Protein AF-A0A8B8C079-F1 (afdb_monomer)

Mean predicted aligned error: 17.23 Å

Nearest PDB structures (foldseek):
  3bos-assembly1_B  TM=5.478E-01  e=2.032E-04  Shewanella amazonensis SB2B
  5x06-assembly1_E  TM=5.328E-01  e=2.169E-03  Escherichia coli O157:H7
  2fli-assembly1_D  TM=3.828E-01  e=2.110E+00  Streptococcus pyogenes
  8i9w-assembly1_CE  TM=3.141E-01  e=1.614E+00  Thermochaetoides thermophila DSM 1495
  1zzg-assembly1_B  TM=3.147E-01  e=2.412E+00  Thermus thermophilus HB8

Sequence (511 aa):
MAGFISQQFLDTIEKRNFWSIETLTKHVAPGPVRNCFDTLVPPNELASVLNSNIDIVRDLWKNKHILKKDQLNILFGVPGVKIPDWAPDLSKKPGSSSKDFDITLMVCILRNFKLVPAPTSGWDILPQSSENSIGANLARIKYYRNYVSHSSNSETDDKTFQDIWATLKKALSEISSGTTDTIVHDIESIDFDQTDIDIDELIKQIQKDIEIIQTELQFCRNLKENTSSVVEGWRENLKIFYKSKGTEKVVDEIKENQVVLIIGNSGTGKTTAMHHASLQLSEDGFEIIPVTSPTAIPSQRESLQKQLFVIDDVVGPYRVNKMETDLWDRLRDRILVAFKEKNAKLLMTSRRQVHEDITQILSTMFDLKIVDLDSNELALSKHERKGMLQAYLENVSMHIDAMQMTKMCSTKIAFPLLCRMFTANENFLREKANFFRSPSVLFQQELDSLQKYNERMYCVLVLLLFFDVKELQCIFDIQRKIERRDVYALVLSACDVPEGISRNSLKNIYY

Structure (mmCIF, N/CA/C/O backbone):
data_AF-A0A8B8C079-F1
#
_entry.id   AF-A0A8B8C079-F1
#
loop_
_atom_site.group_PDB
_atom_site.id
_atom_site.type_symbol
_atom_site.label_atom_id
_atom_site.label_alt_id
_atom_site.label_comp_id
_atom_site.label_asym_id
_atom_site.label_entity_id
_atom_site.label_seq_id
_atom_site.pdbx_PDB_ins_code
_atom_site.Cartn_x
_atom_site.Cartn_y
_atom_site.Cartn_z
_atom_site.occupancy
_atom_site.B_iso_or_equiv
_atom_site.auth_seq_id
_atom_site.auth_comp_id
_atom_site.auth_asym_id
_atom_site.auth_atom_id
_atom_site.pdbx_PDB_model_num
ATOM 1 N N . MET A 1 1 ? -2.593 9.569 37.950 1.00 25.73 1 MET A N 1
ATOM 2 C CA . MET A 1 1 ? -3.367 8.903 39.016 1.00 25.73 1 MET A CA 1
ATOM 3 C C . MET A 1 1 ? -4.208 7.813 38.373 1.00 25.73 1 MET A C 1
ATOM 5 O O . MET A 1 1 ? -5.359 8.053 38.041 1.00 25.73 1 MET A O 1
ATOM 9 N N . ALA A 1 2 ? -3.600 6.658 38.102 1.00 26.00 2 ALA A N 1
ATOM 10 C CA . ALA A 1 2 ? -4.350 5.438 37.828 1.00 26.00 2 ALA A CA 1
ATOM 11 C C . ALA A 1 2 ? -4.697 4.867 39.206 1.00 26.00 2 ALA A C 1
ATOM 13 O O . ALA A 1 2 ? -3.792 4.580 39.989 1.00 26.00 2 ALA A O 1
ATOM 14 N N . GLY A 1 3 ? -5.981 4.878 39.558 1.00 33.81 3 GLY A N 1
ATOM 15 C CA . GLY A 1 3 ? -6.454 4.348 40.829 1.00 33.81 3 GLY A CA 1
ATOM 16 C C . GLY A 1 3 ? -6.225 2.845 40.849 1.00 33.81 3 GLY A C 1
ATOM 17 O O . GLY A 1 3 ? -6.796 2.123 40.040 1.00 33.81 3 GLY A O 1
ATOM 18 N N . PHE A 1 4 ? -5.343 2.416 41.741 1.00 40.75 4 PHE A N 1
ATOM 19 C CA . PHE A 1 4 ? -5.148 1.032 42.135 1.00 40.75 4 PHE A CA 1
ATOM 20 C C . PHE A 1 4 ? -6.485 0.465 42.630 1.00 40.75 4 PHE A C 1
ATOM 22 O O . PHE A 1 4 ? -7.044 0.999 43.585 1.00 40.75 4 PHE A O 1
ATOM 29 N N . ILE A 1 5 ? -6.986 -0.607 42.017 1.00 42.06 5 ILE A N 1
ATOM 30 C CA . ILE A 1 5 ? -8.015 -1.446 42.640 1.00 42.06 5 ILE A CA 1
ATOM 31 C C . ILE A 1 5 ? -7.244 -2.550 43.360 1.00 42.06 5 ILE A C 1
ATOM 33 O O . ILE A 1 5 ? -6.798 -3.503 42.731 1.00 42.06 5 ILE A O 1
ATOM 37 N N . SER A 1 6 ? -6.991 -2.374 44.659 1.00 40.53 6 SER A N 1
ATOM 38 C CA . SER A 1 6 ? -6.499 -3.472 45.496 1.00 40.53 6 SER A CA 1
ATOM 39 C C . SER A 1 6 ? -7.669 -4.396 45.853 1.00 40.53 6 SER A C 1
ATOM 41 O O . SER A 1 6 ? -8.811 -3.942 45.935 1.00 40.53 6 SER A O 1
ATOM 43 N N . GLN A 1 7 ? -7.395 -5.674 46.129 1.00 45.19 7 GLN A N 1
ATOM 44 C CA . GLN A 1 7 ? -8.369 -6.676 46.605 1.00 45.19 7 GLN A CA 1
ATOM 45 C C . GLN A 1 7 ? -9.204 -6.245 47.838 1.00 45.19 7 GLN A C 1
ATOM 47 O O . GLN A 1 7 ? -10.171 -6.917 48.177 1.00 45.19 7 GLN A O 1
ATOM 52 N N . GLN A 1 8 ? -8.893 -5.118 48.494 1.00 47.59 8 GLN A N 1
ATOM 53 C CA . GLN A 1 8 ? -9.705 -4.536 49.573 1.00 47.59 8 GLN A CA 1
ATOM 54 C C . GLN A 1 8 ? -10.887 -3.662 49.093 1.00 47.59 8 GLN A C 1
ATOM 56 O O . GLN A 1 8 ? -11.674 -3.219 49.925 1.00 47.59 8 GLN A O 1
ATOM 61 N N . PHE A 1 9 ? -11.028 -3.373 47.791 1.00 53.59 9 PHE A N 1
ATOM 62 C CA . PHE A 1 9 ? -12.008 -2.387 47.294 1.00 53.59 9 PHE A CA 1
ATOM 63 C C . PHE A 1 9 ? -13.416 -2.927 46.970 1.00 53.59 9 PHE A C 1
ATOM 65 O O . PHE A 1 9 ? -14.305 -2.117 46.733 1.00 53.59 9 PHE A O 1
ATOM 72 N N . LEU A 1 10 ? -13.649 -4.246 46.967 1.00 64.94 10 LEU A N 1
ATOM 73 C CA . LEU A 1 10 ? -14.941 -4.874 46.601 1.00 64.94 10 LEU A CA 1
ATOM 74 C C . LEU A 1 10 ? -15.388 -5.946 47.615 1.00 64.94 10 LEU A C 1
ATOM 76 O O . LEU A 1 10 ? -16.005 -6.954 47.264 1.00 64.94 10 LEU A O 1
ATOM 80 N N . ASP A 1 11 ? -15.031 -5.732 48.878 1.00 68.31 11 ASP A N 1
ATOM 81 C CA . ASP A 1 11 ? -15.314 -6.606 50.020 1.00 68.31 11 ASP A CA 1
ATOM 82 C C . ASP A 1 11 ? -16.803 -6.664 50.400 1.00 68.31 11 ASP A C 1
ATOM 84 O O . ASP A 1 11 ? -17.238 -7.645 51.002 1.00 68.31 11 ASP A O 1
ATOM 88 N N . THR A 1 12 ? -17.590 -5.653 50.027 1.00 81.81 12 THR A N 1
ATOM 89 C CA . THR A 1 12 ? -19.036 -5.604 50.274 1.00 81.81 12 THR A CA 1
ATOM 90 C C . THR A 1 12 ? -19.845 -5.607 48.981 1.00 81.81 12 THR A C 1
ATOM 92 O O . THR A 1 12 ? -19.383 -5.162 47.924 1.00 81.81 12 THR A O 1
ATOM 95 N N . ILE A 1 13 ? -21.090 -6.083 49.071 1.00 84.50 13 ILE A N 1
ATOM 96 C CA . ILE A 1 13 ? -22.046 -6.064 47.958 1.00 84.50 13 ILE A CA 1
ATOM 97 C C . ILE A 1 13 ? -22.273 -4.617 47.494 1.00 84.50 13 ILE A C 1
ATOM 99 O O . ILE A 1 13 ? -22.293 -4.340 46.297 1.00 84.50 13 ILE A O 1
ATOM 103 N N . GLU A 1 14 ? -22.315 -3.662 48.421 1.00 88.38 14 GLU A N 1
ATOM 104 C CA . GLU A 1 14 ? -22.548 -2.253 48.122 1.00 88.38 14 GLU A CA 1
ATOM 105 C C . GLU A 1 14 ? -21.428 -1.620 47.286 1.00 88.38 14 GLU A C 1
ATOM 107 O O . GLU A 1 14 ? -21.701 -0.788 46.412 1.00 88.38 14 GLU A O 1
ATOM 112 N N . LYS A 1 15 ? -20.171 -2.021 47.506 1.00 86.88 15 LYS A N 1
ATOM 113 C CA . LYS A 1 15 ? -19.040 -1.576 46.677 1.00 86.88 15 LYS A CA 1
ATOM 114 C C . LYS A 1 15 ? -19.051 -2.240 45.302 1.00 86.88 15 LYS A C 1
ATOM 116 O O . LYS A 1 15 ? -18.782 -1.569 44.307 1.00 86.88 15 LYS A O 1
ATOM 121 N N . ARG A 1 16 ? -19.423 -3.525 45.219 1.00 86.62 16 ARG A N 1
ATOM 122 C CA . ARG A 1 16 ? -19.603 -4.255 43.943 1.00 86.62 16 ARG A CA 1
ATOM 123 C C . ARG A 1 16 ? -20.699 -3.622 43.079 1.00 86.62 16 ARG A C 1
ATOM 125 O O . ARG A 1 16 ? -20.500 -3.390 41.884 1.00 86.62 16 ARG A O 1
ATOM 132 N N . ASN A 1 17 ? -21.816 -3.250 43.695 1.00 90.19 17 ASN A N 1
ATOM 133 C CA . ASN A 1 17 ? -22.908 -2.528 43.050 1.00 90.19 17 ASN A CA 1
ATOM 134 C C . ASN A 1 17 ? -22.457 -1.168 42.512 1.00 90.19 17 ASN A C 1
ATOM 136 O O . ASN A 1 17 ? -22.702 -0.834 41.350 1.00 90.19 17 ASN A O 1
ATOM 140 N N . PHE A 1 18 ? -21.766 -0.384 43.344 1.00 89.69 18 PHE A N 1
ATOM 141 C CA . PHE A 1 18 ? -21.250 0.918 42.934 1.00 89.69 18 PHE A CA 1
ATOM 142 C C . PHE A 1 18 ? -20.261 0.792 41.771 1.00 89.69 18 PHE A C 1
ATOM 144 O O . PHE A 1 18 ? -20.394 1.503 40.773 1.00 89.69 18 PHE A O 1
ATOM 151 N N . TRP A 1 19 ? -19.322 -0.154 41.860 1.00 88.56 19 TRP A N 1
ATOM 152 C CA . TRP A 1 19 ? -18.361 -0.451 40.799 1.00 88.56 19 TRP A CA 1
ATOM 153 C C . TRP A 1 19 ? -19.046 -0.829 39.486 1.00 88.56 19 TRP A C 1
ATOM 155 O O . TRP A 1 19 ? -18.623 -0.384 38.419 1.00 88.56 19 TRP A O 1
ATOM 165 N N . SER A 1 20 ? -20.138 -1.590 39.546 1.00 89.38 20 SER A N 1
ATOM 166 C CA . SER A 1 20 ? -20.904 -1.971 38.358 1.00 89.38 20 SER A CA 1
ATOM 167 C C . SER A 1 20 ? -21.505 -0.738 37.671 1.00 89.38 20 SER A C 1
ATOM 169 O O . SER A 1 20 ? -21.312 -0.537 36.468 1.00 89.38 20 SER A O 1
ATOM 171 N N . ILE A 1 21 ? -22.163 0.151 38.428 1.00 91.75 21 ILE A N 1
ATOM 172 C CA . ILE A 1 21 ? -22.720 1.410 37.893 1.00 91.75 21 ILE A CA 1
ATOM 173 C C . ILE A 1 21 ? -21.602 2.311 37.347 1.00 91.75 21 ILE A C 1
ATOM 175 O O . ILE A 1 21 ? -21.731 2.910 36.273 1.00 91.75 21 ILE A O 1
ATOM 179 N N . GLU A 1 22 ? -20.493 2.423 38.074 1.00 90.56 22 GLU A N 1
ATOM 180 C CA . GLU A 1 22 ? -19.335 3.212 37.666 1.00 90.56 22 GLU A CA 1
ATOM 181 C C . GLU A 1 22 ? -18.742 2.688 36.355 1.00 90.56 22 GLU A C 1
ATOM 183 O O . GLU A 1 22 ? -18.524 3.466 35.424 1.00 90.56 22 GLU A O 1
ATOM 188 N N . THR A 1 23 ? -18.564 1.375 36.240 1.00 86.94 23 THR A N 1
ATOM 189 C CA . THR A 1 23 ? -18.048 0.716 35.038 1.00 86.94 23 THR A CA 1
ATOM 190 C C . THR A 1 23 ? -18.958 0.969 33.845 1.00 86.94 23 THR A C 1
ATOM 192 O O . THR A 1 23 ? -18.505 1.416 32.786 1.00 86.94 23 THR A O 1
ATOM 195 N N . LEU A 1 24 ? -20.266 0.780 34.030 1.00 90.88 24 LEU A N 1
ATOM 196 C CA . LEU A 1 24 ? -21.249 0.996 32.977 1.00 90.88 24 LEU A CA 1
ATOM 197 C C . LEU A 1 24 ? -21.262 2.460 32.501 1.00 90.88 24 LEU A C 1
ATOM 199 O O . LEU A 1 24 ? -21.279 2.736 31.300 1.00 90.88 24 LEU A O 1
ATOM 203 N N . THR A 1 25 ? -21.200 3.422 33.422 1.00 91.69 25 THR A N 1
ATOM 204 C CA . THR A 1 25 ? -21.264 4.854 33.085 1.00 91.69 25 THR A CA 1
ATOM 205 C C . THR A 1 25 ? -19.942 5.434 32.568 1.00 91.69 25 THR A C 1
ATOM 207 O O . THR A 1 25 ? -19.974 6.336 31.727 1.00 91.69 25 THR A O 1
ATOM 210 N N . LYS A 1 26 ? -18.783 4.946 33.032 1.00 87.81 26 LYS A N 1
ATOM 211 C CA . LYS A 1 26 ? -17.458 5.448 32.622 1.00 87.81 26 LYS A CA 1
ATOM 212 C C . LYS A 1 26 ? -16.886 4.744 31.398 1.00 87.81 26 LYS A C 1
ATOM 214 O O . LYS A 1 26 ? -16.200 5.402 30.618 1.00 87.81 26 LYS A O 1
ATOM 219 N N . HIS A 1 27 ? -17.152 3.451 31.222 1.00 85.75 27 HIS A N 1
ATOM 220 C CA . HIS A 1 27 ? -16.494 2.646 30.189 1.00 85.75 27 HIS A CA 1
ATOM 221 C C . HIS A 1 27 ? -17.436 2.229 29.058 1.00 85.75 27 HIS A C 1
ATOM 223 O O . HIS A 1 27 ? -17.017 2.239 27.903 1.00 85.75 27 HIS A O 1
ATOM 229 N N . VAL A 1 28 ? -18.712 1.954 29.350 1.00 88.31 28 VAL A N 1
ATOM 230 C CA . VAL A 1 28 ? -19.677 1.516 28.323 1.00 88.31 28 VAL A CA 1
ATOM 231 C C . VAL A 1 28 ? -20.421 2.704 27.712 1.00 88.31 28 VAL A C 1
ATOM 233 O O . VAL A 1 28 ? -20.369 2.913 26.503 1.00 88.31 28 VAL A O 1
ATOM 236 N N . ALA A 1 29 ? -21.059 3.539 28.536 1.00 92.81 29 ALA A N 1
ATOM 237 C CA . ALA A 1 29 ? -21.924 4.632 28.086 1.00 92.81 29 ALA A CA 1
ATOM 238 C C . ALA A 1 29 ? -21.292 5.667 27.122 1.00 92.81 29 ALA A C 1
ATOM 240 O O . ALA A 1 29 ? -22.019 6.159 26.252 1.00 92.81 29 ALA A O 1
ATOM 241 N N . PRO A 1 30 ? -19.987 6.021 27.191 1.00 93.88 30 PRO A N 1
ATOM 242 C CA . PRO A 1 30 ? -19.419 7.018 26.282 1.00 93.88 30 PRO A CA 1
ATOM 243 C C . PRO A 1 30 ? -19.501 6.639 24.801 1.00 93.88 30 PRO A C 1
ATOM 245 O O . PRO A 1 30 ? -19.655 7.526 23.965 1.00 93.88 30 PRO A O 1
ATOM 248 N N . GLY A 1 31 ? -19.404 5.348 24.465 1.00 92.38 31 GLY A N 1
ATOM 249 C CA . GLY A 1 31 ? -19.466 4.870 23.080 1.00 92.38 31 GLY A CA 1
ATOM 250 C C . GLY A 1 31 ? -20.831 5.124 22.428 1.00 92.38 31 GLY A C 1
ATOM 251 O O . GLY A 1 31 ? -20.902 5.896 21.472 1.00 92.38 31 GLY A O 1
ATOM 252 N N . PRO A 1 32 ? -21.925 4.553 22.959 1.00 93.06 32 PRO A N 1
ATOM 253 C CA . PRO A 1 32 ? -23.281 4.771 22.459 1.00 93.06 32 PRO A CA 1
ATOM 254 C C . PRO A 1 32 ? -23.708 6.239 22.441 1.00 93.06 32 PRO A C 1
ATOM 256 O O . PRO A 1 32 ? -24.293 6.696 21.462 1.00 93.06 32 PRO A O 1
ATOM 259 N N . VAL A 1 33 ? -23.379 7.003 23.491 1.00 96.31 33 VAL A N 1
ATOM 260 C CA . VAL A 1 33 ? -23.689 8.442 23.538 1.00 96.31 33 VAL A CA 1
ATOM 261 C C . VAL A 1 33 ? -22.961 9.187 22.420 1.00 96.31 33 VAL A C 1
ATOM 263 O O . VAL A 1 33 ? -23.561 10.050 21.781 1.00 96.31 33 VAL A O 1
ATOM 266 N N . ARG A 1 34 ? -21.701 8.832 22.138 1.00 96.88 34 ARG A N 1
ATOM 267 C CA . ARG A 1 34 ? -20.946 9.413 21.023 1.00 96.88 34 ARG A CA 1
ATOM 268 C C . ARG A 1 34 ? -21.529 9.029 19.673 1.00 96.88 34 ARG A C 1
ATOM 270 O O . ARG A 1 34 ? -21.686 9.903 18.838 1.00 96.88 34 ARG A O 1
ATOM 277 N N . ASN A 1 35 ? -21.914 7.774 19.467 1.00 92.94 35 ASN A N 1
ATOM 278 C CA . ASN A 1 35 ? -22.539 7.357 18.209 1.00 92.94 35 ASN A CA 1
ATOM 279 C C . ASN A 1 35 ? -23.861 8.108 17.966 1.00 92.94 35 ASN A C 1
ATOM 281 O O . ASN A 1 35 ? -24.118 8.578 16.857 1.00 92.94 35 ASN A O 1
ATOM 285 N N . CYS A 1 36 ? -24.673 8.288 19.014 1.00 94.62 36 CYS A N 1
ATOM 286 C CA . CYS A 1 36 ? -25.877 9.116 18.956 1.00 94.62 36 CYS A CA 1
ATOM 287 C C . CYS A 1 36 ? -25.545 10.585 18.639 1.00 94.62 36 CYS A C 1
ATOM 289 O O . CYS A 1 36 ? -26.240 11.213 17.842 1.00 94.62 36 CYS A O 1
ATOM 291 N N . PHE A 1 37 ? -24.488 11.135 19.245 1.00 96.75 37 PHE A N 1
ATOM 292 C CA . PHE A 1 37 ? -24.009 12.489 18.968 1.00 96.75 37 PHE A CA 1
ATOM 293 C C . PHE A 1 37 ? -23.554 12.641 17.512 1.00 96.75 37 PHE A C 1
ATOM 295 O O . PHE A 1 37 ? -24.040 13.532 16.825 1.00 96.75 37 PHE A O 1
ATOM 302 N N . ASP A 1 38 ? -22.688 11.750 17.028 1.00 96.31 38 ASP A N 1
ATOM 303 C CA . ASP A 1 38 ? -22.102 11.789 15.684 1.00 96.31 38 ASP A CA 1
ATOM 304 C C . ASP A 1 38 ? -23.158 11.559 14.585 1.00 96.31 38 ASP A C 1
ATOM 306 O O . ASP A 1 38 ? -22.991 12.015 13.459 1.00 96.31 38 ASP A O 1
ATOM 310 N N . THR A 1 39 ? -24.280 10.904 14.907 1.00 94.69 39 THR A N 1
ATOM 311 C CA . THR A 1 39 ? -25.432 10.784 13.992 1.00 94.69 39 THR A CA 1
ATOM 312 C C . THR A 1 39 ? -26.145 12.126 13.793 1.00 94.69 39 THR A C 1
ATOM 314 O O . THR A 1 39 ? -26.640 12.411 12.706 1.00 94.69 39 THR A O 1
ATOM 317 N N . LEU A 1 40 ? -26.209 12.957 14.839 1.00 94.31 40 LEU A N 1
ATOM 318 C CA . LEU A 1 40 ? -26.846 14.280 14.805 1.00 94.31 40 LEU A CA 1
ATOM 319 C C . LEU A 1 40 ? -25.874 15.390 14.385 1.00 94.31 40 LEU A C 1
ATOM 321 O O . LEU A 1 40 ? -26.295 16.418 13.861 1.00 94.31 40 LEU A O 1
ATOM 325 N N . VAL A 1 41 ? -24.584 15.192 14.646 1.00 95.19 41 VAL A N 1
ATOM 326 C CA . VAL A 1 41 ? -23.486 16.098 14.311 1.00 95.19 41 VAL A CA 1
ATOM 327 C C . VAL A 1 41 ? -22.376 15.272 13.662 1.00 95.19 41 VAL A C 1
ATOM 329 O O . VAL A 1 41 ? -21.445 14.853 14.354 1.00 95.19 41 VAL A O 1
ATOM 332 N N . PRO A 1 42 ? -22.450 15.026 12.343 1.00 94.62 42 PRO A N 1
ATOM 333 C CA . PRO A 1 42 ? -21.433 14.259 11.635 1.00 94.62 42 PRO A CA 1
ATOM 334 C C . PRO A 1 42 ? -20.015 14.801 11.896 1.00 94.62 42 PRO A C 1
ATOM 336 O O . PRO A 1 42 ? -19.824 16.023 11.910 1.00 94.62 42 PRO A O 1
ATOM 339 N N . PRO A 1 43 ? -18.985 13.945 12.076 1.00 92.19 43 PRO A N 1
ATOM 340 C CA . PRO A 1 43 ? -17.636 14.400 12.431 1.00 92.19 43 PRO A CA 1
ATOM 341 C C . PRO A 1 43 ? -17.022 15.423 11.461 1.00 92.19 43 PRO A C 1
ATOM 343 O O . PRO A 1 43 ? -16.271 16.302 11.882 1.00 92.19 43 PRO A O 1
ATOM 346 N N . ASN A 1 44 ? -17.358 15.340 10.172 1.00 92.38 44 ASN A N 1
ATOM 347 C CA . ASN A 1 44 ? -16.948 16.291 9.134 1.00 92.38 44 ASN A CA 1
ATOM 348 C C . ASN A 1 44 ? -17.686 17.644 9.211 1.00 92.38 44 ASN A C 1
ATOM 350 O O . ASN A 1 44 ? -17.176 18.644 8.712 1.00 92.38 44 ASN A O 1
ATOM 354 N N . GLU A 1 45 ? -18.857 17.695 9.845 1.00 93.69 45 GLU A N 1
ATOM 355 C CA . GLU A 1 45 ? -19.670 18.905 10.022 1.00 93.69 45 GLU A CA 1
ATOM 356 C C . GLU A 1 45 ? -19.498 19.549 11.403 1.00 93.69 45 GLU A C 1
ATOM 358 O O . GLU A 1 45 ? -19.865 20.711 11.591 1.00 93.69 45 GLU A O 1
ATOM 363 N N . LEU A 1 46 ? -18.891 18.838 12.359 1.00 95.00 46 LEU A N 1
ATOM 364 C CA . LEU A 1 46 ? -18.711 19.274 13.746 1.00 95.00 46 LEU A CA 1
ATOM 365 C C . LEU A 1 46 ? -18.149 20.697 13.861 1.00 95.00 46 LEU A C 1
ATOM 367 O O . LEU A 1 46 ? -18.668 21.515 14.621 1.00 95.00 46 LEU A O 1
ATOM 371 N N . ALA A 1 47 ? -17.121 21.022 13.077 1.00 94.25 47 ALA A N 1
ATOM 372 C CA . ALA A 1 47 ? -16.523 22.353 13.084 1.00 94.25 47 ALA A CA 1
ATOM 373 C C . ALA A 1 47 ? -17.499 23.440 12.609 1.00 94.25 47 ALA A C 1
ATOM 375 O O . ALA A 1 47 ? -17.556 24.525 13.189 1.00 94.25 47 ALA A O 1
ATOM 376 N N . SER A 1 48 ? -18.291 23.144 11.576 1.00 95.69 48 SER A N 1
ATOM 377 C CA . SER A 1 48 ? -19.320 24.048 11.057 1.00 95.69 48 SER A CA 1
ATOM 378 C C . SER A 1 48 ? -20.405 24.290 12.107 1.00 95.69 48 SER A C 1
ATOM 380 O O . SER A 1 48 ? -20.696 25.438 12.439 1.00 95.69 48 SER A O 1
ATOM 382 N N . VAL A 1 49 ? -20.916 23.220 12.725 1.00 96.25 49 VAL A N 1
ATOM 383 C CA . VAL A 1 49 ? -21.945 23.291 13.775 1.00 96.25 49 VAL A CA 1
ATOM 384 C C . VAL A 1 49 ? -21.463 24.096 14.985 1.00 96.25 49 VAL A C 1
ATOM 386 O O . VAL A 1 49 ? -22.207 24.938 15.493 1.00 96.25 49 VAL A O 1
ATOM 389 N N . LEU A 1 50 ? -20.218 23.895 15.430 1.00 95.00 50 LEU A N 1
ATOM 390 C CA . LEU A 1 50 ? -19.625 24.667 16.528 1.00 95.00 50 LEU A CA 1
ATOM 391 C C . LEU A 1 50 ? -19.477 26.152 16.174 1.00 95.00 50 LEU A C 1
ATOM 393 O O . LEU A 1 50 ? -19.845 27.009 16.977 1.00 95.00 50 LEU A O 1
ATOM 397 N N . ASN A 1 51 ? -18.992 26.463 14.969 1.00 94.31 51 ASN A N 1
ATOM 398 C CA . ASN A 1 51 ? -18.841 27.841 14.502 1.00 94.31 51 ASN A CA 1
ATOM 399 C C . ASN A 1 51 ? -20.193 28.565 14.395 1.00 94.31 51 ASN A C 1
ATOM 401 O O . ASN A 1 51 ? -20.310 29.706 14.838 1.00 94.31 51 ASN A O 1
ATOM 405 N N . SER A 1 52 ? -21.224 27.906 13.860 1.00 95.56 52 SER A N 1
ATOM 406 C CA . SER A 1 52 ? -22.570 28.480 13.723 1.00 95.56 52 SER A CA 1
ATOM 407 C C . SER A 1 52 ? -23.254 28.761 15.062 1.00 95.56 52 SER A C 1
ATOM 409 O O . SER A 1 52 ? -24.147 29.599 15.127 1.00 95.56 52 SER A O 1
ATOM 411 N N . ASN A 1 53 ? -22.827 28.093 16.136 1.00 96.00 53 ASN A N 1
ATOM 412 C CA . ASN A 1 53 ? -23.401 28.228 17.476 1.00 96.00 53 ASN A CA 1
ATOM 413 C C . ASN A 1 53 ? -22.433 28.888 18.476 1.00 96.00 53 ASN A C 1
ATOM 415 O O . ASN A 1 53 ? -22.594 28.753 19.692 1.00 96.00 53 ASN A O 1
ATOM 419 N N . ILE A 1 54 ? -21.431 29.628 17.990 1.00 93.31 54 ILE A N 1
ATOM 420 C CA . ILE A 1 54 ? -20.375 30.208 18.831 1.00 93.31 54 ILE A CA 1
ATOM 421 C C . ILE A 1 54 ? -20.907 31.181 19.895 1.00 93.31 54 ILE A C 1
ATOM 423 O O . ILE A 1 54 ? -20.363 31.250 20.998 1.00 93.31 54 ILE A O 1
ATOM 427 N N . ASP A 1 55 ? -22.001 31.896 19.614 1.00 93.75 55 ASP A N 1
ATOM 428 C CA . ASP A 1 55 ? -22.650 32.783 20.585 1.00 93.75 55 ASP A CA 1
ATOM 429 C C . ASP A 1 55 ? -23.300 32.007 21.739 1.00 93.75 55 ASP A C 1
ATOM 431 O O . ASP A 1 55 ? -23.267 32.466 22.882 1.00 93.75 55 ASP A O 1
ATOM 435 N N . ILE A 1 56 ? -23.832 30.808 21.467 1.00 95.31 56 ILE A N 1
ATOM 436 C CA . ILE A 1 56 ? -24.359 29.908 22.502 1.00 95.31 56 ILE A CA 1
ATOM 437 C C . ILE A 1 56 ? -23.201 29.391 23.356 1.00 95.31 56 ILE A C 1
ATOM 439 O O . ILE A 1 56 ? -23.287 29.410 24.580 1.00 95.31 56 ILE A O 1
ATOM 443 N N . VAL A 1 57 ? -22.086 28.993 22.734 1.00 94.25 57 VAL A N 1
ATOM 444 C CA . VAL A 1 57 ? -20.869 28.587 23.460 1.00 94.25 57 VAL A CA 1
ATOM 445 C C . VAL A 1 57 ? -20.357 29.726 24.352 1.00 94.25 57 VAL A C 1
ATOM 447 O O . VAL A 1 57 ? -20.026 29.492 25.516 1.00 94.25 57 VAL A O 1
ATOM 450 N N . ARG A 1 58 ? -20.359 30.970 23.851 1.00 93.38 58 ARG A N 1
ATOM 451 C CA . ARG A 1 58 ? -20.002 32.166 24.631 1.00 93.38 58 ARG A CA 1
ATOM 452 C C . ARG A 1 58 ? -20.912 32.340 25.843 1.00 93.38 58 ARG A C 1
ATOM 454 O O . ARG A 1 58 ? -20.405 32.587 26.933 1.00 93.38 58 ARG A O 1
ATOM 461 N N . ASP A 1 59 ? -22.227 32.223 25.666 1.00 94.31 59 ASP A N 1
ATOM 462 C CA . ASP A 1 59 ? -23.212 32.344 26.749 1.00 94.31 59 ASP A CA 1
ATOM 463 C C . ASP A 1 59 ? -23.027 31.250 27.815 1.00 94.31 59 ASP A C 1
ATOM 465 O O . ASP A 1 59 ? -22.988 31.538 29.013 1.00 94.31 59 ASP A O 1
ATOM 469 N N . LEU A 1 60 ? -22.812 30.002 27.380 1.00 94.38 60 LEU A N 1
ATOM 470 C CA . LEU A 1 60 ? -22.556 28.858 28.259 1.00 94.38 60 LEU A CA 1
ATOM 471 C C . LEU A 1 60 ? -21.281 29.009 29.093 1.00 94.38 60 LEU A C 1
ATOM 473 O O . LEU A 1 60 ? -21.232 28.514 30.219 1.00 94.38 60 LEU A O 1
ATOM 477 N N . TRP A 1 61 ? -20.265 29.681 28.552 1.00 91.88 61 TRP A N 1
ATOM 478 C CA . TRP A 1 61 ? -19.008 29.951 29.245 1.00 91.88 61 TRP A CA 1
ATOM 479 C C . TRP A 1 61 ? -19.079 31.192 30.144 1.00 91.88 61 TRP A C 1
ATOM 481 O O . TRP A 1 61 ? -18.833 31.102 31.347 1.00 91.88 61 TRP A O 1
ATOM 491 N N . LYS A 1 62 ? -19.414 32.353 29.565 1.00 89.44 62 LYS A N 1
ATOM 492 C CA . LYS A 1 62 ? -19.301 33.658 30.234 1.00 89.44 62 LYS A CA 1
ATOM 493 C C . LYS A 1 62 ? -20.454 33.969 31.178 1.00 89.44 62 LYS A C 1
ATOM 495 O O . LYS A 1 62 ? -20.206 34.567 32.215 1.00 89.44 62 LYS A O 1
ATOM 500 N N . ASN A 1 63 ? -21.680 33.599 30.809 1.00 90.69 63 ASN A N 1
ATOM 501 C CA . ASN A 1 63 ? -22.876 34.018 31.544 1.00 90.69 63 ASN A CA 1
ATOM 502 C C . ASN A 1 63 ? -23.415 32.898 32.437 1.00 90.69 63 ASN A C 1
ATOM 504 O O . ASN A 1 63 ? -23.818 33.147 33.567 1.00 90.69 63 ASN A O 1
ATOM 508 N N . LYS A 1 64 ? -23.439 31.659 31.928 1.00 89.12 64 LYS A N 1
ATOM 509 C CA . LYS A 1 64 ? -24.025 30.511 32.639 1.00 89.12 64 LYS A CA 1
ATOM 510 C C . LYS A 1 64 ? -23.015 29.670 33.413 1.00 89.12 64 LYS A C 1
ATOM 512 O O . LYS A 1 64 ? -23.432 28.866 34.238 1.00 89.12 64 LYS A O 1
ATOM 517 N N . HIS A 1 65 ? -21.719 29.813 33.127 1.00 88.69 65 HIS A N 1
ATOM 518 C CA . HIS A 1 65 ? -20.638 29.036 33.750 1.00 88.69 65 HIS A CA 1
ATOM 519 C C . HIS A 1 65 ? -20.860 27.507 33.720 1.00 88.69 65 HIS A C 1
ATOM 521 O O . HIS A 1 65 ? -20.465 26.790 34.637 1.00 88.69 65 HIS A O 1
ATOM 527 N N . ILE A 1 66 ? -21.506 27.002 32.662 1.00 89.81 66 ILE A N 1
ATOM 528 C CA . ILE A 1 66 ? -21.800 25.571 32.478 1.00 89.81 66 ILE A CA 1
ATOM 529 C C . ILE A 1 66 ? -20.591 24.844 31.885 1.00 89.81 66 ILE A C 1
ATOM 531 O O . ILE A 1 66 ? -20.263 23.736 32.308 1.00 89.81 66 ILE A O 1
ATOM 535 N N . LEU A 1 67 ? -19.943 25.451 30.888 1.00 92.25 67 LEU A N 1
ATOM 536 C CA . LEU A 1 67 ? -18.724 24.899 30.299 1.00 92.25 67 LEU A CA 1
ATOM 537 C C . LEU A 1 67 ? -17.529 25.202 31.202 1.00 92.25 67 LEU A C 1
ATOM 539 O O . LEU A 1 67 ? -17.457 26.266 31.808 1.00 92.25 67 LEU A O 1
ATOM 543 N N . LYS A 1 68 ? -16.576 24.273 31.275 1.00 90.50 68 LYS A N 1
ATOM 544 C CA . LYS A 1 68 ? -15.284 24.479 31.950 1.00 90.50 68 LYS A CA 1
ATOM 545 C C . LYS A 1 68 ? -14.203 24.875 30.943 1.00 90.50 68 LYS A C 1
ATOM 547 O O . LYS A 1 68 ? -14.317 24.556 29.760 1.00 90.50 68 LYS A O 1
ATOM 552 N N . LYS A 1 69 ? -13.116 25.496 31.419 1.00 87.62 69 LYS A N 1
ATOM 553 C CA . LYS A 1 69 ? -11.978 25.905 30.570 1.00 87.62 69 LYS A CA 1
ATOM 554 C C . LYS A 1 69 ? -11.435 24.741 29.730 1.00 87.62 69 LYS A C 1
ATOM 556 O O . LYS A 1 69 ? -11.219 24.909 28.536 1.00 87.62 69 LYS A O 1
ATOM 561 N N . ASP A 1 70 ? -11.296 23.555 30.321 1.00 88.31 70 ASP A N 1
ATOM 562 C CA . ASP A 1 70 ? -10.782 22.371 29.617 1.00 88.31 70 ASP A CA 1
ATOM 563 C C . ASP A 1 70 ? -11.725 21.882 28.513 1.00 88.31 70 ASP A C 1
ATOM 565 O O . ASP A 1 70 ? -11.277 21.548 27.420 1.00 88.31 70 ASP A O 1
ATOM 569 N N . GLN A 1 71 ? -13.038 21.908 28.760 1.00 91.56 71 GLN A N 1
ATOM 570 C CA . GLN A 1 71 ? -14.032 21.584 27.733 1.00 91.56 71 GLN A CA 1
ATOM 571 C C . GLN A 1 71 ? -13.968 22.596 26.586 1.00 91.56 71 GLN A C 1
ATOM 573 O O . GLN A 1 71 ? -14.045 22.216 25.424 1.00 91.56 71 GLN A O 1
ATOM 578 N N . LEU A 1 72 ? -13.761 23.876 26.900 1.00 90.38 72 LEU A N 1
ATOM 579 C CA . LEU A 1 72 ? -13.643 24.932 25.901 1.00 90.38 72 LEU A CA 1
ATOM 580 C C . LEU A 1 72 ? -12.367 24.792 25.049 1.00 90.38 72 LEU A C 1
ATOM 582 O O . LEU A 1 72 ? -12.428 24.950 23.831 1.00 90.38 72 LEU A O 1
ATOM 586 N N . ASN A 1 73 ? -11.241 24.408 25.663 1.00 88.81 73 ASN A N 1
ATOM 587 C CA . ASN A 1 73 ? -10.004 24.067 24.950 1.00 88.81 73 ASN A CA 1
ATOM 588 C C . ASN A 1 73 ? -10.205 22.895 23.976 1.00 88.81 73 ASN A C 1
ATOM 590 O O . ASN A 1 73 ? -9.670 22.917 22.870 1.00 88.81 73 ASN A O 1
ATOM 594 N N . ILE A 1 74 ? -10.987 21.884 24.369 1.00 90.94 74 ILE A N 1
ATOM 595 C CA . ILE A 1 74 ? -11.314 20.736 23.512 1.00 90.94 74 ILE A CA 1
ATOM 596 C C . ILE A 1 74 ? -12.187 21.175 22.327 1.00 90.94 74 ILE A C 1
ATOM 598 O O . ILE A 1 74 ? -11.876 20.835 21.187 1.00 90.94 74 ILE A O 1
ATOM 602 N N . LEU A 1 75 ? -13.232 21.981 22.563 1.00 92.19 75 LEU A N 1
ATOM 603 C CA . LEU A 1 75 ? -14.109 22.485 21.496 1.00 92.19 75 LEU A CA 1
ATOM 604 C C . LEU A 1 75 ? -13.344 23.311 20.455 1.00 92.19 75 LEU A C 1
ATOM 606 O O . LEU A 1 75 ? -13.531 23.121 19.256 1.00 92.19 75 LEU A O 1
ATOM 610 N N . PHE A 1 76 ? -12.455 24.203 20.896 1.00 90.00 76 PHE A N 1
ATOM 611 C CA . PHE A 1 76 ? -11.644 25.032 19.995 1.00 90.00 76 PHE A CA 1
ATOM 612 C C . PHE A 1 76 ? -10.401 24.321 19.445 1.00 90.00 76 PHE A C 1
ATOM 614 O O . PHE A 1 76 ? -9.735 24.843 18.551 1.00 90.00 76 PHE A O 1
ATOM 621 N N . GLY A 1 77 ? -10.100 23.122 19.946 1.00 88.69 77 GLY A N 1
ATOM 622 C CA . GLY A 1 77 ? -9.098 22.219 19.389 1.00 88.69 77 GLY A CA 1
ATOM 623 C C . GLY A 1 77 ? -9.583 21.438 18.163 1.00 88.69 77 GLY A C 1
ATOM 624 O O . GLY A 1 77 ? -8.761 20.807 17.491 1.00 88.69 77 GLY A O 1
ATOM 625 N N . VAL A 1 78 ? -10.889 21.467 17.862 1.00 90.81 78 VAL A N 1
ATOM 626 C CA . VAL A 1 78 ? -11.466 20.806 16.683 1.00 90.81 78 VAL A CA 1
ATOM 627 C C . VAL A 1 78 ? -10.993 21.512 15.402 1.00 90.81 78 VAL A C 1
ATOM 629 O O . VAL A 1 78 ? -11.178 22.729 15.269 1.00 90.81 78 VAL A O 1
ATOM 632 N N . PRO A 1 79 ? -10.392 20.788 14.435 1.00 89.75 79 PRO A N 1
ATOM 633 C CA . PRO A 1 79 ? -9.943 21.374 13.175 1.00 89.75 79 PRO A CA 1
ATOM 634 C C . PRO A 1 79 ? -11.068 22.119 12.447 1.00 89.75 79 PRO A C 1
ATOM 636 O O . PRO A 1 79 ? -12.141 21.573 12.224 1.00 89.75 79 PRO A O 1
ATOM 639 N N . GLY A 1 80 ? -10.819 23.374 12.068 1.00 87.75 80 GLY A N 1
ATOM 640 C CA . GLY A 1 80 ? -11.797 24.224 11.377 1.00 87.75 80 GLY A CA 1
ATOM 641 C C . GLY A 1 80 ? -12.658 25.106 12.289 1.00 87.75 80 GLY A C 1
ATOM 642 O O . GLY A 1 80 ? -13.367 25.979 11.784 1.00 87.75 80 GLY A O 1
ATOM 643 N N . VAL A 1 81 ? -12.582 24.955 13.616 1.00 89.75 81 VAL A N 1
ATOM 644 C CA . VAL A 1 81 ? -13.245 25.878 14.552 1.00 89.75 81 VAL A CA 1
ATOM 645 C C . VAL A 1 81 ? -12.448 27.180 14.673 1.00 89.75 81 VAL A C 1
ATOM 647 O O . VAL A 1 81 ? -11.228 27.178 14.856 1.00 89.75 81 VAL A O 1
ATOM 650 N N . LYS A 1 82 ? -13.137 28.316 14.537 1.00 87.81 82 LYS A N 1
ATOM 651 C CA . LYS A 1 82 ? -12.544 29.653 14.639 1.00 87.81 82 LYS A CA 1
ATOM 652 C C . LYS A 1 82 ? -12.412 30.034 16.110 1.00 87.81 82 LYS A C 1
ATOM 654 O O . LYS A 1 82 ? -13.387 29.952 16.852 1.00 87.81 82 LYS A O 1
ATOM 659 N N . ILE A 1 83 ? -11.225 30.484 16.520 1.00 82.31 83 ILE A N 1
ATOM 660 C CA . ILE A 1 83 ? -11.036 31.039 17.864 1.00 82.31 83 ILE A CA 1
ATOM 661 C C . ILE A 1 83 ? -11.659 32.434 17.890 1.00 82.31 83 ILE A C 1
ATOM 663 O O . ILE A 1 83 ? -11.262 33.274 17.082 1.00 82.31 83 ILE A O 1
ATOM 667 N N . PRO A 1 84 ? -12.618 32.693 18.786 1.00 82.50 84 PRO A N 1
ATOM 668 C CA . PRO A 1 84 ? -13.217 34.007 18.902 1.00 82.50 84 PRO A CA 1
ATOM 669 C C . PRO A 1 84 ? -12.372 34.948 19.773 1.00 82.50 84 PRO A C 1
ATOM 671 O O . PRO A 1 84 ? -11.769 34.527 20.761 1.00 82.50 84 PRO A O 1
ATOM 674 N N . ASP A 1 85 ? -12.432 36.249 19.478 1.00 84.12 85 ASP A N 1
ATOM 675 C CA . ASP A 1 85 ? -11.674 37.307 20.176 1.00 84.12 85 ASP A CA 1
ATOM 676 C C . ASP A 1 85 ? -11.922 37.355 21.689 1.00 84.12 85 ASP A C 1
ATOM 678 O O . ASP A 1 85 ? -11.112 37.866 22.457 1.00 84.12 85 ASP A O 1
ATOM 682 N N . TRP A 1 86 ? -13.058 36.820 22.144 1.00 84.75 86 TRP A N 1
ATOM 683 C CA . TRP A 1 86 ? -13.421 36.792 23.555 1.00 84.75 86 TRP A CA 1
ATOM 684 C C . TRP A 1 86 ? -12.718 35.695 24.368 1.00 84.75 86 TRP A C 1
ATOM 686 O O . TRP A 1 86 ? -12.918 35.659 25.587 1.00 84.75 86 TRP A O 1
ATOM 696 N N . ALA A 1 87 ? -11.936 34.824 23.721 1.00 78.00 87 ALA A N 1
ATOM 697 C CA . ALA A 1 87 ? -11.182 33.742 24.351 1.00 78.00 87 ALA A CA 1
ATOM 698 C C . ALA A 1 87 ? -9.748 33.576 23.790 1.00 78.00 87 ALA A C 1
ATOM 700 O O . ALA A 1 87 ? -9.402 32.497 23.302 1.00 78.00 87 ALA A O 1
ATOM 701 N N . PRO A 1 88 ? -8.898 34.616 23.871 1.00 67.62 88 PRO A N 1
ATOM 702 C CA . PRO A 1 88 ? -7.560 34.604 23.275 1.00 67.62 88 PRO A CA 1
ATOM 703 C C . PRO A 1 88 ? -6.568 33.682 24.011 1.00 67.62 88 PRO A C 1
ATOM 705 O O . PRO A 1 88 ? -5.643 33.167 23.392 1.00 67.62 88 PRO A O 1
ATOM 708 N N . ASP A 1 89 ? -6.785 33.426 25.307 1.00 68.56 89 ASP A N 1
ATOM 709 C CA . ASP A 1 89 ? -5.863 32.672 26.178 1.00 68.56 89 ASP A CA 1
ATOM 710 C C . ASP A 1 89 ? -6.087 31.147 26.164 1.00 68.56 89 ASP A C 1
ATOM 712 O O . ASP A 1 89 ? -5.571 30.420 27.022 1.00 68.56 89 ASP A O 1
ATOM 716 N N . LEU A 1 90 ? -6.917 30.641 25.249 1.00 67.00 90 LEU A N 1
ATOM 717 C CA . LEU A 1 90 ? -7.187 29.211 25.139 1.00 67.00 90 LEU A CA 1
ATOM 718 C C . LEU A 1 90 ? -6.148 28.554 24.236 1.00 67.00 90 LEU A C 1
ATOM 720 O O . LEU A 1 90 ? -6.003 28.891 23.060 1.00 67.00 90 LEU A O 1
ATOM 724 N N . SER A 1 91 ? -5.416 27.594 24.796 1.00 61.22 91 SER A N 1
ATOM 725 C CA . SER A 1 91 ? -4.465 26.799 24.037 1.00 61.22 91 SER A CA 1
ATOM 726 C C . SER A 1 91 ? -5.229 25.849 23.118 1.00 61.22 91 SER A C 1
ATOM 728 O O . SER A 1 91 ? -6.035 25.032 23.567 1.00 61.22 91 SER A O 1
ATOM 730 N N . LYS A 1 92 ? -4.956 25.918 21.809 1.00 60.84 92 LYS A N 1
ATOM 731 C CA . LYS A 1 92 ? -5.391 24.861 20.892 1.00 60.84 92 LYS A CA 1
ATOM 732 C C . LYS A 1 92 ? -4.760 23.557 21.368 1.00 60.84 92 LYS A C 1
ATOM 734 O O . LYS A 1 92 ? -3.538 23.441 21.352 1.00 60.84 92 LYS A O 1
ATOM 739 N N . LYS A 1 93 ? -5.573 22.570 21.743 1.00 62.38 93 LYS A N 1
ATOM 740 C CA . LYS A 1 93 ? -5.139 21.171 21.721 1.00 62.38 93 LYS A CA 1
ATOM 741 C C . LYS A 1 93 ? -5.286 20.705 20.266 1.00 62.38 93 LYS A C 1
ATOM 743 O O . LYS A 1 93 ? -6.422 20.493 19.836 1.00 62.38 93 LYS A O 1
ATOM 748 N N . PRO A 1 94 ? -4.206 20.655 19.464 1.00 63.69 94 PRO A N 1
ATOM 749 C CA . PRO A 1 94 ? -4.339 20.402 18.035 1.00 63.69 94 PRO A CA 1
ATOM 750 C C . PRO A 1 94 ? -4.923 19.005 17.794 1.00 63.69 94 PRO A C 1
ATOM 752 O O . PRO A 1 94 ? -4.458 18.032 18.382 1.00 63.69 94 PRO A O 1
ATOM 755 N N . GLY A 1 95 ? -5.938 18.923 16.928 1.00 74.94 95 GLY A N 1
ATOM 756 C CA . GLY A 1 95 ? -6.498 17.651 16.462 1.00 74.94 95 GLY A CA 1
ATOM 757 C C . GLY A 1 95 ? -7.575 17.034 17.357 1.00 74.94 95 GLY A C 1
ATOM 758 O O . GLY A 1 95 ? -7.708 15.815 17.367 1.00 74.94 95 GLY A O 1
ATOM 759 N N . SER A 1 96 ? -8.338 17.841 18.103 1.00 85.94 96 SER A N 1
ATOM 760 C CA . SER A 1 96 ? -9.454 17.315 18.908 1.00 85.94 96 SER A CA 1
ATOM 761 C C . SER A 1 96 ? -10.632 16.872 18.024 1.00 85.94 96 SER A C 1
ATOM 763 O O . SER A 1 96 ? -10.847 17.408 16.937 1.00 85.94 96 SER A O 1
ATOM 765 N N . SER A 1 97 ? -11.423 15.910 18.495 1.00 91.94 97 SER A N 1
ATOM 766 C CA . SER A 1 97 ? -12.625 15.397 17.814 1.00 91.94 97 SER A CA 1
ATOM 767 C C . SER A 1 97 ? -13.732 15.048 18.819 1.00 91.94 97 SER A C 1
ATOM 769 O O . SER A 1 97 ? -13.519 15.144 20.027 1.00 91.94 97 SER A O 1
ATOM 771 N N . SER A 1 98 ? -14.900 14.578 18.360 1.00 91.81 98 SER A N 1
ATOM 772 C CA . SER A 1 98 ? -15.962 14.073 19.256 1.00 91.81 98 SER A CA 1
ATOM 773 C C . SER A 1 98 ? -15.501 12.904 20.147 1.00 91.81 98 SER A C 1
ATOM 775 O O . SER A 1 98 ? -16.090 12.644 21.197 1.00 91.81 98 SER A O 1
ATOM 777 N N . LYS A 1 99 ? -14.394 12.226 19.802 1.00 91.75 99 LYS A N 1
ATOM 778 C CA . LYS A 1 99 ? -13.756 11.205 20.653 1.00 91.75 99 LYS A CA 1
ATOM 779 C C . LYS A 1 99 ? -13.196 11.769 21.956 1.00 91.75 99 LYS A C 1
ATOM 781 O O . LYS A 1 99 ? -13.186 11.051 22.953 1.00 91.75 99 LYS A O 1
ATOM 786 N N . ASP A 1 100 ? -12.792 13.036 21.955 1.00 92.25 100 ASP A N 1
ATOM 787 C CA . ASP A 1 100 ? -12.276 13.747 23.125 1.00 92.25 100 ASP A CA 1
ATOM 788 C C . ASP A 1 100 ? -13.394 14.310 24.021 1.00 92.25 100 ASP A C 1
ATOM 790 O O . ASP A 1 100 ? -13.109 14.857 25.088 1.00 92.25 100 ASP A O 1
ATOM 794 N N . PHE A 1 101 ? -14.663 14.221 23.604 1.00 93.81 101 PHE A N 1
ATOM 795 C CA . PHE A 1 101 ? -15.779 14.786 24.359 1.00 93.81 101 PHE A CA 1
ATOM 796 C C . PHE A 1 101 ? -16.253 13.796 25.425 1.00 93.81 101 PHE A C 1
ATOM 798 O O . PHE A 1 101 ? -16.492 12.619 25.149 1.00 93.81 101 PHE A O 1
ATOM 805 N N . ASP A 1 102 ? -16.437 14.284 26.653 1.00 92.19 102 ASP A N 1
ATOM 806 C CA . ASP A 1 102 ? -17.085 13.501 27.700 1.00 92.19 102 ASP A CA 1
ATOM 807 C C . ASP A 1 102 ? -18.619 13.513 27.544 1.00 92.19 102 ASP A C 1
ATOM 809 O O . ASP A 1 102 ? -19.191 14.352 26.844 1.00 92.19 102 ASP A O 1
ATOM 813 N N . ILE A 1 103 ? -19.307 12.572 28.207 1.00 94.06 103 ILE A N 1
ATOM 814 C CA . ILE A 1 103 ? -20.782 12.462 28.161 1.00 94.06 103 ILE A CA 1
ATOM 815 C C . ILE A 1 103 ? -21.452 13.802 28.491 1.00 94.06 103 ILE A C 1
ATOM 817 O O . ILE A 1 103 ? -22.411 14.207 27.837 1.00 94.06 103 ILE A O 1
ATOM 821 N N . THR A 1 104 ? -20.933 14.511 29.492 1.00 92.75 104 THR A N 1
ATOM 822 C CA . THR A 1 104 ? -21.499 15.779 29.952 1.00 92.75 104 THR A CA 1
ATOM 823 C C . THR A 1 104 ? -21.390 16.861 28.881 1.00 92.75 104 THR A C 1
ATOM 825 O O . THR A 1 104 ? -22.357 17.592 28.675 1.00 92.75 104 THR A O 1
ATOM 828 N N . LEU A 1 105 ? -20.262 16.946 28.172 1.00 95.12 105 LEU A N 1
ATOM 829 C CA . LEU A 1 105 ? -20.045 17.876 27.069 1.00 95.12 105 LEU A CA 1
ATOM 830 C C . LEU A 1 105 ? -20.923 17.531 25.864 1.00 95.12 105 LEU A C 1
ATOM 832 O O . LEU A 1 105 ? -21.594 18.421 25.346 1.00 95.12 105 LEU A O 1
ATOM 836 N N . MET A 1 106 ? -20.990 16.256 25.466 1.00 96.62 106 MET A N 1
ATOM 837 C CA . MET A 1 106 ? -21.851 15.818 24.358 1.00 96.62 106 MET A CA 1
ATOM 838 C C . MET A 1 106 ? -23.319 16.170 24.625 1.00 96.62 106 MET A C 1
ATOM 840 O O . MET A 1 106 ? -23.962 16.827 23.807 1.00 96.62 106 MET A O 1
ATOM 844 N N . VAL A 1 107 ? -23.838 15.833 25.811 1.00 95.25 107 VAL A N 1
ATOM 845 C CA . VAL A 1 107 ? -25.219 16.168 26.198 1.00 95.25 107 VAL A CA 1
ATOM 846 C C . VAL A 1 107 ? -25.420 17.683 26.326 1.00 95.25 107 VAL A C 1
ATOM 848 O O . VAL A 1 107 ? -26.477 18.191 25.957 1.00 95.25 107 VAL A O 1
ATOM 851 N N . CYS A 1 108 ? -24.415 18.429 26.800 1.00 95.00 108 CYS A N 1
ATOM 852 C CA . CYS A 1 108 ? -24.466 19.891 26.863 1.00 95.00 108 CYS A CA 1
ATOM 853 C C . CYS A 1 108 ? -24.652 20.513 25.471 1.00 95.00 108 CYS A C 1
ATOM 855 O O . CYS A 1 108 ? -25.507 21.386 25.309 1.00 95.00 108 CYS A O 1
ATOM 857 N N . ILE A 1 109 ? -23.909 20.042 24.467 1.00 96.38 109 ILE A N 1
ATOM 858 C CA . ILE A 1 109 ? -24.026 20.520 23.084 1.00 96.38 109 ILE A CA 1
ATOM 859 C C . ILE A 1 109 ? -25.404 20.167 22.517 1.00 96.38 109 ILE A C 1
ATOM 861 O O . ILE A 1 109 ? -26.127 21.066 22.092 1.00 96.38 109 ILE A O 1
ATOM 865 N N . LEU A 1 110 ? -25.805 18.890 22.579 1.00 96.38 110 LEU A N 1
ATOM 866 C CA . LEU A 1 110 ? -27.085 18.419 22.029 1.00 96.38 110 LEU A CA 1
ATOM 867 C C . LEU A 1 110 ? -28.280 19.201 22.588 1.00 96.38 110 LEU A C 1
ATOM 869 O O . LEU A 1 110 ? -29.159 19.627 21.836 1.00 96.38 110 LEU A O 1
ATOM 873 N N . ARG A 1 111 ? -28.276 19.446 23.904 1.00 94.62 111 ARG A N 1
ATOM 874 C CA . ARG A 1 111 ? -29.292 20.241 24.602 1.00 94.62 111 ARG A CA 1
ATOM 875 C C . ARG A 1 111 ? -29.303 21.696 24.143 1.00 94.62 111 ARG A C 1
ATOM 877 O O . ARG A 1 111 ? -30.360 22.234 23.827 1.00 94.62 111 ARG A O 1
ATOM 884 N N . ASN A 1 112 ? -28.155 22.371 24.193 1.00 94.81 112 ASN A N 1
ATOM 885 C CA . ASN A 1 112 ? -28.116 23.828 24.049 1.00 94.81 112 ASN A CA 1
ATOM 886 C C . ASN A 1 112 ? -28.176 24.280 22.591 1.00 94.81 112 ASN A C 1
ATOM 888 O O . ASN A 1 112 ? -28.683 25.365 22.319 1.00 94.81 112 ASN A O 1
ATOM 892 N N . PHE A 1 113 ? -27.727 23.438 21.659 1.00 95.12 113 PHE A N 1
ATOM 893 C CA . PHE A 1 113 ? -27.872 23.678 20.221 1.00 95.12 113 PHE A CA 1
ATOM 894 C C . PHE A 1 113 ? -29.240 23.200 19.706 1.00 95.12 113 PHE A C 1
ATOM 896 O O . PHE A 1 113 ? -29.526 23.320 18.520 1.00 95.12 113 PHE A O 1
ATOM 903 N N . LYS A 1 114 ? -30.104 22.692 20.603 1.00 93.50 114 LYS A N 1
ATOM 904 C CA . LYS A 1 114 ? -31.467 22.216 20.316 1.00 93.50 114 LYS A CA 1
ATOM 905 C C . LYS A 1 114 ? -31.512 21.101 19.265 1.00 93.50 114 LYS A C 1
ATOM 907 O O . LYS A 1 114 ? -32.450 21.025 18.479 1.00 93.50 114 LYS A O 1
ATOM 912 N N . LEU A 1 115 ? -30.505 20.230 19.278 1.00 94.38 115 LEU A N 1
ATOM 913 C CA . LEU A 1 115 ? -30.389 19.091 18.362 1.00 94.38 115 LEU A CA 1
ATOM 914 C C . LEU A 1 115 ? -31.210 17.884 18.831 1.00 94.38 115 LEU A C 1
ATOM 916 O O . LEU A 1 115 ? -31.524 17.001 18.042 1.00 94.38 115 LEU A O 1
ATOM 920 N N . VAL A 1 116 ? -31.570 17.853 20.117 1.00 94.88 116 VAL A N 1
ATOM 921 C CA . VAL A 1 116 ? -32.430 16.828 20.715 1.00 94.88 116 VAL A CA 1
ATOM 922 C C . VAL A 1 116 ? -33.570 17.513 21.476 1.00 94.88 116 VAL A C 1
ATOM 924 O O . VAL A 1 116 ? -33.300 18.443 22.247 1.00 94.88 116 VAL A O 1
ATOM 927 N N . PRO A 1 117 ? -34.834 17.075 21.304 1.00 92.56 117 PRO A N 1
ATOM 928 C CA . PRO A 1 117 ? -35.956 17.570 22.096 1.00 92.56 117 PRO A CA 1
ATOM 929 C C . PRO A 1 117 ? -35.709 17.396 23.597 1.00 92.56 117 PRO A C 1
ATOM 931 O O . PRO A 1 117 ? -35.156 16.388 24.038 1.00 92.56 117 PRO A O 1
ATOM 934 N N . ALA A 1 118 ? -36.114 18.389 24.389 1.00 91.56 118 ALA A N 1
ATOM 935 C CA . ALA A 1 118 ? -35.984 18.301 25.836 1.00 91.56 118 ALA A CA 1
ATOM 936 C C . ALA A 1 118 ? -36.915 17.218 26.411 1.00 91.56 118 ALA A C 1
ATOM 938 O O . ALA A 1 118 ? -38.029 17.069 25.904 1.00 91.56 118 ALA A O 1
ATOM 939 N N . PRO A 1 119 ? -36.500 16.521 27.485 1.00 93.19 119 PRO A N 1
ATOM 940 C CA . PRO A 1 119 ? -37.412 15.686 28.258 1.00 93.19 119 PRO A CA 1
ATOM 941 C C . PRO A 1 119 ? -38.588 16.503 28.796 1.00 93.19 119 PRO A C 1
ATOM 943 O O . PRO A 1 119 ? -38.451 17.713 29.006 1.00 93.19 119 PRO A O 1
ATOM 946 N N . THR A 1 120 ? -39.706 15.851 29.114 1.00 89.50 120 THR A N 1
ATOM 947 C CA . THR A 1 120 ? -40.922 16.532 29.607 1.00 89.50 120 THR A CA 1
ATOM 948 C C . THR A 1 120 ? -40.662 17.359 30.873 1.00 89.50 120 THR A C 1
ATOM 950 O O . THR A 1 120 ? -41.172 18.466 31.023 1.00 89.50 120 THR A O 1
ATOM 953 N N . SER A 1 121 ? -39.815 16.850 31.772 1.00 86.00 121 SER A N 1
ATOM 954 C CA . SER A 1 121 ? -39.392 17.521 33.010 1.00 86.00 121 SER A CA 1
ATOM 955 C C . SER A 1 121 ? -38.209 18.483 32.829 1.00 86.00 121 SER A C 1
ATOM 957 O O . SER A 1 121 ? -37.715 19.051 33.801 1.00 86.00 121 SER A O 1
ATOM 959 N N . GLY A 1 122 ? -37.711 18.652 31.605 1.00 89.44 122 GLY A N 1
ATOM 960 C CA . GLY A 1 122 ? -36.446 19.323 31.329 1.00 89.44 122 GLY A CA 1
ATOM 961 C C . GLY A 1 122 ? -35.218 18.451 31.623 1.00 89.44 122 GLY A C 1
ATOM 962 O O . GLY A 1 122 ? -35.309 17.320 32.089 1.00 89.44 122 GLY A O 1
ATOM 963 N N . TRP A 1 123 ? -34.035 18.988 31.317 1.00 89.75 123 TRP A N 1
ATOM 964 C CA . TRP A 1 123 ? -32.754 18.260 31.333 1.00 89.75 123 TRP A CA 1
ATOM 965 C C . TRP A 1 123 ? -32.074 18.156 32.706 1.00 89.75 123 TRP A C 1
ATOM 967 O O . TRP A 1 123 ? -31.101 17.414 32.851 1.00 89.75 123 TRP A O 1
ATOM 977 N N . ASP A 1 124 ? -32.528 18.952 33.674 1.00 85.88 124 ASP A N 1
ATOM 978 C CA . ASP A 1 124 ? -31.918 19.059 35.007 1.00 85.88 124 ASP A CA 1
ATOM 979 C C . ASP A 1 124 ? -32.721 18.308 36.082 1.00 85.88 124 ASP A C 1
ATOM 981 O O . ASP A 1 124 ? -32.320 18.270 37.241 1.00 85.88 124 ASP A O 1
ATOM 985 N N . ILE A 1 125 ? -33.829 17.674 35.686 1.00 87.12 125 ILE A N 1
ATOM 986 C CA . ILE A 1 125 ? -34.653 16.802 36.524 1.00 87.12 125 ILE A CA 1
ATOM 987 C C . ILE A 1 125 ? -34.592 15.398 35.926 1.00 87.12 125 ILE A C 1
ATOM 989 O O . ILE A 1 125 ? -34.706 15.246 34.709 1.00 87.12 125 ILE A O 1
ATOM 993 N N . LEU A 1 126 ? -34.408 14.380 36.772 1.00 89.38 126 LEU A N 1
ATOM 994 C CA . LEU A 1 126 ? -34.360 12.983 36.339 1.00 89.38 126 LEU A CA 1
ATOM 995 C C . LEU A 1 126 ? -35.677 12.603 35.622 1.00 89.38 126 LEU A C 1
ATOM 997 O O . LEU A 1 126 ? -36.736 12.663 36.252 1.00 89.38 126 LEU A O 1
ATOM 1001 N N . PRO A 1 127 ? -35.642 12.212 34.333 1.00 91.56 127 PRO A N 1
ATOM 1002 C CA . PRO A 1 127 ? -36.860 11.902 33.582 1.00 91.56 127 PRO A CA 1
ATOM 1003 C C . PRO A 1 127 ? -37.572 10.631 34.068 1.00 91.56 127 PRO A C 1
ATOM 1005 O O . PRO A 1 127 ? -36.922 9.627 34.373 1.00 91.56 127 PRO A O 1
ATOM 1008 N N . GLN A 1 128 ? -38.911 10.635 34.040 1.00 86.00 128 GLN A N 1
ATOM 1009 C CA . GLN A 1 128 ? -39.757 9.499 34.446 1.00 86.00 128 GLN A CA 1
ATOM 1010 C C . GLN A 1 128 ? -39.486 8.245 33.615 1.00 86.00 128 GLN A C 1
ATOM 1012 O O . GLN A 1 128 ? -39.367 8.350 32.404 1.00 86.00 128 GLN A O 1
ATOM 1017 N N . SER A 1 129 ? -39.455 7.055 34.218 1.00 82.25 129 SER A N 1
ATOM 1018 C CA . SER A 1 129 ? -39.055 5.789 33.568 1.00 82.25 129 SER A CA 1
ATOM 1019 C C . SER A 1 129 ? -39.883 5.358 32.342 1.00 82.25 129 SER A C 1
ATOM 1021 O O . SER A 1 129 ? -39.415 4.530 31.555 1.00 82.25 129 SER A O 1
ATOM 1023 N N . SER A 1 130 ? -41.089 5.907 32.164 1.00 83.88 130 SER A N 1
ATOM 1024 C CA . SER A 1 130 ? -41.968 5.680 31.008 1.00 83.88 130 SER A CA 1
ATOM 1025 C C . SER A 1 130 ? -41.600 6.512 29.771 1.00 83.88 130 SER A C 1
ATOM 1027 O O . SER A 1 130 ? -42.024 6.171 28.669 1.00 83.88 130 SER A O 1
ATOM 1029 N N . GLU A 1 131 ? -40.822 7.590 29.923 1.00 87.38 131 GLU A N 1
ATOM 1030 C CA . GLU A 1 131 ? -40.424 8.459 28.812 1.00 87.38 131 GLU A CA 1
ATOM 1031 C C . GLU A 1 131 ? -39.177 7.911 28.097 1.00 87.38 131 GLU A C 1
ATOM 1033 O O . GLU A 1 131 ? -38.053 8.063 28.572 1.00 87.38 131 GLU A O 1
ATOM 1038 N N . ASN A 1 132 ? -39.349 7.313 26.923 1.00 86.56 132 ASN A N 1
ATOM 1039 C CA . ASN A 1 132 ? -38.261 6.663 26.175 1.00 86.56 132 ASN A CA 1
ATOM 1040 C C . ASN A 1 132 ? -37.676 7.557 25.063 1.00 86.56 132 ASN A C 1
ATOM 1042 O O . ASN A 1 132 ? -37.163 7.078 24.053 1.00 86.56 132 ASN A O 1
ATOM 1046 N N . SER A 1 133 ? -37.814 8.880 25.192 1.00 92.75 133 SER A N 1
ATOM 1047 C CA . SER A 1 133 ? -37.259 9.815 24.212 1.00 92.75 133 SER A CA 1
ATOM 1048 C C . SER A 1 133 ? -35.723 9.795 24.260 1.00 92.75 133 SER A C 1
ATOM 1050 O O . SER A 1 133 ? -35.125 9.587 25.318 1.00 92.75 133 SER A O 1
ATOM 1052 N N . ILE A 1 134 ? -35.062 10.069 23.126 1.00 92.94 134 ILE A N 1
ATOM 1053 C CA . ILE A 1 134 ? -33.590 10.182 23.064 1.00 92.94 134 ILE A CA 1
ATOM 1054 C C . ILE A 1 134 ? -33.090 11.185 24.116 1.00 92.94 134 ILE A C 1
ATOM 1056 O O . ILE A 1 134 ? -32.134 10.908 24.840 1.00 92.94 134 ILE A O 1
ATOM 1060 N N . GLY A 1 135 ? -33.778 12.324 24.256 1.00 93.94 135 GLY A N 1
ATOM 1061 C CA . GLY A 1 135 ? -33.466 13.334 25.267 1.00 93.94 135 GLY A CA 1
ATOM 1062 C C . GLY A 1 135 ? -33.574 12.799 26.694 1.00 93.94 135 GLY A C 1
ATOM 1063 O O . GLY A 1 135 ? -32.669 13.027 27.498 1.00 93.94 135 GLY A O 1
ATOM 1064 N N . ALA A 1 136 ? -34.633 12.044 27.006 1.00 94.25 136 ALA A N 1
ATOM 1065 C CA . ALA A 1 136 ? -34.814 11.444 28.324 1.00 94.25 136 ALA A CA 1
ATOM 1066 C C . ALA A 1 136 ? -33.714 10.421 28.644 1.00 94.25 136 ALA A C 1
ATOM 1068 O O . ALA A 1 136 ? -33.129 10.470 29.727 1.00 94.25 136 ALA A O 1
ATOM 1069 N N . ASN A 1 137 ? -33.359 9.551 27.697 1.00 95.81 137 ASN A N 1
ATOM 1070 C CA . ASN A 1 137 ? -32.301 8.556 27.892 1.00 95.81 137 ASN A CA 1
ATOM 1071 C C . ASN A 1 137 ? -30.921 9.190 28.089 1.00 95.81 137 ASN A C 1
ATOM 1073 O O . ASN A 1 137 ? -30.205 8.834 29.029 1.00 95.81 137 ASN A O 1
ATOM 1077 N N . LEU A 1 138 ? -30.571 10.190 27.276 1.00 95.94 138 LEU A N 1
ATOM 1078 C CA . LEU A 1 138 ? -29.330 10.951 27.437 1.00 95.94 138 LEU A CA 1
ATOM 1079 C C . LEU A 1 138 ? -29.269 11.676 28.789 1.00 95.94 138 LEU A C 1
ATOM 1081 O O . LEU A 1 138 ? -28.219 11.695 29.438 1.00 95.94 138 LEU A O 1
ATOM 1085 N N . ALA A 1 139 ? -30.389 12.246 29.241 1.00 94.62 139 ALA A N 1
ATOM 1086 C CA . ALA A 1 139 ? -30.472 12.906 30.539 1.00 94.62 139 ALA A CA 1
ATOM 1087 C C . ALA A 1 139 ? -30.267 11.922 31.705 1.00 94.62 139 ALA A C 1
ATOM 1089 O O . ALA A 1 139 ? -29.515 12.247 32.625 1.00 94.62 139 ALA A O 1
ATOM 1090 N N . ARG A 1 140 ? -30.843 10.710 31.651 1.00 95.19 140 ARG A N 1
ATOM 1091 C CA . ARG A 1 140 ? -30.624 9.661 32.670 1.00 95.19 140 ARG A CA 1
ATOM 1092 C C . ARG A 1 140 ? -29.170 9.203 32.727 1.00 95.19 140 ARG A C 1
ATOM 1094 O O . ARG A 1 140 ? -28.590 9.163 33.808 1.00 95.19 140 ARG A O 1
ATOM 1101 N N . ILE A 1 141 ? -28.556 8.929 31.574 1.00 95.00 141 ILE A N 1
ATOM 1102 C CA . ILE A 1 141 ? -27.147 8.510 31.499 1.00 95.00 141 ILE A CA 1
ATOM 1103 C C . ILE A 1 141 ? -26.234 9.594 32.086 1.00 95.00 141 ILE A C 1
ATOM 1105 O O . ILE A 1 141 ? -25.387 9.303 32.932 1.00 95.00 141 ILE A O 1
ATOM 1109 N N . LYS A 1 142 ? -26.437 10.863 31.701 1.00 94.25 142 LYS A N 1
ATOM 1110 C CA . LYS A 1 142 ? -25.705 12.000 32.283 1.00 94.25 142 LYS A CA 1
ATOM 1111 C C . LYS A 1 142 ? -25.929 12.105 33.794 1.00 94.25 142 LYS A C 1
ATOM 1113 O O . LYS A 1 142 ? -24.972 12.355 34.525 1.00 94.25 142 LYS A O 1
ATOM 1118 N N . TYR A 1 143 ? -27.171 11.957 34.255 1.00 92.94 143 TYR A N 1
ATOM 1119 C CA . TYR A 1 143 ? -27.519 12.053 35.671 1.00 92.94 143 TYR A CA 1
ATOM 1120 C C . TYR A 1 143 ? -26.761 11.011 36.495 1.00 92.94 143 TYR A C 1
ATOM 1122 O O . TYR A 1 143 ? -26.042 11.385 37.419 1.00 92.94 143 TYR A O 1
ATOM 1130 N N . TYR A 1 144 ? -26.831 9.731 36.119 1.00 93.44 144 TYR A N 1
ATOM 1131 C CA . TYR A 1 144 ? -26.177 8.667 36.883 1.00 93.44 144 TYR A CA 1
ATOM 1132 C C . TYR A 1 144 ? -24.655 8.679 36.763 1.00 93.44 144 TYR A C 1
ATOM 1134 O O . TYR A 1 144 ? -23.970 8.429 37.750 1.00 93.44 144 TYR A O 1
ATOM 1142 N N . ARG A 1 145 ? -24.100 9.078 35.611 1.00 92.12 145 ARG A N 1
ATOM 1143 C CA . ARG A 1 145 ? -22.657 9.333 35.481 1.00 92.12 145 ARG A CA 1
ATOM 1144 C C . ARG A 1 145 ? -22.192 10.408 36.467 1.00 92.12 145 ARG A C 1
ATOM 1146 O O . ARG A 1 145 ? -21.127 10.276 37.071 1.00 92.12 145 ARG A O 1
ATOM 1153 N N . ASN A 1 146 ? -22.967 11.480 36.631 1.00 89.31 146 ASN A N 1
ATOM 1154 C CA . ASN A 1 146 ? -22.658 12.532 37.599 1.00 89.31 146 ASN A CA 1
ATOM 1155 C C . ASN A 1 146 ? -22.860 12.055 39.042 1.00 89.31 146 ASN A C 1
ATOM 1157 O O . ASN A 1 146 ? -22.029 12.375 39.884 1.00 89.31 146 ASN A O 1
ATOM 1161 N N . TYR A 1 147 ? -23.906 11.271 39.310 1.00 87.88 147 TYR A N 1
ATOM 1162 C CA . TYR A 1 147 ? -24.156 10.652 40.614 1.00 87.88 147 TYR A CA 1
ATOM 1163 C C . TYR A 1 147 ? -22.943 9.843 41.093 1.00 87.88 147 TYR A C 1
ATOM 1165 O O . TYR A 1 147 ? -22.414 10.134 42.164 1.00 87.88 147 TYR A O 1
ATOM 1173 N N . VAL A 1 148 ? -22.416 8.924 40.272 1.00 87.12 148 VAL A N 1
ATOM 1174 C CA . VAL A 1 148 ? -21.223 8.145 40.657 1.00 87.12 148 VAL A CA 1
ATOM 1175 C C . VAL A 1 148 ? -19.959 9.001 40.732 1.00 87.12 148 VAL A C 1
ATOM 1177 O O . VAL A 1 148 ? -19.135 8.799 41.612 1.00 87.12 148 VAL A O 1
ATOM 1180 N N . SER A 1 149 ? -19.817 10.016 39.869 1.00 83.88 149 SER A N 1
ATOM 1181 C CA . SER A 1 149 ? -18.646 10.913 39.890 1.00 83.88 149 SER A CA 1
ATOM 1182 C C . SER A 1 149 ? -18.578 11.803 41.139 1.00 83.88 149 SER A C 1
ATOM 1184 O O . SER A 1 149 ? -17.523 12.369 41.419 1.00 83.88 149 SER A O 1
ATOM 1186 N N . HIS A 1 150 ? -19.695 11.977 41.848 1.00 82.12 150 HIS A N 1
ATOM 1187 C CA . HIS A 1 150 ? -19.809 12.834 43.028 1.00 82.12 150 HIS A CA 1
ATOM 1188 C C . HIS A 1 150 ? -20.106 12.061 44.320 1.00 82.12 150 HIS A C 1
ATOM 1190 O O . HIS A 1 150 ? -20.248 12.685 45.370 1.00 82.12 150 HIS A O 1
ATOM 1196 N N . SER A 1 151 ? -20.187 10.729 44.265 1.00 82.31 151 SER A N 1
ATOM 1197 C CA . SER A 1 151 ? -20.358 9.898 45.457 1.00 82.31 151 SER A CA 1
ATOM 1198 C C . SER A 1 151 ? -19.089 9.924 46.309 1.00 82.31 151 SER A C 1
ATOM 1200 O O . SER A 1 151 ? -17.993 9.688 45.804 1.00 82.31 151 SER A O 1
ATOM 1202 N N . SER A 1 152 ? -19.225 10.214 47.605 1.00 71.50 152 SER A N 1
ATOM 1203 C CA . SER A 1 152 ? -18.093 10.266 48.540 1.00 71.50 152 SER A CA 1
ATOM 1204 C C . SER A 1 152 ? -17.670 8.891 49.049 1.00 71.50 152 SER A C 1
ATOM 1206 O O . SER A 1 152 ? -16.499 8.693 49.356 1.00 71.50 152 SER A O 1
ATOM 1208 N N . ASN A 1 153 ? -18.613 7.950 49.144 1.00 75.50 153 ASN A N 1
ATOM 1209 C CA . ASN A 1 153 ? -18.404 6.680 49.844 1.00 75.50 153 ASN A CA 1
ATOM 1210 C C . ASN A 1 153 ? -18.208 5.499 48.886 1.00 75.50 153 ASN A C 1
ATOM 1212 O O . ASN A 1 153 ? -17.853 4.423 49.339 1.00 75.50 153 ASN A O 1
ATOM 1216 N N . SER A 1 154 ? -18.394 5.704 47.573 1.00 85.06 154 SER A N 1
ATOM 1217 C CA . SER A 1 154 ? -18.244 4.665 46.536 1.00 85.06 154 SER A CA 1
ATOM 1218 C C . SER A 1 154 ? -19.012 3.366 46.838 1.00 85.06 154 SER A C 1
ATOM 1220 O O . SER A 1 154 ? -18.545 2.273 46.537 1.00 85.06 154 SER A O 1
ATOM 1222 N N . GLU A 1 155 ? -20.196 3.497 47.440 1.00 88.06 155 GLU A N 1
ATOM 1223 C CA . GLU A 1 155 ? -21.070 2.399 47.865 1.00 88.06 155 GLU A CA 1
ATOM 1224 C C . GLU A 1 155 ? -22.506 2.668 47.395 1.00 88.06 155 GLU A C 1
ATOM 1226 O O . GLU A 1 155 ? -22.938 3.822 47.291 1.00 88.06 155 GLU A O 1
ATOM 1231 N N . THR A 1 156 ? -23.256 1.615 47.066 1.00 90.25 156 THR A N 1
ATOM 1232 C CA . THR A 1 156 ? -24.672 1.695 46.672 1.00 90.25 156 THR A CA 1
ATOM 1233 C C . THR A 1 156 ? -25.429 0.460 47.147 1.00 90.25 156 THR A C 1
ATOM 1235 O O . THR A 1 156 ? -25.069 -0.659 46.791 1.00 90.25 156 THR A O 1
ATOM 1238 N N . ASP A 1 157 ? -26.492 0.662 47.926 1.00 91.81 157 ASP A N 1
ATOM 1239 C CA . ASP A 1 157 ? -27.336 -0.431 48.412 1.00 91.81 157 ASP A CA 1
ATOM 1240 C C . ASP A 1 157 ? -28.046 -1.164 47.265 1.00 91.81 157 ASP A C 1
ATOM 1242 O O . ASP A 1 157 ? -28.319 -0.582 46.214 1.00 91.81 157 ASP A O 1
ATOM 1246 N N . ASP A 1 158 ? -28.381 -2.436 47.483 1.00 90.31 158 ASP A N 1
ATOM 1247 C CA . ASP A 1 158 ? -28.969 -3.308 46.458 1.00 90.31 158 ASP A CA 1
ATOM 1248 C C . ASP A 1 158 ? -30.231 -2.733 45.821 1.00 90.31 158 ASP A C 1
ATOM 1250 O O . ASP A 1 158 ? -30.416 -2.824 44.609 1.00 90.31 158 ASP A O 1
ATOM 1254 N N . LYS A 1 159 ? -31.114 -2.122 46.616 1.00 92.69 159 LYS A N 1
ATOM 1255 C CA . LYS A 1 159 ? -32.378 -1.599 46.098 1.00 92.69 159 LYS A CA 1
ATOM 1256 C C . LYS A 1 159 ? -32.117 -0.434 45.149 1.00 92.69 159 LYS A C 1
ATOM 1258 O O . LYS A 1 159 ? -32.621 -0.429 44.027 1.00 92.69 159 LYS A O 1
ATOM 1263 N N . THR A 1 160 ? -31.300 0.520 45.585 1.00 92.19 160 THR A N 1
ATOM 1264 C CA . THR A 1 160 ? -30.887 1.653 44.754 1.00 92.19 160 THR A CA 1
ATOM 1265 C C . THR A 1 160 ? -30.130 1.176 43.516 1.00 92.19 160 THR A C 1
ATOM 1267 O O . THR A 1 160 ? -30.375 1.677 42.420 1.00 92.19 160 THR A O 1
ATOM 1270 N N . PHE A 1 161 ? -29.251 0.181 43.657 1.00 92.94 161 PHE A N 1
ATOM 1271 C CA . PHE A 1 161 ? -28.524 -0.410 42.538 1.00 92.94 161 PHE A CA 1
ATOM 1272 C C . PHE A 1 161 ? -29.472 -0.965 41.480 1.00 92.94 161 PHE A C 1
ATOM 1274 O O . PHE A 1 161 ? -29.356 -0.575 40.323 1.00 92.94 161 PHE A O 1
ATOM 1281 N N . GLN A 1 162 ? -30.436 -1.804 41.863 1.00 93.56 162 GLN A N 1
ATOM 1282 C CA . GLN A 1 162 ? -31.380 -2.409 40.921 1.00 93.56 162 GLN A CA 1
ATOM 1283 C C . GLN A 1 162 ? -32.186 -1.348 40.155 1.00 93.56 162 GLN A C 1
ATOM 1285 O O . GLN A 1 162 ? -32.334 -1.446 38.934 1.00 93.56 162 GLN A O 1
ATOM 1290 N N . ASP A 1 163 ? -32.633 -0.289 40.839 1.00 92.75 163 ASP A N 1
ATOM 1291 C CA . ASP A 1 163 ? -33.367 0.818 40.214 1.00 92.75 163 ASP A CA 1
ATOM 1292 C C . ASP A 1 163 ? -32.495 1.591 39.202 1.00 92.75 163 ASP A C 1
ATOM 1294 O O . ASP A 1 163 ? -32.922 1.869 38.071 1.00 92.75 163 ASP A O 1
ATOM 1298 N N . ILE A 1 164 ? -31.252 1.923 39.578 1.00 93.62 164 ILE A N 1
ATOM 1299 C CA . ILE A 1 164 ? -30.291 2.615 38.703 1.00 93.62 164 ILE A CA 1
ATOM 1300 C C . ILE A 1 164 ? -29.916 1.731 37.514 1.00 93.62 164 ILE A C 1
ATOM 1302 O O . ILE A 1 164 ? -29.902 2.193 36.370 1.00 93.62 164 ILE A O 1
ATOM 1306 N N . TRP A 1 165 ? -29.624 0.463 37.779 1.00 95.00 165 TRP A N 1
ATOM 1307 C CA . TRP A 1 165 ? -29.154 -0.504 36.803 1.00 95.00 165 TRP A CA 1
ATOM 1308 C C . TRP A 1 165 ? -30.206 -0.770 35.731 1.00 95.00 165 TRP A C 1
ATOM 1310 O O . TRP A 1 165 ? -29.921 -0.608 34.544 1.00 95.00 165 TRP A O 1
ATOM 1320 N N . ALA A 1 166 ? -31.450 -1.057 36.129 1.00 93.88 166 ALA A N 1
ATOM 1321 C CA . ALA A 1 166 ? -32.562 -1.238 35.198 1.00 93.88 166 ALA A CA 1
ATOM 1322 C C . ALA A 1 166 ? -32.773 0.004 34.318 1.00 93.88 166 ALA A C 1
ATOM 1324 O O . ALA A 1 166 ? -32.998 -0.097 33.107 1.00 93.88 166 ALA A O 1
ATOM 1325 N N . THR A 1 167 ? -32.644 1.188 34.918 1.00 94.38 167 THR A N 1
ATOM 1326 C CA . THR A 1 167 ? -32.791 2.461 34.215 1.00 94.38 167 THR A CA 1
ATOM 1327 C C . THR A 1 167 ? -31.675 2.691 33.192 1.00 94.38 167 THR A C 1
ATOM 1329 O O . THR A 1 167 ? -31.954 3.084 32.056 1.00 94.38 167 THR A O 1
ATOM 1332 N N . LEU A 1 168 ? -30.418 2.438 33.565 1.00 94.69 168 LEU A N 1
ATOM 1333 C CA . LEU A 1 168 ? -29.265 2.581 32.676 1.00 94.69 168 LEU A CA 1
ATOM 1334 C C . LEU A 1 168 ? -29.268 1.540 31.559 1.00 94.69 168 LEU A C 1
ATOM 1336 O O . LEU A 1 168 ? -29.051 1.911 30.407 1.00 94.69 168 LEU A O 1
ATOM 1340 N N . LYS A 1 169 ? -29.563 0.275 31.874 1.00 94.44 169 LYS A N 1
ATOM 1341 C CA . LYS A 1 169 ? -29.681 -0.821 30.902 1.00 94.44 169 LYS A CA 1
ATOM 1342 C C . LYS A 1 169 ? -30.682 -0.471 29.809 1.00 94.44 169 LYS A C 1
ATOM 1344 O O . LYS A 1 169 ? -30.343 -0.502 28.629 1.00 94.44 169 LYS A O 1
ATOM 1349 N N . LYS A 1 170 ? -31.885 -0.045 30.203 1.00 94.12 170 LYS A N 1
ATOM 1350 C CA . LYS A 1 170 ? -32.928 0.377 29.262 1.00 94.12 170 LYS A CA 1
ATOM 1351 C C . LYS A 1 170 ? -32.491 1.585 28.432 1.00 94.12 170 LYS A C 1
ATOM 1353 O O . LYS A 1 170 ? -32.586 1.546 27.211 1.00 94.12 170 LYS A O 1
ATOM 1358 N N . ALA A 1 171 ? -31.973 2.635 29.073 1.00 94.69 171 ALA A N 1
ATOM 1359 C CA . ALA A 1 171 ? -31.555 3.845 28.369 1.00 94.69 171 ALA A CA 1
ATOM 1360 C C . ALA A 1 171 ? -30.436 3.571 27.349 1.00 94.69 171 ALA A C 1
ATOM 1362 O O . ALA A 1 171 ? -30.497 4.088 26.237 1.00 94.69 171 ALA A O 1
ATOM 1363 N N . LEU A 1 172 ? -29.437 2.755 27.710 1.00 93.94 172 LEU A N 1
ATOM 1364 C CA . LEU A 1 172 ? -28.325 2.368 26.835 1.00 93.94 172 LEU A CA 1
ATOM 1365 C C . LEU A 1 172 ? -28.778 1.479 25.678 1.00 93.94 172 LEU A C 1
ATOM 1367 O O . LEU A 1 172 ? -28.369 1.719 24.541 1.00 93.94 172 LEU A O 1
ATOM 1371 N N . SER A 1 173 ? -29.654 0.510 25.947 1.00 92.69 173 SER A N 1
ATOM 1372 C CA . SER A 1 173 ? -30.249 -0.332 24.908 1.00 92.69 173 SER A CA 1
ATOM 1373 C C . SER A 1 173 ? -31.027 0.519 23.898 1.00 92.69 173 SER A C 1
ATOM 1375 O O . SER A 1 173 ? -30.798 0.411 22.694 1.00 92.69 173 SER A O 1
ATOM 1377 N N . GLU A 1 174 ? -31.850 1.466 24.366 1.00 93.56 174 GLU A N 1
ATOM 1378 C CA . GLU A 1 174 ? -32.648 2.344 23.501 1.00 93.56 174 GLU A CA 1
ATOM 1379 C C . GLU A 1 174 ? -31.787 3.290 22.646 1.00 93.56 174 GLU A C 1
ATOM 1381 O O . GLU A 1 174 ? -32.028 3.404 21.444 1.00 93.56 174 GLU A O 1
ATOM 1386 N N . ILE A 1 175 ? -30.757 3.942 23.208 1.00 93.25 175 ILE A N 1
ATOM 1387 C CA . ILE A 1 175 ? -29.899 4.844 22.408 1.00 93.25 175 ILE A CA 1
ATOM 1388 C C . ILE A 1 175 ? -28.950 4.098 21.469 1.00 93.25 175 ILE A C 1
ATOM 1390 O O . ILE A 1 175 ? -28.474 4.679 20.496 1.00 93.25 175 ILE A O 1
ATOM 1394 N N . SER A 1 176 ? -28.645 2.834 21.767 1.00 89.75 176 SER A N 1
ATOM 1395 C CA . SER A 1 176 ? -27.704 2.021 20.997 1.00 89.75 176 SER A CA 1
ATOM 1396 C C . SER A 1 176 ? -28.387 1.002 20.086 1.00 89.75 176 SER A C 1
ATOM 1398 O O . SER A 1 176 ? -27.697 0.240 19.414 1.00 89.75 176 SER A O 1
ATOM 1400 N N . SER A 1 177 ? -29.725 0.969 20.060 1.00 89.12 177 SER A N 1
ATOM 1401 C CA . SER A 1 177 ? -30.512 -0.053 19.356 1.00 89.12 177 SER A CA 1
ATOM 1402 C C . SER A 1 177 ? -30.093 -1.490 19.721 1.00 89.12 177 SER A C 1
ATOM 1404 O O . SER A 1 177 ? -29.965 -2.347 18.851 1.00 89.12 177 SER A O 1
ATOM 1406 N N . GLY A 1 178 ? -29.839 -1.739 21.011 1.00 85.88 178 GLY A N 1
ATOM 1407 C CA . GLY A 1 178 ? -29.525 -3.059 21.576 1.00 85.88 178 GLY A CA 1
ATOM 1408 C C . GLY A 1 178 ? -28.057 -3.495 21.511 1.00 85.88 178 GLY A C 1
ATOM 1409 O O . GLY A 1 178 ? -27.697 -4.523 22.077 1.00 85.88 178 GLY A O 1
ATOM 1410 N N . THR A 1 179 ? -27.164 -2.728 20.878 1.00 85.62 179 THR A N 1
ATOM 1411 C CA . THR A 1 179 ? -25.740 -3.121 20.756 1.00 85.62 179 THR A CA 1
ATOM 1412 C C . THR A 1 179 ? -24.999 -3.235 22.093 1.00 85.62 179 THR A C 1
ATOM 1414 O O . THR A 1 179 ? -23.977 -3.911 22.174 1.00 85.62 179 THR A O 1
ATOM 1417 N N . THR A 1 180 ? -25.495 -2.589 23.151 1.00 86.75 180 THR A N 1
ATOM 1418 C CA . THR A 1 180 ? -24.906 -2.653 24.496 1.00 86.75 180 THR A CA 1
ATOM 1419 C C . THR A 1 180 ? -25.347 -3.862 25.311 1.00 86.75 180 THR A C 1
ATOM 1421 O O . THR A 1 180 ? -24.749 -4.120 26.352 1.00 86.75 180 THR A O 1
ATOM 1424 N N . ASP A 1 181 ? -26.381 -4.587 24.884 1.00 87.62 181 ASP A N 1
ATOM 1425 C CA . ASP A 1 181 ? -27.080 -5.551 25.740 1.00 87.62 181 ASP A CA 1
ATOM 1426 C C . ASP A 1 181 ? -26.185 -6.731 26.137 1.00 87.62 181 ASP A C 1
ATOM 1428 O O . ASP A 1 181 ? -26.224 -7.160 27.288 1.00 87.62 181 ASP A O 1
ATOM 1432 N N . THR A 1 182 ? -25.319 -7.194 25.229 1.00 80.31 182 THR A N 1
ATOM 1433 C CA . THR A 1 182 ? -24.326 -8.241 25.518 1.00 80.31 182 THR A CA 1
ATOM 1434 C C . THR A 1 182 ? -23.323 -7.786 26.574 1.00 80.31 182 THR A C 1
ATOM 1436 O O . THR A 1 182 ? -23.126 -8.481 27.558 1.00 80.31 182 THR A O 1
ATOM 1439 N N . ILE A 1 183 ? -22.758 -6.582 26.434 1.00 79.81 183 ILE A N 1
ATOM 1440 C CA . ILE A 1 183 ? -21.779 -6.047 27.395 1.00 79.81 183 ILE A CA 1
ATOM 1441 C C . ILE A 1 183 ? -22.426 -5.861 28.774 1.00 79.81 183 ILE A C 1
ATOM 1443 O O . ILE A 1 183 ? -21.804 -6.137 29.795 1.00 79.81 183 ILE A O 1
ATOM 1447 N N . VAL A 1 184 ? -23.680 -5.398 28.819 1.00 86.06 184 VAL A N 1
ATOM 1448 C CA . VAL A 1 184 ? -24.427 -5.264 30.078 1.00 86.06 184 VAL A CA 1
ATOM 1449 C C . VAL A 1 184 ? -24.658 -6.630 30.723 1.00 86.06 184 VAL A C 1
ATOM 1451 O O . VAL A 1 184 ? -24.447 -6.762 31.924 1.00 86.06 184 VAL A O 1
ATOM 1454 N N . HIS A 1 185 ? -25.052 -7.635 29.939 1.00 86.06 185 HIS A N 1
ATOM 1455 C CA . HIS A 1 185 ? -25.226 -9.004 30.421 1.00 86.06 185 HIS A CA 1
ATOM 1456 C C . HIS A 1 185 ? -23.912 -9.596 30.950 1.00 86.06 185 HIS A C 1
ATOM 1458 O O . HIS A 1 185 ? -23.903 -10.232 32.000 1.00 86.06 185 HIS A O 1
ATOM 1464 N N . ASP A 1 186 ? -22.793 -9.351 30.269 1.00 81.94 186 ASP A N 1
ATOM 1465 C CA . ASP A 1 186 ? -21.483 -9.832 30.708 1.00 81.94 186 ASP A CA 1
ATOM 1466 C C . ASP A 1 186 ? -21.106 -9.231 32.069 1.00 81.94 186 ASP A C 1
ATOM 1468 O O . ASP A 1 186 ? -20.672 -9.965 32.954 1.00 81.94 186 ASP A O 1
ATOM 1472 N N . ILE A 1 187 ? -21.359 -7.931 32.282 1.00 81.31 187 ILE A N 1
ATOM 1473 C CA . ILE A 1 187 ? -21.149 -7.278 33.586 1.00 81.31 187 ILE A CA 1
ATOM 1474 C C . ILE A 1 187 ? -22.073 -7.870 34.664 1.00 81.31 187 ILE A C 1
ATOM 1476 O O . ILE A 1 187 ? -21.624 -8.092 35.785 1.00 81.31 187 ILE A O 1
ATOM 1480 N N . GLU A 1 188 ? -23.340 -8.158 34.338 1.00 85.06 188 GLU A N 1
ATOM 1481 C CA . GLU A 1 188 ? -24.289 -8.821 35.255 1.00 85.06 188 GLU A CA 1
ATOM 1482 C C . GLU A 1 188 ? -23.838 -10.237 35.643 1.00 85.06 188 GLU A C 1
ATOM 1484 O O . GLU A 1 188 ? -24.151 -10.702 36.736 1.00 85.06 188 GLU A O 1
ATOM 1489 N N . SER A 1 189 ? -23.117 -10.924 34.755 1.00 80.19 189 SER A N 1
ATOM 1490 C CA . SER A 1 189 ? -22.671 -12.307 34.949 1.00 80.19 189 SER A CA 1
ATOM 1491 C C . SER A 1 189 ? -21.372 -12.453 35.750 1.00 80.19 189 SER A C 1
ATOM 1493 O O . SER A 1 189 ? -20.931 -13.580 35.981 1.00 80.19 189 SER A O 1
ATOM 1495 N N . ILE A 1 190 ? -20.751 -11.342 36.168 1.00 75.81 190 ILE A N 1
ATOM 1496 C CA . ILE A 1 190 ? -19.509 -11.370 36.947 1.00 75.81 1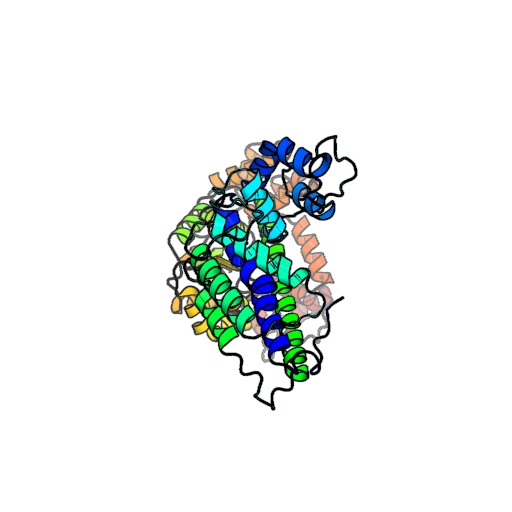90 ILE A CA 1
ATOM 1497 C C . ILE A 1 190 ? -19.782 -11.998 38.317 1.00 75.81 190 ILE A C 1
ATOM 1499 O O . ILE A 1 190 ? -20.473 -11.429 39.162 1.00 75.81 190 ILE A O 1
ATOM 1503 N N . ASP A 1 191 ? -19.192 -13.170 38.541 1.00 72.44 191 ASP A N 1
ATOM 1504 C CA . ASP A 1 191 ? -19.197 -13.857 39.828 1.00 72.44 191 ASP A CA 1
ATOM 1505 C C . ASP A 1 191 ? -18.033 -13.351 40.691 1.00 72.44 191 ASP A C 1
ATOM 1507 O O . ASP A 1 191 ? -16.876 -13.732 40.506 1.00 72.44 191 ASP A O 1
ATOM 1511 N N . PHE A 1 192 ? -18.345 -12.458 41.630 1.00 65.19 192 PHE A N 1
ATOM 1512 C CA . PHE A 1 192 ? -17.363 -11.873 42.547 1.00 65.19 192 PHE A CA 1
ATOM 1513 C C . PHE A 1 192 ? -16.927 -12.827 43.672 1.00 65.19 192 PHE A C 1
ATOM 1515 O O . PHE A 1 192 ? -16.028 -12.474 44.437 1.00 65.19 192 PHE A O 1
ATOM 1522 N N . ASP A 1 193 ? -17.549 -14.005 43.793 1.00 65.19 193 ASP A N 1
ATOM 1523 C CA . ASP A 1 193 ? -17.280 -14.972 44.860 1.00 65.19 193 ASP A CA 1
ATOM 1524 C C . ASP A 1 193 ? -16.390 -16.145 44.393 1.00 65.19 193 ASP A C 1
ATOM 1526 O O . ASP A 1 193 ? -16.051 -17.024 45.190 1.00 65.19 193 ASP A O 1
ATOM 1530 N N . GLN A 1 194 ? -15.929 -16.145 43.133 1.00 59.56 194 GLN A N 1
ATOM 1531 C CA . GLN A 1 194 ? -14.900 -17.078 42.655 1.00 59.56 194 GLN A CA 1
ATOM 1532 C C . GLN A 1 194 ? -13.516 -16.718 43.219 1.00 59.56 194 GLN A C 1
ATOM 1534 O O . GLN A 1 194 ? -12.811 -15.840 42.727 1.00 59.56 194 GLN A O 1
ATOM 1539 N N . THR A 1 195 ? -13.115 -17.442 44.263 1.00 54.69 195 THR A N 1
ATOM 1540 C CA . THR A 1 195 ? -11.921 -17.204 45.091 1.00 54.69 195 THR A CA 1
ATOM 1541 C C . THR A 1 195 ? -10.551 -17.536 44.479 1.00 54.69 195 THR A C 1
ATOM 1543 O O . THR A 1 195 ? -9.569 -17.436 45.203 1.00 54.69 195 THR A O 1
ATOM 1546 N N . ASP A 1 196 ? -10.423 -17.872 43.191 1.00 56.03 196 ASP A N 1
ATOM 1547 C CA . ASP A 1 196 ? -9.137 -18.334 42.616 1.00 56.03 196 ASP A CA 1
ATOM 1548 C C . ASP A 1 196 ? -8.632 -17.540 41.394 1.00 56.03 196 ASP A C 1
ATOM 1550 O O . ASP A 1 196 ? -7.754 -18.009 40.668 1.00 56.03 196 ASP A O 1
ATOM 1554 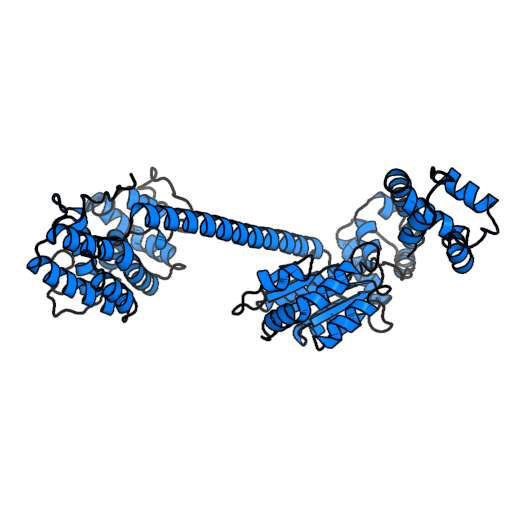N N . ILE A 1 197 ? -9.132 -16.326 41.139 1.00 56.75 197 ILE A N 1
ATOM 1555 C CA . ILE A 1 197 ? -8.517 -15.452 40.127 1.00 56.75 197 ILE A CA 1
ATOM 1556 C C . ILE A 1 197 ? -7.490 -14.563 40.828 1.00 56.75 197 ILE A C 1
ATOM 1558 O O . ILE A 1 197 ? -7.853 -13.627 41.542 1.00 56.75 197 ILE A O 1
ATOM 1562 N N . ASP A 1 198 ? -6.201 -14.840 40.617 1.00 67.62 198 ASP A N 1
ATOM 1563 C CA . ASP A 1 198 ? -5.139 -13.889 40.946 1.00 67.62 198 ASP A CA 1
ATOM 1564 C C . ASP A 1 198 ? -5.289 -12.668 40.022 1.00 67.62 198 ASP A C 1
ATOM 1566 O O . ASP A 1 198 ? -4.828 -12.632 38.878 1.00 67.62 198 ASP A O 1
ATOM 1570 N N . ILE A 1 199 ? -6.018 -11.667 40.519 1.00 62.88 199 ILE A N 1
ATOM 1571 C CA . ILE A 1 199 ? -6.285 -10.405 39.827 1.00 62.88 199 ILE A CA 1
ATOM 1572 C C . ILE A 1 199 ? -4.966 -9.711 39.453 1.00 62.88 199 ILE A C 1
ATOM 1574 O O . ILE A 1 199 ? -4.899 -9.078 38.399 1.00 62.88 199 ILE A O 1
ATOM 1578 N N . ASP A 1 200 ? -3.903 -9.859 40.253 1.00 64.88 200 ASP A N 1
ATOM 1579 C CA . ASP A 1 200 ? -2.598 -9.266 39.954 1.00 64.88 200 ASP A CA 1
ATOM 1580 C C . ASP A 1 200 ? -1.921 -9.975 38.773 1.00 64.88 200 ASP A C 1
ATOM 1582 O O . ASP A 1 200 ? -1.280 -9.322 37.942 1.00 64.88 200 ASP A O 1
ATOM 1586 N N . GLU A 1 201 ? -2.071 -11.296 38.658 1.00 71.50 201 GLU A N 1
ATOM 1587 C CA . GLU A 1 201 ? -1.604 -12.061 37.496 1.00 71.50 201 GLU A CA 1
ATOM 1588 C C . GLU A 1 201 ? -2.397 -11.706 36.229 1.00 71.50 201 GLU A C 1
ATOM 1590 O O . GLU A 1 201 ? -1.801 -11.453 35.177 1.00 71.50 201 GLU A O 1
ATOM 1595 N N . LEU A 1 202 ? -3.722 -11.560 36.339 1.00 71.69 202 LEU A N 1
ATOM 1596 C CA . LEU A 1 202 ? -4.576 -11.133 35.229 1.00 71.69 202 LEU A CA 1
ATOM 1597 C C . LEU A 1 202 ? -4.240 -9.707 34.759 1.00 71.69 202 LEU A C 1
ATOM 1599 O O . LEU A 1 202 ? -4.127 -9.463 33.557 1.00 71.69 202 LEU A O 1
ATOM 1603 N N . ILE A 1 203 ? -4.023 -8.765 35.684 1.00 72.94 203 ILE A N 1
ATOM 1604 C CA . ILE A 1 203 ? -3.618 -7.390 35.355 1.00 72.94 203 ILE A CA 1
ATOM 1605 C C . ILE A 1 203 ? -2.262 -7.382 34.650 1.00 72.94 203 ILE A C 1
ATOM 1607 O O . ILE A 1 203 ? -2.111 -6.687 33.643 1.00 72.94 203 ILE A O 1
ATOM 1611 N N . LYS A 1 204 ? -1.282 -8.158 35.134 1.00 75.75 204 LYS A N 1
ATOM 1612 C CA . LYS A 1 204 ? 0.028 -8.279 34.473 1.00 75.75 204 LYS A CA 1
ATOM 1613 C C . LYS A 1 204 ? -0.111 -8.821 33.052 1.00 75.75 204 LYS A C 1
ATOM 1615 O O . LYS A 1 204 ? 0.542 -8.303 32.146 1.00 75.75 204 LYS A O 1
ATOM 1620 N N . GLN A 1 205 ? -0.969 -9.820 32.843 1.00 76.56 205 GLN A N 1
ATOM 1621 C CA . GLN A 1 205 ? -1.213 -10.384 31.518 1.00 76.56 205 GLN A CA 1
ATOM 1622 C C . GLN A 1 205 ? -1.877 -9.362 30.584 1.00 76.56 205 GLN A C 1
ATOM 1624 O O . GLN A 1 205 ? -1.383 -9.138 29.483 1.00 76.56 205 GLN A O 1
ATOM 1629 N N . ILE A 1 206 ? -2.911 -8.654 31.050 1.00 79.88 206 ILE A N 1
ATOM 1630 C CA . ILE A 1 206 ? -3.583 -7.600 30.273 1.00 79.88 206 ILE A CA 1
ATOM 1631 C C . ILE A 1 206 ? -2.610 -6.468 29.921 1.00 79.88 206 ILE A C 1
ATOM 1633 O O . ILE A 1 206 ? -2.612 -5.980 28.793 1.00 79.88 206 ILE A O 1
ATOM 1637 N N . GLN A 1 207 ? -1.760 -6.043 30.858 1.00 82.75 207 GLN A N 1
ATOM 1638 C CA . GLN A 1 207 ? -0.750 -5.012 30.599 1.00 82.75 207 GLN A CA 1
ATOM 1639 C C . GLN A 1 207 ? 0.242 -5.450 29.518 1.0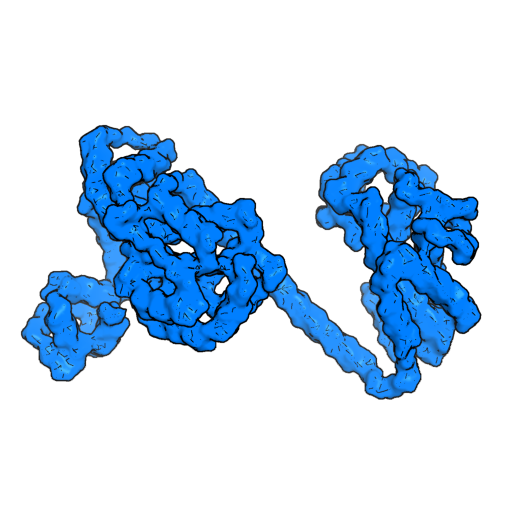0 82.75 207 GLN A C 1
ATOM 1641 O O . GLN A 1 207 ? 0.555 -4.662 28.625 1.00 82.75 207 GLN A O 1
ATOM 1646 N N . LYS A 1 208 ? 0.685 -6.710 29.563 1.00 87.12 208 LYS A N 1
ATOM 1647 C CA . LYS A 1 208 ? 1.565 -7.297 28.551 1.00 87.12 208 LYS A CA 1
ATOM 1648 C C . LYS A 1 208 ? 0.888 -7.369 27.181 1.00 87.12 208 LYS A C 1
ATOM 1650 O O . LYS A 1 208 ? 1.501 -7.003 26.181 1.00 87.12 208 LYS A O 1
ATOM 1655 N N . ASP A 1 209 ? -0.375 -7.780 27.129 1.00 84.88 209 ASP A N 1
ATOM 1656 C CA . ASP A 1 209 ? -1.136 -7.848 25.880 1.00 84.88 209 ASP A CA 1
ATOM 1657 C C . ASP A 1 209 ? -1.366 -6.446 25.291 1.00 84.88 209 ASP A C 1
ATOM 1659 O O . ASP A 1 209 ? -1.220 -6.248 24.086 1.00 84.88 209 ASP A O 1
ATOM 1663 N N . ILE A 1 210 ? -1.629 -5.436 26.133 1.00 84.25 210 ILE A N 1
ATOM 1664 C CA . ILE A 1 210 ? -1.720 -4.030 25.708 1.00 84.25 210 ILE A CA 1
ATOM 1665 C C . ILE A 1 210 ? -0.392 -3.549 25.109 1.00 84.25 210 ILE A C 1
ATOM 1667 O O . ILE A 1 210 ? -0.410 -2.880 24.077 1.00 84.25 210 ILE A O 1
ATOM 1671 N N . GLU A 1 211 ? 0.748 -3.875 25.721 1.00 88.06 211 GLU A N 1
ATOM 1672 C CA . GLU A 1 211 ? 2.073 -3.496 25.211 1.00 88.06 211 GLU A CA 1
ATOM 1673 C C . GLU A 1 211 ? 2.365 -4.140 23.843 1.00 88.06 211 GLU A C 1
ATOM 1675 O O . GLU A 1 211 ? 2.853 -3.472 22.924 1.00 88.06 211 GLU A O 1
ATOM 1680 N N . ILE A 1 212 ? 1.987 -5.412 23.667 1.00 90.19 212 ILE A N 1
ATOM 1681 C CA . ILE A 1 212 ? 2.082 -6.119 22.383 1.00 90.19 212 ILE A CA 1
ATOM 1682 C C . ILE A 1 212 ? 1.200 -5.434 21.332 1.00 90.19 212 ILE A C 1
ATOM 1684 O O . ILE A 1 212 ? 1.697 -5.059 20.269 1.00 90.19 212 ILE A O 1
ATOM 1688 N N . ILE A 1 213 ? -0.077 -5.183 21.643 1.00 87.06 213 ILE A N 1
ATOM 1689 C CA . ILE A 1 213 ? -1.022 -4.525 20.727 1.00 87.06 213 ILE A CA 1
ATOM 1690 C C . ILE A 1 213 ? -0.534 -3.122 20.346 1.00 87.06 213 ILE A C 1
ATOM 1692 O O . ILE A 1 213 ? -0.619 -2.726 19.185 1.00 87.06 213 ILE A O 1
ATOM 1696 N N . GLN A 1 214 ? -0.000 -2.351 21.297 1.00 86.69 214 GLN A N 1
ATOM 1697 C CA . GLN A 1 214 ? 0.567 -1.030 21.019 1.00 86.69 214 GLN A CA 1
ATOM 1698 C C . GLN A 1 214 ? 1.755 -1.115 20.057 1.00 86.69 214 GLN A C 1
ATOM 1700 O O . GLN A 1 214 ? 1.858 -0.299 19.137 1.00 86.69 214 GLN A O 1
ATOM 1705 N N . THR A 1 215 ? 2.617 -2.116 20.236 1.00 88.00 215 THR A N 1
ATOM 1706 C CA . THR A 1 215 ? 3.768 -2.364 19.362 1.00 88.00 215 THR A CA 1
ATOM 1707 C C . THR A 1 215 ? 3.322 -2.740 17.947 1.00 88.00 215 THR A C 1
ATOM 1709 O O . THR A 1 215 ? 3.816 -2.166 16.974 1.00 88.00 215 THR A O 1
ATOM 1712 N N . GLU A 1 216 ? 2.341 -3.636 17.810 1.00 87.88 216 GLU A N 1
ATOM 1713 C CA . GLU A 1 216 ? 1.770 -4.025 16.514 1.00 87.88 216 GLU A CA 1
ATOM 1714 C C . GLU A 1 216 ? 1.067 -2.853 15.816 1.00 87.88 216 GLU A C 1
ATOM 1716 O O . GLU A 1 216 ? 1.270 -2.624 14.623 1.00 87.88 216 GLU A O 1
ATOM 1721 N N . LEU A 1 217 ? 0.301 -2.041 16.552 1.00 84.50 217 LEU A N 1
ATOM 1722 C CA . LEU A 1 217 ? -0.336 -0.839 16.006 1.00 84.50 217 LEU A CA 1
ATOM 1723 C C . LEU A 1 217 ? 0.692 0.180 15.510 1.00 84.50 217 LEU A C 1
ATOM 1725 O O . LEU A 1 217 ? 0.489 0.791 14.457 1.00 84.50 217 LEU A O 1
ATOM 1729 N N . GLN A 1 218 ? 1.792 0.368 16.243 1.00 87.00 218 GLN A N 1
ATOM 1730 C CA . GLN A 1 218 ? 2.873 1.248 15.809 1.00 87.00 218 GLN A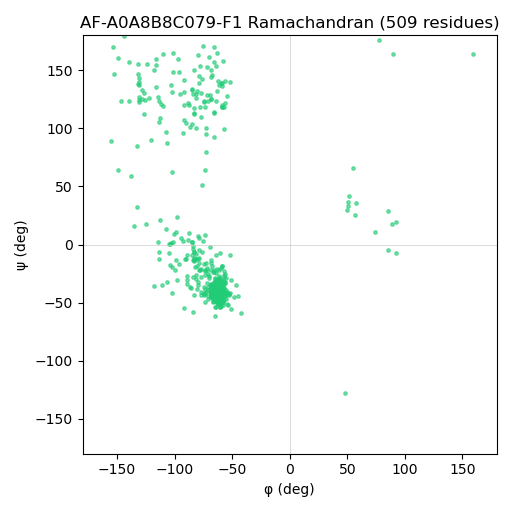 CA 1
ATOM 1731 C C . GLN A 1 218 ? 3.553 0.710 14.545 1.00 87.00 218 GLN A C 1
ATOM 1733 O O . GLN A 1 218 ? 3.813 1.477 13.619 1.00 87.00 218 GLN A O 1
ATOM 1738 N N . PHE A 1 219 ? 3.786 -0.602 14.469 1.00 85.69 219 PHE A N 1
ATOM 1739 C CA . PHE A 1 219 ? 4.311 -1.249 13.269 1.00 85.69 219 PHE A CA 1
ATOM 1740 C C . PHE A 1 219 ? 3.390 -1.036 12.055 1.00 85.69 219 PHE A C 1
ATOM 1742 O O . PHE A 1 219 ? 3.857 -0.590 11.006 1.00 85.69 219 PHE A O 1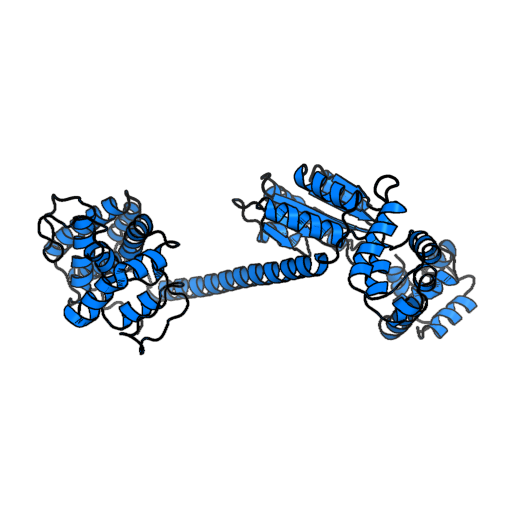
ATOM 1749 N N . CYS A 1 220 ? 2.079 -1.246 12.206 1.00 82.38 220 CYS A N 1
ATOM 1750 C CA . CYS A 1 220 ? 1.092 -1.009 11.149 1.00 82.38 220 CYS A CA 1
ATOM 1751 C C . CYS A 1 220 ? 1.044 0.460 10.696 1.00 82.38 220 CYS A C 1
ATOM 1753 O O . CYS A 1 220 ? 0.956 0.731 9.498 1.00 82.38 220 CYS A O 1
ATOM 1755 N N . ARG A 1 221 ? 1.134 1.422 11.627 1.00 82.88 221 ARG A N 1
ATOM 1756 C CA . ARG A 1 221 ? 1.223 2.854 11.281 1.00 82.88 221 ARG A CA 1
ATOM 1757 C C . ARG A 1 221 ? 2.473 3.159 10.469 1.00 82.88 221 ARG A C 1
ATOM 1759 O O . ARG A 1 221 ? 2.360 3.752 9.401 1.00 82.88 221 ARG A O 1
ATOM 1766 N N . ASN A 1 222 ? 3.632 2.692 10.932 1.00 85.50 222 ASN A N 1
ATOM 1767 C CA . ASN A 1 222 ? 4.898 2.890 10.233 1.00 85.50 222 ASN A CA 1
ATOM 1768 C C . ASN A 1 222 ? 4.848 2.291 8.816 1.00 85.50 222 ASN A C 1
ATOM 1770 O O . ASN A 1 222 ? 5.314 2.918 7.870 1.00 85.50 222 ASN A O 1
ATOM 1774 N N . LEU A 1 223 ? 4.249 1.105 8.640 1.00 84.88 223 LEU A N 1
ATOM 1775 C CA . LEU A 1 223 ? 4.051 0.499 7.318 1.00 84.88 223 LEU A CA 1
ATOM 1776 C C . LEU A 1 223 ? 3.206 1.383 6.389 1.00 84.88 223 LEU A C 1
ATOM 1778 O O . LEU A 1 223 ? 3.585 1.579 5.231 1.00 84.88 223 LEU A O 1
ATOM 1782 N N . LYS A 1 224 ? 2.096 1.949 6.882 1.00 86.81 224 LYS A N 1
ATOM 1783 C CA . LYS A 1 224 ? 1.225 2.837 6.089 1.00 86.81 224 LYS A CA 1
ATOM 1784 C C . LYS A 1 224 ? 1.900 4.167 5.747 1.00 86.81 224 LYS A C 1
ATOM 1786 O O . LYS A 1 224 ? 1.790 4.631 4.610 1.00 86.81 224 LYS A O 1
ATOM 1791 N N . GLU A 1 225 ? 2.637 4.757 6.684 1.00 86.62 225 GLU A N 1
ATOM 1792 C CA . GLU A 1 225 ? 3.407 5.988 6.452 1.00 86.62 225 GLU A CA 1
ATOM 1793 C C . GLU A 1 225 ? 4.540 5.770 5.440 1.00 86.62 225 GLU A C 1
ATOM 1795 O O . GLU A 1 225 ? 4.660 6.530 4.477 1.00 86.62 225 GLU A O 1
ATOM 1800 N N . ASN A 1 226 ? 5.311 4.688 5.590 1.00 86.44 226 ASN A N 1
ATOM 1801 C CA . ASN A 1 226 ? 6.365 4.314 4.645 1.00 86.44 226 ASN A CA 1
ATOM 1802 C C . ASN A 1 226 ? 5.796 4.081 3.243 1.00 86.44 226 ASN A C 1
ATOM 1804 O O . ASN A 1 226 ? 6.334 4.594 2.264 1.00 86.44 226 ASN A O 1
ATOM 1808 N N . THR A 1 227 ? 4.678 3.356 3.146 1.00 89.69 227 THR A N 1
ATOM 1809 C CA . THR A 1 227 ? 3.992 3.108 1.871 1.00 89.69 227 THR A CA 1
ATOM 1810 C C . THR A 1 227 ? 3.553 4.415 1.217 1.00 89.69 227 THR A C 1
ATOM 1812 O O . THR A 1 227 ? 3.833 4.639 0.041 1.00 89.69 227 THR A O 1
ATOM 1815 N N . SER A 1 228 ? 2.948 5.320 1.990 1.00 91.00 228 SER A N 1
ATOM 1816 C CA . SER A 1 228 ? 2.528 6.638 1.501 1.00 91.00 228 SER A CA 1
ATOM 1817 C C . SER A 1 228 ? 3.714 7.458 0.989 1.00 91.00 228 SER A C 1
ATOM 1819 O O . SER A 1 228 ? 3.634 8.052 -0.083 1.00 91.00 228 SER A O 1
ATOM 1821 N N . SER A 1 229 ? 4.843 7.443 1.705 1.00 91.12 229 SER A N 1
ATOM 1822 C CA . SER A 1 229 ? 6.069 8.133 1.290 1.00 91.12 229 SER A CA 1
ATOM 1823 C C . SER A 1 229 ? 6.656 7.562 -0.007 1.00 91.12 229 SER A C 1
ATOM 1825 O O . SER A 1 229 ? 7.029 8.323 -0.902 1.00 91.12 229 SER A O 1
ATOM 1827 N N . VAL A 1 230 ? 6.688 6.232 -0.150 1.00 92.19 230 VAL A N 1
ATOM 1828 C CA . VAL A 1 230 ? 7.155 5.559 -1.374 1.00 92.19 230 VAL A CA 1
ATOM 1829 C C . VAL A 1 230 ? 6.263 5.913 -2.565 1.00 92.19 230 VAL A C 1
ATOM 1831 O O . VAL A 1 230 ? 6.775 6.296 -3.618 1.00 92.19 230 VAL A O 1
ATOM 1834 N N . VAL A 1 231 ? 4.940 5.841 -2.395 1.00 94.06 231 VAL A N 1
ATOM 1835 C CA . VAL A 1 231 ? 3.964 6.163 -3.447 1.00 94.06 231 VAL A CA 1
ATOM 1836 C C . VAL A 1 231 ? 4.030 7.641 -3.838 1.00 94.06 231 VAL A C 1
ATOM 1838 O O . VAL A 1 231 ? 3.946 7.959 -5.025 1.00 94.06 231 VAL A O 1
ATOM 1841 N N . GLU A 1 232 ? 4.251 8.551 -2.889 1.00 93.44 232 GLU A N 1
ATOM 1842 C CA . GLU A 1 232 ? 4.463 9.968 -3.201 1.00 93.44 232 GLU A CA 1
ATOM 1843 C C . GLU A 1 232 ? 5.744 10.171 -4.021 1.00 93.44 232 GLU A C 1
ATOM 1845 O O . GLU A 1 232 ? 5.743 10.867 -5.036 1.00 93.44 232 GLU A O 1
ATOM 1850 N N . GLY A 1 233 ? 6.819 9.455 -3.676 1.00 92.31 233 GLY A N 1
ATOM 1851 C CA . GLY A 1 233 ? 8.027 9.401 -4.495 1.00 92.31 233 GLY A CA 1
ATOM 1852 C C . GLY A 1 233 ? 7.759 8.907 -5.923 1.00 92.31 233 GLY A C 1
ATOM 1853 O O . GLY A 1 233 ? 8.392 9.376 -6.873 1.00 92.31 233 GLY A O 1
ATOM 1854 N N . TRP A 1 234 ? 6.806 7.992 -6.122 1.00 94.50 234 TRP A N 1
ATOM 1855 C CA . TRP A 1 234 ? 6.393 7.566 -7.463 1.00 94.50 234 TRP A CA 1
ATOM 1856 C C . TRP A 1 234 ? 5.662 8.679 -8.218 1.00 94.50 234 TRP A C 1
ATOM 1858 O O . TRP A 1 234 ? 5.967 8.894 -9.392 1.00 94.50 234 TRP A O 1
ATOM 1868 N N . ARG A 1 235 ? 4.751 9.412 -7.559 1.00 93.75 235 ARG A N 1
ATOM 1869 C CA . ARG A 1 235 ? 4.038 10.561 -8.152 1.00 93.75 235 ARG A CA 1
ATOM 1870 C C . ARG A 1 235 ? 5.008 11.645 -8.606 1.00 93.75 235 ARG A C 1
ATOM 1872 O O . ARG A 1 235 ? 4.923 12.108 -9.740 1.00 93.75 235 ARG A O 1
ATOM 1879 N N . GLU A 1 236 ? 5.979 11.977 -7.763 1.00 91.62 236 GLU A N 1
ATOM 1880 C CA . GLU A 1 236 ? 7.029 12.947 -8.073 1.00 91.62 236 GLU A CA 1
ATOM 1881 C C . GLU A 1 236 ? 7.866 12.524 -9.288 1.00 91.62 236 GLU A C 1
ATOM 1883 O O . GLU A 1 236 ? 8.060 13.306 -10.220 1.00 91.62 236 GLU A O 1
ATOM 1888 N N . ASN A 1 237 ? 8.297 11.257 -9.340 1.00 88.19 237 ASN A N 1
ATOM 1889 C CA . ASN A 1 237 ? 9.047 10.720 -10.481 1.00 88.19 237 ASN A CA 1
ATOM 1890 C C . ASN A 1 237 ? 8.234 10.693 -11.789 1.00 88.19 237 ASN A C 1
ATOM 1892 O O . ASN A 1 237 ? 8.826 10.692 -12.868 1.00 88.19 237 ASN A O 1
ATOM 1896 N N . LEU A 1 238 ? 6.902 10.655 -11.706 1.00 92.50 238 LEU A N 1
ATOM 1897 C CA . LEU A 1 238 ? 5.993 10.617 -12.853 1.00 92.50 238 LEU A CA 1
ATOM 1898 C C . LEU A 1 238 ? 5.508 12.004 -13.303 1.00 92.50 238 LEU A C 1
ATOM 1900 O O . LEU A 1 238 ? 4.749 12.083 -14.265 1.00 92.50 238 LEU A O 1
ATOM 1904 N N . LYS A 1 239 ? 5.984 13.101 -12.692 1.00 89.81 239 LYS A N 1
ATOM 1905 C CA . LYS A 1 239 ? 5.739 14.465 -13.202 1.00 89.81 239 LYS A CA 1
ATOM 1906 C C . LYS A 1 239 ? 6.222 14.638 -14.642 1.00 89.81 239 LYS A C 1
ATOM 1908 O O . LYS A 1 239 ? 5.574 15.311 -15.435 1.00 89.81 239 LYS A O 1
ATOM 1913 N N . ILE A 1 240 ? 7.352 14.009 -14.972 1.00 86.69 240 ILE A N 1
ATOM 1914 C CA . ILE A 1 240 ? 7.889 13.927 -16.331 1.00 86.69 240 ILE A CA 1
ATOM 1915 C C . ILE A 1 240 ? 7.667 12.497 -16.820 1.00 86.69 240 ILE A C 1
ATOM 1917 O O . ILE A 1 240 ? 8.512 11.618 -16.635 1.00 86.69 240 ILE A O 1
ATOM 1921 N N . PHE A 1 241 ? 6.497 12.257 -17.405 1.00 91.56 241 PHE A N 1
ATOM 1922 C CA . PHE A 1 241 ? 6.083 10.944 -17.887 1.00 91.56 241 PHE A CA 1
ATOM 1923 C C . PHE A 1 241 ? 5.523 11.034 -19.305 1.00 91.56 241 PHE A C 1
ATOM 1925 O O . PHE A 1 241 ? 4.743 11.926 -19.629 1.00 91.56 241 PHE A O 1
ATOM 1932 N N . TYR A 1 242 ? 5.902 10.070 -20.144 1.00 94.00 242 TYR A N 1
ATOM 1933 C CA . TYR A 1 242 ? 5.352 9.916 -21.483 1.00 94.00 242 TYR A CA 1
ATOM 1934 C C . TYR A 1 242 ? 4.523 8.639 -21.563 1.00 94.00 242 TYR A C 1
ATOM 1936 O O . TYR A 1 242 ? 5.043 7.538 -21.360 1.00 94.00 242 TYR A O 1
ATOM 1944 N N . LYS A 1 243 ? 3.246 8.799 -21.907 1.00 95.38 243 LYS A N 1
ATOM 1945 C CA . LYS A 1 243 ? 2.305 7.697 -22.082 1.00 95.38 243 LYS A CA 1
ATOM 1946 C C . LYS A 1 243 ? 2.561 7.005 -23.424 1.00 95.38 243 LYS A C 1
ATOM 1948 O O . LYS A 1 243 ? 2.313 7.580 -24.480 1.00 95.38 243 LYS A O 1
ATOM 1953 N N . SER A 1 244 ? 3.085 5.785 -23.376 1.00 95.50 244 SER A N 1
ATOM 1954 C CA . SER A 1 244 ? 3.299 4.924 -24.544 1.00 95.50 244 SER A CA 1
ATOM 1955 C C . SER A 1 244 ? 2.216 3.854 -24.656 1.00 95.50 244 SER A C 1
ATOM 1957 O O . SER A 1 244 ? 1.546 3.522 -23.671 1.00 95.50 244 SER A O 1
ATOM 1959 N N . LYS A 1 245 ? 2.121 3.222 -25.829 1.00 96.44 245 LYS A N 1
ATOM 1960 C CA . LYS A 1 245 ? 1.260 2.053 -26.045 1.00 96.44 245 LYS A CA 1
ATOM 1961 C C . LYS A 1 245 ? 1.568 0.931 -25.048 1.00 96.44 245 LYS A C 1
ATOM 1963 O O . LYS A 1 245 ? 0.661 0.276 -24.548 1.00 96.44 245 LYS A O 1
ATOM 1968 N N . GLY A 1 246 ? 2.849 0.722 -24.733 1.00 96.06 246 GLY A N 1
ATOM 1969 C CA . GLY A 1 246 ? 3.276 -0.261 -23.736 1.00 96.06 246 GLY A CA 1
ATOM 1970 C C . GLY A 1 246 ? 2.746 0.059 -22.337 1.00 96.06 246 GLY A C 1
ATOM 1971 O O . GLY A 1 246 ? 2.227 -0.827 -21.667 1.00 96.06 246 GLY A O 1
ATOM 1972 N N . THR A 1 247 ? 2.815 1.325 -21.909 1.00 96.38 247 THR A N 1
ATOM 1973 C CA . THR A 1 247 ? 2.286 1.733 -20.595 1.00 96.38 247 THR A CA 1
ATOM 1974 C C . THR A 1 247 ? 0.766 1.630 -20.518 1.00 96.38 247 THR A C 1
ATOM 1976 O O . THR A 1 247 ? 0.251 1.195 -19.495 1.00 96.38 247 THR A O 1
ATOM 1979 N N . GLU A 1 248 ? 0.054 1.959 -21.600 1.00 97.00 248 GLU A N 1
ATOM 1980 C CA . GLU A 1 248 ? -1.402 1.783 -21.688 1.00 97.00 248 GLU A CA 1
ATOM 1981 C C . GLU A 1 248 ? -1.786 0.312 -21.591 1.00 97.00 248 GLU A C 1
ATOM 1983 O O . GLU A 1 248 ? -2.620 -0.052 -20.769 1.00 97.00 248 GLU A O 1
ATOM 1988 N N . LYS A 1 249 ? -1.086 -0.551 -22.333 1.00 97.94 249 LYS A N 1
ATOM 1989 C CA . LYS A 1 249 ? -1.340 -1.989 -22.296 1.00 97.94 249 LYS A CA 1
ATOM 1990 C C . LYS A 1 249 ? -1.177 -2.569 -20.891 1.00 97.94 249 LYS A C 1
ATOM 1992 O O . LYS A 1 249 ? -1.975 -3.409 -20.497 1.00 97.94 249 LYS A O 1
ATOM 1997 N N . VAL A 1 250 ? -0.185 -2.118 -20.118 1.00 98.19 250 VAL A N 1
ATOM 1998 C CA . VAL A 1 250 ? -0.028 -2.545 -18.715 1.00 98.19 250 VAL A CA 1
ATOM 1999 C C . VAL A 1 250 ? -1.246 -2.154 -17.875 1.00 98.19 250 VAL A C 1
ATOM 2001 O O . VAL A 1 250 ? -1.718 -2.983 -17.101 1.00 98.19 250 VAL A O 1
ATOM 2004 N N . VAL A 1 251 ? -1.754 -0.923 -18.027 1.00 98.00 251 VAL A N 1
ATOM 2005 C CA . VAL A 1 251 ? -2.944 -0.434 -17.306 1.00 98.00 251 VAL A CA 1
ATOM 2006 C C . VAL A 1 251 ? -4.169 -1.276 -17.656 1.00 98.00 251 VAL A C 1
ATOM 2008 O O . VAL A 1 251 ? -4.862 -1.737 -16.751 1.00 98.00 251 VAL A O 1
ATOM 2011 N N . ASP A 1 252 ? -4.413 -1.508 -18.944 1.00 97.88 252 ASP A N 1
ATOM 2012 C CA . ASP A 1 252 ? -5.565 -2.281 -19.413 1.00 97.88 252 ASP A CA 1
ATOM 2013 C C . ASP A 1 252 ? -5.522 -3.715 -18.860 1.00 97.88 252 ASP A C 1
ATOM 2015 O O . ASP A 1 252 ? -6.481 -4.187 -18.245 1.00 97.88 252 ASP A O 1
ATOM 2019 N N . GLU A 1 253 ? -4.367 -4.379 -18.971 1.00 98.00 253 GLU A N 1
ATOM 2020 C CA . GLU A 1 253 ? -4.198 -5.756 -18.502 1.00 98.00 253 GLU A CA 1
ATOM 2021 C C . GLU A 1 253 ? -4.381 -5.882 -16.988 1.00 98.00 253 GLU A C 1
ATOM 2023 O O . GLU A 1 253 ? -5.032 -6.825 -16.538 1.00 98.00 253 GLU A O 1
ATOM 2028 N N . ILE A 1 254 ? -3.854 -4.956 -16.177 1.00 97.81 254 ILE A N 1
ATOM 2029 C CA . ILE A 1 254 ? -4.015 -5.046 -14.717 1.00 97.81 254 ILE A CA 1
ATOM 2030 C C . ILE A 1 254 ? -5.413 -4.618 -14.264 1.00 97.81 254 ILE A C 1
ATOM 2032 O O . ILE A 1 254 ? -5.846 -5.023 -13.186 1.00 97.81 254 ILE A O 1
ATOM 2036 N N . LYS A 1 255 ? -6.167 -3.849 -15.059 1.00 96.00 255 LYS A N 1
ATOM 2037 C CA . LYS A 1 255 ? -7.586 -3.581 -14.776 1.00 96.00 255 LYS A CA 1
ATOM 2038 C C . LYS A 1 255 ? -8.432 -4.833 -15.000 1.00 96.00 255 LYS A C 1
ATOM 2040 O O . LYS A 1 255 ? -9.219 -5.189 -14.118 1.00 96.00 255 LYS A O 1
ATOM 2045 N N . GLU A 1 256 ? -8.205 -5.551 -16.095 1.00 95.25 256 GLU A N 1
ATOM 2046 C CA . GLU A 1 256 ? -8.979 -6.744 -16.467 1.00 95.25 256 GLU A CA 1
ATOM 2047 C C . GLU A 1 256 ? -8.559 -8.015 -15.712 1.00 95.25 256 GLU A C 1
ATOM 2049 O O . GLU A 1 256 ? -9.407 -8.830 -15.345 1.00 95.25 256 GLU A O 1
ATOM 2054 N N . ASN A 1 257 ? -7.269 -8.169 -15.410 1.00 96.00 257 ASN A N 1
ATOM 2055 C CA . ASN A 1 257 ? -6.708 -9.395 -14.843 1.00 96.00 257 ASN A CA 1
ATOM 2056 C C . ASN A 1 257 ? -6.274 -9.217 -13.386 1.00 96.00 257 ASN A C 1
ATOM 2058 O O . ASN A 1 257 ? -6.154 -8.105 -12.866 1.00 96.00 257 ASN A O 1
ATOM 2062 N N . GLN A 1 258 ? -6.072 -10.333 -12.687 1.00 95.50 258 GLN A N 1
ATOM 2063 C CA . GLN A 1 258 ? -5.676 -10.314 -11.279 1.00 95.50 258 GLN A CA 1
ATOM 2064 C C . GLN A 1 258 ? -4.158 -10.208 -11.097 1.00 95.50 258 GLN A C 1
ATOM 2066 O O . GLN A 1 258 ? -3.705 -9.529 -10.179 1.00 95.50 258 GLN A O 1
ATOM 2071 N N . VAL A 1 259 ? -3.383 -10.862 -11.969 1.00 97.12 259 VAL A N 1
ATOM 2072 C CA . VAL A 1 259 ? -1.921 -10.925 -11.878 1.00 97.12 259 VAL A CA 1
ATOM 2073 C C . VAL A 1 259 ? -1.293 -10.577 -13.222 1.00 97.12 259 VAL A C 1
ATOM 2075 O O . VAL A 1 259 ? -1.565 -11.236 -14.227 1.00 97.12 259 VAL A O 1
ATOM 2078 N N . VAL A 1 260 ? -0.432 -9.559 -13.228 1.00 98.38 260 VAL A N 1
ATOM 2079 C CA . VAL A 1 260 ? 0.295 -9.110 -14.421 1.00 98.38 260 VAL A CA 1
ATOM 2080 C C . VAL A 1 260 ? 1.794 -9.051 -14.139 1.00 98.38 260 VAL A C 1
ATOM 2082 O O . VAL A 1 260 ? 2.235 -8.451 -13.158 1.00 98.38 260 VAL A O 1
ATOM 2085 N N . LEU A 1 261 ? 2.584 -9.647 -15.030 1.00 97.44 261 LEU A N 1
ATOM 2086 C CA . LEU A 1 261 ? 4.042 -9.578 -15.037 1.00 97.44 261 LEU A CA 1
ATOM 2087 C C . LEU A 1 261 ? 4.521 -8.736 -16.223 1.00 97.44 261 LEU A C 1
ATOM 2089 O O . LEU A 1 261 ? 4.303 -9.075 -17.385 1.00 97.44 261 LEU A O 1
ATOM 2093 N N . ILE A 1 262 ? 5.215 -7.642 -15.930 1.00 97.56 262 ILE A N 1
ATOM 2094 C CA . ILE A 1 262 ? 5.821 -6.761 -16.925 1.00 97.56 262 ILE A CA 1
ATOM 2095 C C . ILE A 1 262 ? 7.254 -7.230 -17.179 1.00 97.56 262 ILE A C 1
ATOM 2097 O O . ILE A 1 262 ? 8.093 -7.215 -16.274 1.00 97.56 262 ILE A O 1
ATOM 2101 N N . ILE A 1 263 ? 7.564 -7.594 -18.420 1.00 95.31 263 ILE A N 1
ATOM 2102 C CA . ILE A 1 263 ? 8.911 -8.005 -18.823 1.00 95.31 263 ILE A CA 1
ATOM 2103 C C . ILE A 1 263 ? 9.518 -7.046 -19.846 1.00 95.31 263 ILE A C 1
ATOM 2105 O O . ILE A 1 263 ? 8.839 -6.250 -20.492 1.00 95.31 263 ILE A O 1
ATOM 2109 N N . GLY A 1 264 ? 10.843 -7.091 -19.949 1.00 92.00 264 GLY A N 1
ATOM 2110 C CA . GLY A 1 264 ? 11.622 -6.226 -20.829 1.00 92.00 264 GLY A CA 1
ATOM 2111 C C . GLY A 1 264 ? 13.081 -6.128 -20.392 1.00 92.00 264 GLY A C 1
ATOM 2112 O O . GLY A 1 264 ? 13.446 -6.467 -19.260 1.00 92.00 264 GLY A O 1
ATOM 2113 N N . ASN A 1 265 ? 13.929 -5.645 -21.287 1.00 88.00 265 ASN A N 1
ATOM 2114 C CA . ASN A 1 265 ? 15.347 -5.408 -21.051 1.00 88.00 265 ASN A CA 1
ATOM 2115 C C . ASN A 1 265 ? 15.577 -4.303 -20.010 1.00 88.00 265 ASN A C 1
ATOM 2117 O O . ASN A 1 265 ? 14.659 -3.605 -19.567 1.00 88.00 265 ASN A O 1
ATOM 2121 N N . SER A 1 266 ? 16.822 -4.150 -19.565 1.00 85.56 266 SER A N 1
ATOM 2122 C CA . SER A 1 266 ? 17.176 -3.068 -18.645 1.00 85.56 266 SER A CA 1
ATOM 2123 C C . SER A 1 266 ? 16.932 -1.691 -19.281 1.00 85.56 266 SER A C 1
ATOM 2125 O O . SER A 1 266 ? 17.170 -1.492 -20.473 1.00 85.56 266 SER A O 1
ATOM 2127 N N . GLY A 1 267 ? 16.428 -0.743 -18.488 1.00 85.94 267 GLY A N 1
ATOM 2128 C CA . GLY A 1 267 ? 16.203 0.642 -18.918 1.00 85.94 267 GLY A CA 1
ATOM 2129 C C . GLY A 1 267 ? 15.014 0.879 -19.860 1.00 85.94 267 GLY A C 1
ATOM 2130 O O . GLY A 1 267 ? 14.883 1.976 -20.396 1.00 85.94 267 GLY A O 1
ATOM 2131 N N . THR A 1 268 ? 14.137 -0.107 -20.066 1.00 90.75 268 THR A N 1
ATOM 2132 C CA . THR A 1 268 ? 12.977 -0.003 -20.980 1.00 90.75 268 THR A CA 1
ATOM 2133 C C . THR A 1 268 ? 11.747 0.658 -20.361 1.00 90.75 268 THR A C 1
ATOM 2135 O O . THR A 1 268 ? 10.761 0.887 -21.053 1.00 90.75 268 THR A O 1
ATOM 2138 N N . GLY A 1 269 ? 11.801 0.992 -19.068 1.00 92.12 269 GLY A N 1
ATOM 2139 C CA . GLY A 1 269 ? 10.716 1.680 -18.364 1.00 92.12 269 GLY A CA 1
ATOM 2140 C C . GLY A 1 269 ? 9.710 0.766 -17.659 1.00 92.12 269 GLY A C 1
ATOM 2141 O O . GLY A 1 269 ? 8.628 1.235 -17.328 1.00 92.12 269 GLY A O 1
ATOM 2142 N N . LYS A 1 270 ? 10.049 -0.505 -17.385 1.00 94.31 270 LYS A N 1
ATOM 2143 C CA . LYS A 1 270 ? 9.183 -1.444 -16.635 1.00 94.31 270 LYS A CA 1
ATOM 2144 C C . LYS A 1 270 ? 8.675 -0.867 -15.309 1.00 94.31 270 LYS A C 1
ATOM 2146 O O . LYS A 1 270 ? 7.469 -0.774 -15.118 1.00 94.31 270 LYS A O 1
ATOM 2151 N N . THR A 1 271 ? 9.586 -0.420 -14.443 1.00 93.81 271 THR A N 1
ATOM 2152 C CA . THR A 1 271 ? 9.268 0.208 -13.150 1.00 93.81 271 THR A CA 1
ATOM 2153 C C . THR A 1 271 ? 8.367 1.432 -13.326 1.00 93.81 271 THR A C 1
ATOM 2155 O O . THR A 1 271 ? 7.394 1.613 -12.604 1.00 93.81 271 THR A O 1
ATOM 2158 N N . THR A 1 272 ? 8.632 2.258 -14.342 1.00 94.94 272 THR A N 1
ATOM 2159 C CA . THR A 1 272 ? 7.811 3.436 -14.652 1.00 94.94 272 THR A CA 1
ATOM 2160 C C . THR A 1 272 ? 6.395 3.046 -15.083 1.00 94.94 272 THR A C 1
ATOM 2162 O O . THR A 1 272 ? 5.433 3.644 -14.606 1.00 94.94 272 THR A O 1
ATOM 2165 N N . ALA A 1 273 ? 6.250 2.029 -15.938 1.00 96.94 273 ALA A N 1
ATOM 2166 C CA . ALA A 1 273 ? 4.950 1.499 -16.347 1.00 96.94 273 ALA A CA 1
ATOM 2167 C C . ALA A 1 273 ? 4.182 0.907 -15.155 1.00 96.94 273 ALA A C 1
ATOM 2169 O O . ALA A 1 273 ? 2.991 1.168 -15.000 1.00 96.94 273 ALA A O 1
ATOM 2170 N N . MET A 1 274 ? 4.882 0.175 -14.283 1.00 97.50 274 MET A N 1
ATOM 2171 C CA . MET A 1 274 ? 4.337 -0.384 -13.049 1.00 97.50 274 MET A CA 1
ATOM 2172 C C . MET A 1 274 ? 3.800 0.706 -12.117 1.00 97.50 274 MET A C 1
ATOM 2174 O O . MET A 1 274 ? 2.653 0.627 -11.679 1.00 97.50 274 MET A O 1
ATOM 2178 N N . HIS A 1 275 ? 4.593 1.747 -11.842 1.00 97.25 275 HIS A N 1
ATOM 2179 C CA . HIS A 1 275 ? 4.171 2.871 -11.003 1.00 97.25 275 HIS A CA 1
ATOM 2180 C C . HIS A 1 275 ? 2.971 3.603 -11.609 1.00 97.25 275 HIS A C 1
ATOM 2182 O O . HIS A 1 275 ? 2.010 3.883 -10.898 1.00 97.25 275 HIS A O 1
ATOM 2188 N N . HIS A 1 276 ? 2.990 3.869 -12.920 1.00 97.06 276 HIS A N 1
ATOM 2189 C CA . HIS A 1 276 ? 1.880 4.536 -13.599 1.00 97.06 276 HIS A CA 1
ATOM 2190 C C . HIS A 1 276 ? 0.578 3.736 -13.470 1.00 97.06 276 HIS A C 1
ATOM 2192 O O . HIS A 1 276 ? -0.440 4.282 -13.048 1.00 97.06 276 HIS A O 1
ATOM 2198 N N . ALA A 1 277 ? 0.623 2.431 -13.750 1.00 98.06 277 ALA A N 1
ATOM 2199 C CA . ALA A 1 277 ? -0.537 1.561 -13.600 1.00 98.06 277 ALA A CA 1
ATOM 2200 C C . ALA A 1 277 ? -1.007 1.446 -12.145 1.00 98.06 277 ALA A C 1
ATOM 2202 O O . ALA A 1 277 ? -2.208 1.463 -11.886 1.00 98.06 277 ALA A O 1
ATOM 2203 N N . SER A 1 278 ? -0.077 1.417 -11.188 1.00 97.94 278 SER A N 1
ATOM 2204 C CA . SER A 1 278 ? -0.412 1.382 -9.762 1.00 97.94 278 SER A CA 1
ATOM 2205 C C . SER A 1 278 ? -1.177 2.629 -9.323 1.00 97.94 278 SER A C 1
ATOM 2207 O O . SER A 1 278 ? -2.198 2.520 -8.649 1.00 97.94 278 SER A O 1
ATOM 2209 N N . LEU A 1 279 ? -0.731 3.815 -9.751 1.00 97.12 279 LEU A N 1
ATOM 2210 C CA . LEU A 1 279 ? -1.414 5.073 -9.443 1.00 97.12 279 LEU A CA 1
ATOM 2211 C C . LEU A 1 279 ? -2.808 5.154 -10.081 1.00 97.12 279 LEU A C 1
ATOM 2213 O O . LEU A 1 279 ? -3.732 5.639 -9.437 1.00 97.12 279 LEU A O 1
ATOM 2217 N N . GLN A 1 280 ? -2.980 4.636 -11.301 1.00 96.44 280 GLN A N 1
ATOM 2218 C CA . GLN A 1 280 ? -4.292 4.553 -11.953 1.00 96.44 280 GLN A CA 1
ATOM 2219 C C . GLN A 1 280 ? -5.256 3.623 -11.200 1.00 96.44 280 GLN A C 1
ATOM 2221 O O . GLN A 1 280 ? -6.429 3.942 -11.043 1.00 96.44 280 GLN A O 1
ATOM 2226 N N . LEU A 1 281 ? -4.770 2.494 -10.677 1.00 96.50 281 LEU A N 1
ATOM 2227 C CA . LEU A 1 281 ? -5.597 1.604 -9.855 1.00 96.50 281 LEU A CA 1
ATOM 2228 C C . LEU A 1 281 ? -5.933 2.215 -8.491 1.00 96.50 281 LEU A C 1
ATOM 2230 O O . LEU A 1 281 ? -6.991 1.926 -7.934 1.00 96.50 281 LEU A O 1
ATOM 2234 N N . SER A 1 282 ? -5.065 3.077 -7.961 1.00 95.44 282 SER A N 1
ATOM 2235 C CA . SER A 1 282 ? -5.359 3.826 -6.739 1.00 95.44 282 SER A CA 1
ATOM 2236 C C . SER A 1 282 ? -6.532 4.790 -6.915 1.00 95.44 282 SER A C 1
ATOM 2238 O O . SER A 1 282 ? -7.372 4.883 -6.021 1.00 95.44 282 SER A O 1
ATOM 2240 N N . GLU A 1 283 ? -6.657 5.425 -8.083 1.00 93.94 283 GLU A N 1
ATOM 2241 C CA . GLU A 1 283 ? -7.836 6.229 -8.446 1.00 93.94 283 GLU A CA 1
ATOM 2242 C C . GLU A 1 283 ? -9.112 5.368 -8.536 1.00 93.94 283 GLU A C 1
ATOM 2244 O O . GLU A 1 283 ? -10.188 5.821 -8.148 1.00 93.94 283 GLU A O 1
ATOM 2249 N N . ASP A 1 284 ? -8.984 4.094 -8.927 1.00 92.88 284 ASP A N 1
ATOM 2250 C CA . ASP A 1 284 ? -10.071 3.099 -8.937 1.00 92.88 284 ASP A CA 1
ATOM 2251 C C . ASP A 1 284 ? -10.366 2.487 -7.538 1.00 92.88 284 ASP A C 1
ATOM 2253 O O . ASP A 1 284 ? -11.168 1.548 -7.397 1.00 92.88 284 ASP A O 1
ATOM 2257 N N . GLY A 1 285 ? -9.731 3.016 -6.485 1.00 94.69 285 GLY A N 1
ATOM 2258 C CA . GLY A 1 285 ? -9.969 2.664 -5.084 1.00 94.69 285 GLY A CA 1
ATOM 2259 C C . GLY A 1 285 ? -9.140 1.496 -4.547 1.00 94.69 285 GLY A C 1
ATOM 2260 O O . GLY A 1 285 ? -9.523 0.916 -3.532 1.00 94.69 285 GLY A O 1
ATOM 2261 N N . PHE A 1 286 ? -8.045 1.116 -5.213 1.00 96.44 286 PHE A N 1
ATOM 2262 C CA . PHE A 1 286 ? -7.091 0.140 -4.675 1.00 96.44 286 PHE A CA 1
ATOM 2263 C C . PHE A 1 286 ? -6.059 0.808 -3.754 1.00 96.44 286 PHE A C 1
ATOM 2265 O O . PHE A 1 286 ? -5.434 1.807 -4.106 1.00 96.44 286 PHE A O 1
ATOM 2272 N N . GLU A 1 287 ? -5.817 0.216 -2.589 1.00 95.62 287 GLU A N 1
ATOM 2273 C CA . GLU A 1 287 ? -4.654 0.530 -1.760 1.00 95.62 287 GLU A CA 1
ATOM 2274 C C . GLU A 1 287 ? -3.404 -0.097 -2.399 1.00 95.62 287 GLU A C 1
ATOM 2276 O O . GLU A 1 287 ? -3.368 -1.299 -2.668 1.00 95.62 287 GLU A O 1
ATOM 2281 N N . ILE A 1 288 ? -2.383 0.711 -2.686 1.00 96.88 288 ILE A N 1
ATOM 2282 C CA . ILE A 1 288 ? -1.117 0.226 -3.248 1.00 96.88 288 ILE A CA 1
ATOM 2283 C C . ILE A 1 288 ? -0.257 -0.310 -2.104 1.00 96.88 288 ILE A C 1
ATOM 2285 O O . ILE A 1 288 ? 0.030 0.429 -1.168 1.00 96.88 288 ILE A O 1
ATOM 2289 N N . ILE A 1 289 ? 0.211 -1.551 -2.223 1.00 95.56 289 ILE A N 1
ATOM 2290 C CA . ILE A 1 289 ? 1.067 -2.232 -1.249 1.00 95.56 289 ILE A CA 1
ATOM 2291 C C . ILE A 1 289 ? 2.391 -2.632 -1.926 1.00 95.56 289 ILE A C 1
ATOM 2293 O O . ILE A 1 289 ? 2.493 -3.717 -2.512 1.00 95.56 289 ILE A O 1
ATOM 2297 N N . PRO A 1 290 ? 3.422 -1.767 -1.900 1.00 94.44 290 PRO A N 1
ATOM 2298 C CA . PRO A 1 290 ? 4.748 -2.107 -2.396 1.00 94.44 290 PRO A CA 1
ATOM 2299 C C . PRO A 1 290 ? 5.391 -3.154 -1.482 1.00 94.44 290 PRO A C 1
ATOM 2301 O O . PRO A 1 290 ? 5.531 -2.933 -0.279 1.00 94.44 290 PRO A O 1
ATOM 2304 N N . VAL A 1 291 ? 5.819 -4.282 -2.044 1.00 91.50 291 VAL A N 1
ATOM 2305 C CA . VAL A 1 291 ? 6.528 -5.326 -1.299 1.00 91.50 291 VAL A CA 1
ATOM 2306 C C . VAL A 1 291 ? 7.795 -5.738 -2.034 1.00 91.50 291 VAL A C 1
ATOM 2308 O O . VAL A 1 291 ? 7.844 -5.795 -3.257 1.00 91.50 291 VAL A O 1
ATOM 2311 N N . THR A 1 292 ? 8.845 -6.034 -1.276 1.00 85.00 292 THR A N 1
ATOM 2312 C CA . THR A 1 292 ? 10.134 -6.484 -1.823 1.00 85.00 292 THR A CA 1
ATOM 2313 C C . THR A 1 292 ? 10.218 -8.002 -1.960 1.00 85.00 292 THR A C 1
ATOM 2315 O O . THR A 1 292 ? 11.146 -8.513 -2.573 1.00 85.00 292 THR A O 1
ATOM 2318 N N . SER A 1 293 ? 9.274 -8.736 -1.363 1.00 86.00 293 SER A N 1
ATOM 2319 C CA . SER A 1 293 ? 9.271 -10.198 -1.322 1.00 86.00 293 SER A CA 1
ATOM 2320 C C . SER A 1 293 ? 7.843 -10.745 -1.211 1.00 86.00 293 SER A C 1
ATOM 2322 O O . SER A 1 293 ? 7.012 -10.137 -0.524 1.00 86.00 293 SER A O 1
ATOM 2324 N N . PRO A 1 294 ? 7.549 -11.921 -1.803 1.00 89.31 294 PRO A N 1
ATOM 2325 C CA . PRO A 1 294 ? 6.251 -12.587 -1.667 1.00 89.31 294 PRO A CA 1
ATOM 2326 C C . PRO A 1 294 ? 5.868 -12.931 -0.220 1.00 89.31 294 PRO A C 1
ATOM 2328 O O . PRO A 1 294 ? 4.686 -13.110 0.071 1.00 89.31 294 PRO A O 1
ATOM 2331 N N . THR A 1 295 ? 6.831 -12.999 0.708 1.00 90.06 295 THR A N 1
ATOM 2332 C CA . THR A 1 295 ? 6.569 -13.286 2.132 1.00 90.06 295 THR A CA 1
ATOM 2333 C C . THR A 1 295 ? 5.670 -12.247 2.795 1.00 90.06 295 THR A C 1
ATOM 2335 O O . THR A 1 295 ? 4.940 -12.585 3.724 1.00 90.06 295 THR A O 1
ATOM 2338 N N . ALA A 1 296 ? 5.708 -11.002 2.318 1.00 90.56 296 ALA A N 1
ATOM 2339 C CA . ALA A 1 296 ? 4.951 -9.896 2.889 1.00 90.56 296 ALA A CA 1
ATOM 2340 C C . ALA A 1 296 ? 3.467 -9.905 2.482 1.00 90.56 296 ALA A C 1
ATOM 2342 O O . ALA A 1 296 ? 2.641 -9.332 3.196 1.00 90.56 296 ALA A O 1
ATOM 2343 N N . ILE A 1 297 ? 3.115 -10.571 1.373 1.00 93.44 297 ILE A N 1
ATOM 2344 C CA . ILE A 1 297 ? 1.753 -10.541 0.823 1.00 93.44 297 ILE A CA 1
ATOM 2345 C C . ILE A 1 297 ? 0.735 -11.090 1.833 1.00 93.44 297 ILE A C 1
ATOM 2347 O O . ILE A 1 297 ? -0.202 -10.362 2.161 1.00 93.44 297 ILE A O 1
ATOM 2351 N N . PRO A 1 298 ? 0.891 -12.310 2.396 1.00 92.06 298 PRO A N 1
ATOM 2352 C CA . PRO A 1 298 ? -0.117 -12.841 3.311 1.00 92.06 298 PRO A CA 1
ATOM 2353 C C . PRO A 1 298 ? -0.236 -12.028 4.604 1.00 92.06 298 PRO A C 1
ATOM 2355 O O . PRO A 1 298 ? -1.328 -11.919 5.146 1.00 92.06 298 PRO A O 1
ATOM 2358 N N . SER A 1 299 ? 0.866 -11.442 5.090 1.00 87.88 299 SER A N 1
ATOM 2359 C CA . SER A 1 299 ? 0.870 -10.643 6.324 1.00 87.88 299 SER A CA 1
ATOM 2360 C C . SER A 1 299 ? 0.221 -9.267 6.181 1.00 87.88 299 SER A C 1
ATOM 2362 O O . SER A 1 299 ? -0.241 -8.721 7.173 1.00 87.88 299 SER A O 1
ATOM 2364 N N . GLN A 1 300 ? 0.207 -8.696 4.974 1.00 90.69 300 GLN A N 1
ATOM 2365 C CA . GLN A 1 300 ? -0.337 -7.355 4.717 1.00 90.69 300 GLN A CA 1
ATOM 2366 C C . GLN A 1 300 ? -1.707 -7.393 4.022 1.00 90.69 300 GLN A C 1
ATOM 2368 O O . GLN A 1 300 ? -2.289 -6.353 3.715 1.00 90.69 300 GLN A O 1
ATOM 2373 N N . ARG A 1 301 ? -2.232 -8.594 3.757 1.00 92.62 301 ARG A N 1
ATOM 2374 C CA . ARG A 1 301 ? -3.534 -8.787 3.126 1.00 92.62 301 ARG A CA 1
ATOM 2375 C C . ARG A 1 301 ? -4.665 -8.461 4.104 1.00 92.62 301 ARG A C 1
ATOM 2377 O O . ARG A 1 301 ? -4.863 -9.166 5.087 1.00 92.62 301 ARG A O 1
ATOM 2384 N N . GLU A 1 302 ? -5.475 -7.464 3.764 1.00 89.06 302 GLU A N 1
ATOM 2385 C CA . GLU A 1 302 ? -6.695 -7.091 4.487 1.00 89.06 302 GLU A CA 1
ATOM 2386 C C . GLU A 1 302 ? -7.941 -7.498 3.685 1.00 89.06 302 GLU A C 1
ATOM 2388 O O . GLU A 1 302 ? -8.355 -6.763 2.788 1.00 89.06 302 GLU A O 1
ATOM 2393 N N . SER A 1 303 ? -8.549 -8.657 3.983 1.00 81.25 303 SER A N 1
ATOM 2394 C CA . SER A 1 303 ? -9.578 -9.295 3.131 1.00 81.25 303 SER A CA 1
ATOM 2395 C C . SER A 1 303 ? -10.650 -8.336 2.603 1.00 81.25 303 SER A C 1
ATOM 2397 O O . SER A 1 303 ? -10.910 -8.320 1.411 1.00 81.25 303 SER A O 1
ATOM 2399 N N . LEU A 1 304 ? -11.190 -7.447 3.436 1.00 85.19 304 LEU A N 1
ATOM 2400 C CA . LEU A 1 304 ? -12.265 -6.522 3.057 1.00 85.19 304 LEU A CA 1
ATOM 2401 C C . LEU A 1 304 ? -11.835 -5.369 2.128 1.00 85.19 304 LEU A C 1
ATOM 2403 O O . LEU A 1 304 ? -12.695 -4.724 1.526 1.00 85.19 304 LEU A O 1
ATOM 2407 N N . GLN A 1 305 ? -10.537 -5.093 1.997 1.00 89.94 305 GLN A N 1
ATOM 2408 C CA . GLN A 1 305 ? -10.016 -3.973 1.215 1.00 89.94 305 GLN A CA 1
ATOM 2409 C C . GLN A 1 305 ? -9.610 -4.384 -0.204 1.00 89.94 305 GLN A C 1
ATOM 2411 O O . GLN A 1 305 ? -9.148 -5.503 -0.446 1.00 89.94 305 GLN A O 1
ATOM 2416 N N . LYS A 1 306 ? -9.747 -3.445 -1.149 1.00 95.88 306 LYS A N 1
ATOM 2417 C CA . LYS A 1 306 ? -9.145 -3.566 -2.480 1.00 95.88 306 LYS A CA 1
ATOM 2418 C C . LYS A 1 306 ? -7.662 -3.237 -2.380 1.00 95.88 306 LYS A C 1
ATOM 2420 O O . LYS A 1 306 ? -7.326 -2.112 -2.027 1.00 95.88 306 LYS A O 1
ATOM 2425 N N . GLN A 1 307 ? -6.792 -4.185 -2.707 1.00 96.75 307 GLN A N 1
ATOM 2426 C CA . GLN A 1 307 ? -5.345 -4.024 -2.558 1.00 96.75 307 GLN A CA 1
ATOM 2427 C C . GLN A 1 307 ? -4.605 -4.419 -3.836 1.00 96.75 307 GLN A C 1
ATOM 2429 O O . GLN A 1 307 ? -4.927 -5.423 -4.473 1.00 96.75 307 GLN A O 1
ATOM 2434 N N . LEU A 1 308 ? -3.612 -3.621 -4.218 1.00 97.75 308 LEU A N 1
ATOM 2435 C CA . LEU A 1 308 ? -2.691 -3.897 -5.312 1.00 97.75 308 LEU A CA 1
ATOM 2436 C C . LEU A 1 308 ? -1.296 -4.130 -4.734 1.00 97.75 308 LEU A C 1
ATOM 2438 O O . LEU A 1 308 ? -0.635 -3.185 -4.313 1.00 97.75 308 LEU A O 1
ATOM 2442 N N . PHE A 1 309 ? -0.832 -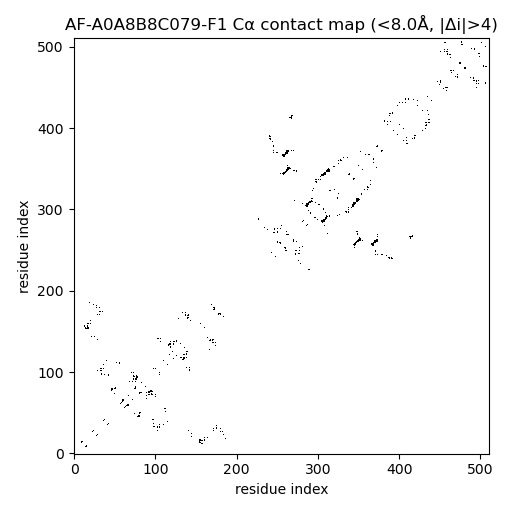5.373 -4.760 1.00 97.31 309 PHE A N 1
ATOM 2443 C CA . PHE A 1 309 ? 0.537 -5.717 -4.396 1.00 97.31 309 PHE A CA 1
ATOM 2444 C C . PHE A 1 309 ? 1.477 -5.433 -5.565 1.00 97.31 309 PHE A C 1
ATOM 2446 O O . PHE A 1 309 ? 1.200 -5.833 -6.697 1.00 97.31 309 PHE A O 1
ATOM 2453 N N . VAL A 1 310 ? 2.587 -4.752 -5.289 1.00 97.06 310 VAL A N 1
ATOM 2454 C CA . VAL A 1 310 ? 3.544 -4.312 -6.310 1.00 97.06 310 VAL A CA 1
ATOM 2455 C C . VAL A 1 310 ? 4.940 -4.813 -5.962 1.00 97.06 310 VAL A C 1
ATOM 2457 O O . VAL A 1 310 ? 5.425 -4.518 -4.872 1.00 97.06 310 VAL A O 1
ATOM 2460 N N . ILE A 1 311 ? 5.588 -5.544 -6.875 1.00 93.75 311 ILE A N 1
ATOM 2461 C CA . ILE A 1 311 ? 6.960 -6.056 -6.691 1.00 93.75 311 ILE A CA 1
ATOM 2462 C C . ILE A 1 311 ? 7.831 -5.643 -7.874 1.00 93.75 311 ILE A C 1
ATOM 2464 O O . ILE A 1 311 ? 7.644 -6.135 -8.990 1.00 93.75 311 ILE A O 1
ATOM 2468 N N . ASP A 1 312 ? 8.800 -4.761 -7.626 1.00 89.88 312 ASP A N 1
ATOM 2469 C CA . ASP A 1 312 ? 9.801 -4.409 -8.634 1.00 89.88 312 ASP A CA 1
ATOM 2470 C C . ASP A 1 312 ? 10.945 -5.425 -8.622 1.00 89.88 312 ASP A C 1
ATOM 2472 O O . ASP A 1 312 ? 11.515 -5.708 -7.572 1.00 89.88 312 ASP A O 1
ATOM 2476 N N . ASP A 1 313 ? 11.279 -5.943 -9.799 1.00 82.75 313 ASP A N 1
ATOM 2477 C CA . ASP A 1 313 ? 12.339 -6.915 -10.053 1.00 82.75 313 ASP A CA 1
ATOM 2478 C C . ASP A 1 313 ? 12.214 -8.185 -9.199 1.00 82.75 313 ASP A C 1
ATOM 2480 O O . ASP A 1 313 ? 13.067 -8.501 -8.375 1.00 82.75 313 ASP A O 1
ATOM 2484 N N . VAL A 1 314 ? 11.147 -8.955 -9.443 1.00 76.38 314 VAL A N 1
ATOM 2485 C CA . VAL A 1 314 ? 10.741 -10.144 -8.658 1.00 76.38 314 VAL A CA 1
ATOM 2486 C C . VAL A 1 314 ? 11.779 -11.283 -8.616 1.00 76.38 314 VAL A C 1
ATOM 2488 O O . VAL A 1 314 ? 11.570 -12.287 -7.942 1.00 76.38 314 VAL A O 1
ATOM 2491 N N . VAL A 1 315 ? 12.854 -11.160 -9.396 1.00 67.88 315 VAL A N 1
ATOM 2492 C CA . VAL A 1 315 ? 13.926 -12.153 -9.547 1.00 67.88 315 VAL A CA 1
ATOM 2493 C C . VAL A 1 315 ? 15.264 -11.634 -8.981 1.00 67.88 315 VAL A C 1
ATOM 2495 O O . VAL A 1 315 ? 16.235 -12.387 -8.916 1.00 67.88 315 VAL A O 1
ATOM 2498 N N . GLY A 1 316 ? 15.320 -10.364 -8.565 1.00 61.84 316 GLY A N 1
ATOM 2499 C CA . GLY A 1 316 ? 16.485 -9.715 -7.974 1.00 61.84 316 GLY A CA 1
ATOM 2500 C C . GLY A 1 316 ? 17.433 -9.042 -8.986 1.00 61.84 316 GLY A C 1
ATOM 2501 O O . GLY A 1 316 ? 17.416 -9.353 -10.181 1.00 61.84 316 GLY A O 1
ATOM 2502 N N . PRO A 1 317 ? 18.338 -8.157 -8.513 1.00 53.75 317 PRO A N 1
ATOM 2503 C CA . PRO A 1 317 ? 19.043 -7.164 -9.341 1.00 53.75 317 PRO A CA 1
ATOM 2504 C C . PRO A 1 317 ? 20.083 -7.729 -10.315 1.00 53.75 317 PRO A C 1
ATOM 2506 O O . PRO A 1 317 ? 20.353 -7.130 -11.357 1.00 53.75 317 PRO A O 1
ATOM 2509 N N . TYR A 1 318 ? 20.684 -8.884 -10.009 1.00 48.62 318 TYR A N 1
ATOM 2510 C CA . TYR A 1 318 ? 21.836 -9.386 -10.768 1.00 48.62 318 TYR A CA 1
ATOM 2511 C C . TYR A 1 318 ? 21.571 -10.724 -11.468 1.00 48.62 318 TYR A C 1
ATOM 2513 O O . TYR A 1 318 ? 21.989 -10.876 -12.614 1.00 48.62 318 TYR A O 1
ATOM 2521 N N . ARG A 1 319 ? 20.793 -11.649 -10.878 1.00 53.72 319 ARG A N 1
ATOM 2522 C CA . ARG A 1 319 ? 20.556 -13.020 -11.396 1.00 53.72 319 ARG A CA 1
ATOM 2523 C C . ARG A 1 319 ? 19.229 -13.607 -10.958 1.00 53.72 319 ARG A C 1
ATOM 2525 O O . ARG A 1 319 ? 18.663 -13.069 -10.025 1.00 53.72 319 ARG A O 1
ATOM 2532 N N . VAL A 1 320 ? 18.838 -14.754 -11.535 1.00 55.12 320 VAL A N 1
ATOM 2533 C CA . VAL A 1 320 ? 17.843 -15.648 -10.919 1.00 55.12 320 VAL A CA 1
ATOM 2534 C C . VAL A 1 320 ? 18.322 -16.048 -9.533 1.00 55.12 320 VAL A C 1
ATOM 2536 O O . VAL A 1 320 ? 19.155 -16.944 -9.373 1.00 55.12 320 VAL A O 1
ATOM 2539 N N . ASN A 1 321 ? 17.801 -15.375 -8.514 1.00 60.88 321 ASN A N 1
ATOM 2540 C CA . ASN A 1 321 ? 17.951 -15.839 -7.154 1.00 60.88 321 ASN A CA 1
ATOM 2541 C C . ASN A 1 321 ? 17.035 -17.056 -6.977 1.00 60.88 321 ASN A C 1
ATOM 2543 O O . ASN A 1 321 ? 15.849 -16.905 -6.697 1.00 60.88 321 ASN A O 1
ATOM 2547 N N . LYS A 1 322 ? 17.576 -18.273 -7.138 1.00 64.94 322 LYS A N 1
ATOM 2548 C CA . LYS A 1 322 ? 16.810 -19.517 -6.925 1.00 64.94 322 LYS A CA 1
ATOM 2549 C C . LYS A 1 322 ? 16.081 -19.535 -5.579 1.00 64.94 322 LYS A C 1
ATOM 2551 O O . LYS A 1 322 ? 15.006 -20.108 -5.474 1.00 64.94 322 LYS A O 1
ATOM 2556 N N . MET A 1 323 ? 16.630 -18.872 -4.557 1.00 64.69 323 MET A N 1
ATOM 2557 C CA . MET A 1 323 ? 15.956 -18.757 -3.266 1.00 64.69 323 MET A CA 1
ATOM 2558 C C . MET A 1 323 ? 14.675 -17.915 -3.349 1.00 64.69 323 MET A C 1
ATOM 2560 O O . MET A 1 323 ? 13.713 -18.240 -2.665 1.00 64.69 323 MET A O 1
ATOM 2564 N N . GLU A 1 324 ? 14.628 -16.869 -4.178 1.00 68.50 324 GLU A N 1
ATOM 2565 C CA . GLU A 1 324 ? 13.423 -16.050 -4.383 1.00 68.50 324 GLU A CA 1
ATOM 2566 C C . GLU A 1 324 ? 12.356 -16.788 -5.190 1.00 68.50 324 GLU A C 1
ATOM 2568 O O . GLU A 1 324 ? 11.185 -16.745 -4.819 1.00 68.50 324 GLU A O 1
ATOM 2573 N N . THR A 1 325 ? 12.737 -17.532 -6.233 1.00 75.31 325 THR A N 1
ATOM 2574 C CA . THR A 1 325 ? 11.787 -18.382 -6.970 1.00 75.31 325 THR A CA 1
ATOM 2575 C C . THR A 1 325 ? 11.239 -19.506 -6.088 1.00 75.31 325 THR A C 1
ATOM 2577 O O . THR A 1 325 ? 10.030 -19.728 -6.067 1.00 75.31 325 THR A O 1
ATOM 2580 N N . ASP A 1 326 ? 12.085 -20.145 -5.272 1.00 79.81 326 ASP A N 1
ATOM 2581 C CA . ASP A 1 326 ? 11.665 -21.192 -4.331 1.00 79.81 326 ASP A CA 1
ATOM 2582 C C . ASP A 1 326 ? 10.685 -20.668 -3.267 1.00 79.81 326 ASP A C 1
ATOM 2584 O O . ASP A 1 326 ? 9.853 -21.422 -2.758 1.00 79.81 326 ASP A O 1
ATOM 2588 N N . LEU A 1 327 ? 10.772 -19.385 -2.890 1.00 84.88 327 LEU A N 1
ATOM 2589 C CA . LEU A 1 327 ? 9.854 -18.786 -1.917 1.00 84.88 327 LEU A CA 1
ATOM 2590 C C . LEU A 1 327 ? 8.417 -18.734 -2.441 1.00 84.88 327 LEU A C 1
ATOM 2592 O O . LEU A 1 327 ? 7.495 -18.963 -1.657 1.00 84.88 327 LEU A O 1
ATOM 2596 N N . TRP A 1 328 ? 8.219 -18.481 -3.737 1.00 89.38 328 TRP A N 1
ATOM 2597 C CA . TRP A 1 328 ? 6.887 -18.508 -4.349 1.00 89.38 328 TRP A CA 1
ATOM 2598 C C . TRP A 1 328 ? 6.253 -19.895 -4.255 1.00 89.38 328 TRP A C 1
ATOM 2600 O O . TRP A 1 328 ? 5.094 -20.007 -3.855 1.00 89.38 328 TRP A O 1
ATOM 2610 N N . ASP A 1 329 ? 7.026 -20.951 -4.516 1.00 87.62 329 ASP A N 1
ATOM 2611 C CA . ASP A 1 329 ? 6.549 -22.328 -4.374 1.00 87.62 329 ASP A CA 1
ATOM 2612 C C . ASP A 1 329 ? 6.253 -22.698 -2.915 1.00 87.62 329 ASP A C 1
ATOM 2614 O O . ASP A 1 329 ? 5.217 -23.297 -2.626 1.00 87.62 329 ASP A O 1
ATOM 2618 N N . ARG A 1 330 ? 7.109 -22.296 -1.967 1.00 89.81 330 ARG A N 1
ATOM 2619 C CA . ARG A 1 330 ? 6.887 -22.560 -0.530 1.00 89.81 330 ARG A CA 1
ATOM 2620 C C . ARG A 1 330 ? 5.665 -21.837 0.029 1.00 89.81 330 ARG A C 1
ATOM 2622 O O . ARG A 1 330 ? 5.024 -22.338 0.949 1.00 89.81 330 ARG A O 1
ATOM 2629 N N . LEU A 1 331 ? 5.367 -20.644 -0.479 1.00 91.12 331 LEU A N 1
ATOM 2630 C CA . LEU A 1 331 ? 4.249 -19.816 -0.023 1.00 91.12 331 LEU A CA 1
ATOM 2631 C C . LEU A 1 331 ? 2.980 -20.007 -0.852 1.00 91.12 331 LEU A C 1
ATOM 2633 O O . LEU A 1 331 ? 1.995 -19.308 -0.602 1.00 91.12 331 LEU A O 1
ATOM 2637 N N . ARG A 1 332 ? 2.987 -20.958 -1.793 1.00 93.06 332 ARG A N 1
ATOM 2638 C CA . ARG A 1 332 ? 1.930 -21.195 -2.775 1.00 93.06 332 ARG A CA 1
ATOM 2639 C C . ARG A 1 332 ? 0.525 -21.105 -2.185 1.00 93.06 332 ARG A C 1
ATOM 2641 O O . ARG A 1 332 ? -0.257 -20.247 -2.588 1.00 93.06 332 ARG A O 1
ATOM 2648 N N . ASP A 1 333 ? 0.225 -21.932 -1.189 1.00 92.69 333 ASP A N 1
ATOM 2649 C CA . ASP A 1 333 ? -1.121 -22.014 -0.612 1.00 92.69 333 ASP A CA 1
ATOM 2650 C C . ASP A 1 333 ? -1.526 -20.723 0.108 1.00 92.69 333 ASP A C 1
ATOM 2652 O O . ASP A 1 333 ? -2.660 -20.263 -0.007 1.00 92.69 333 ASP A O 1
ATOM 2656 N N . ARG A 1 334 ? -0.586 -20.086 0.816 1.00 93.56 334 ARG A N 1
ATOM 2657 C CA . ARG A 1 334 ? -0.846 -18.832 1.542 1.00 93.56 334 ARG A CA 1
ATOM 2658 C C . ARG A 1 334 ? -1.147 -17.685 0.586 1.00 93.56 334 ARG A C 1
ATOM 2660 O O . ARG A 1 334 ? -2.030 -16.875 0.850 1.00 93.56 334 ARG A O 1
ATOM 2667 N N . ILE A 1 335 ? -0.424 -17.635 -0.527 1.00 94.19 335 ILE A N 1
ATOM 2668 C CA . ILE A 1 335 ? -0.623 -16.646 -1.582 1.00 94.19 335 ILE A CA 1
ATOM 2669 C C . ILE A 1 335 ? -1.968 -16.891 -2.280 1.00 94.19 335 ILE A C 1
ATOM 2671 O O . ILE A 1 335 ? -2.747 -15.955 -2.430 1.00 94.19 335 ILE A O 1
ATOM 2675 N N . LEU A 1 336 ? -2.303 -18.140 -2.620 1.00 93.94 336 LEU A N 1
ATOM 2676 C CA . LEU A 1 336 ? -3.612 -18.478 -3.195 1.00 93.94 336 LEU A CA 1
ATOM 2677 C C . LEU A 1 336 ? -4.773 -18.070 -2.279 1.00 93.94 336 LEU A C 1
ATOM 2679 O O . LEU A 1 336 ? -5.775 -17.545 -2.758 1.00 93.94 336 LEU A O 1
ATOM 2683 N N . VAL A 1 337 ? -4.632 -18.248 -0.962 1.00 92.69 337 VAL A N 1
ATOM 2684 C CA . VAL A 1 337 ? -5.624 -17.773 0.015 1.00 92.69 337 VAL A CA 1
ATOM 2685 C C . VAL A 1 337 ? -5.720 -16.245 0.013 1.00 92.69 337 VAL A C 1
ATOM 2687 O O . VAL A 1 337 ? -6.830 -15.716 -0.011 1.00 92.69 337 VAL A O 1
ATOM 2690 N N . ALA A 1 338 ? -4.590 -15.530 -0.020 1.00 92.50 338 ALA A N 1
ATOM 2691 C CA . ALA A 1 338 ? -4.574 -14.066 -0.051 1.00 92.50 338 ALA A CA 1
ATOM 2692 C C . ALA A 1 338 ? -5.270 -13.488 -1.300 1.00 92.50 338 ALA A C 1
ATOM 2694 O O . ALA A 1 338 ? -5.943 -12.459 -1.217 1.00 92.50 338 ALA A O 1
ATOM 2695 N N . PHE A 1 339 ? -5.157 -14.178 -2.436 1.00 94.44 339 PHE A N 1
ATOM 2696 C CA . PHE A 1 339 ? -5.756 -13.796 -3.719 1.00 94.44 339 PHE A CA 1
ATOM 2697 C C . PHE A 1 339 ? -7.071 -14.523 -4.037 1.00 94.44 339 PHE A C 1
ATOM 2699 O O . PHE A 1 339 ? -7.584 -14.409 -5.149 1.00 94.44 339 PHE A O 1
ATOM 2706 N N . LYS A 1 340 ? -7.656 -15.246 -3.074 1.00 89.75 340 LYS A N 1
ATOM 2707 C CA . LYS A 1 340 ? -8.928 -15.962 -3.265 1.00 89.75 340 LYS A CA 1
ATOM 2708 C C . LYS A 1 340 ? -10.067 -15.018 -3.662 1.00 89.75 340 LYS A C 1
ATOM 2710 O O . LYS A 1 340 ? -10.948 -15.385 -4.438 1.00 89.75 340 LYS A O 1
ATOM 2715 N N . GLU A 1 341 ? -10.055 -13.808 -3.115 1.00 86.25 341 GLU A N 1
ATOM 2716 C CA . GLU A 1 341 ? -11.000 -12.747 -3.442 1.00 86.25 341 GLU A CA 1
ATOM 2717 C C . GLU A 1 341 ? -10.462 -11.862 -4.579 1.00 86.25 341 GLU A C 1
ATOM 2719 O O . GLU A 1 341 ? -9.279 -11.525 -4.629 1.00 86.25 341 GLU A O 1
ATOM 2724 N N . LYS A 1 342 ? -11.347 -11.429 -5.489 1.00 85.50 342 LYS A N 1
ATOM 2725 C CA . LYS A 1 342 ? -10.981 -10.623 -6.675 1.00 85.50 342 LYS A CA 1
ATOM 2726 C C . LYS A 1 342 ? -10.658 -9.149 -6.376 1.00 85.50 342 LYS A C 1
ATOM 2728 O O . LYS A 1 342 ? -10.435 -8.365 -7.294 1.00 85.50 342 LYS A O 1
ATOM 2733 N N . ASN A 1 343 ? -10.673 -8.757 -5.107 1.00 92.69 343 ASN A N 1
ATOM 2734 C CA . ASN A 1 343 ? -10.288 -7.427 -4.631 1.00 92.69 343 ASN A CA 1
ATOM 2735 C C . ASN A 1 343 ? -8.770 -7.290 -4.409 1.00 92.69 343 ASN A C 1
ATOM 2737 O O . ASN A 1 343 ? -8.302 -6.172 -4.228 1.00 92.69 343 ASN A O 1
ATOM 2741 N N . ALA A 1 344 ? -7.997 -8.378 -4.473 1.00 96.12 344 ALA A N 1
ATOM 2742 C CA . ALA A 1 344 ? -6.539 -8.334 -4.453 1.00 96.12 344 ALA A CA 1
ATOM 2743 C C . ALA A 1 344 ? -5.962 -8.521 -5.862 1.00 96.12 344 ALA A C 1
ATOM 2745 O O . ALA A 1 344 ? -6.326 -9.472 -6.555 1.00 96.12 344 ALA A O 1
ATOM 2746 N N . LYS A 1 345 ? -5.038 -7.646 -6.265 1.00 97.69 345 LYS A N 1
ATOM 2747 C CA . LYS A 1 345 ? -4.302 -7.707 -7.538 1.00 97.69 345 LYS A CA 1
ATOM 2748 C C . LYS A 1 345 ? -2.793 -7.718 -7.296 1.00 97.69 345 LYS A C 1
ATOM 2750 O O . LYS A 1 345 ? -2.335 -7.238 -6.262 1.00 97.69 345 LYS A O 1
ATOM 2755 N N . LEU A 1 346 ? -2.031 -8.265 -8.238 1.00 97.56 346 LEU A N 1
ATOM 2756 C CA . LEU A 1 346 ? -0.574 -8.371 -8.167 1.00 97.56 346 LEU A CA 1
ATOM 2757 C C . LEU A 1 346 ? 0.054 -7.865 -9.465 1.00 97.56 346 LEU A C 1
ATOM 2759 O O . LEU A 1 346 ? -0.246 -8.367 -10.548 1.00 97.56 346 LEU A O 1
ATOM 2763 N N . LEU A 1 347 ? 0.949 -6.892 -9.344 1.00 98.06 347 LEU A N 1
ATOM 2764 C CA . LEU A 1 347 ? 1.701 -6.326 -10.453 1.00 98.06 347 LEU A CA 1
ATOM 2765 C C . LEU A 1 347 ? 3.196 -6.475 -10.182 1.00 98.06 347 LEU A C 1
ATOM 2767 O O . LEU A 1 347 ? 3.692 -6.071 -9.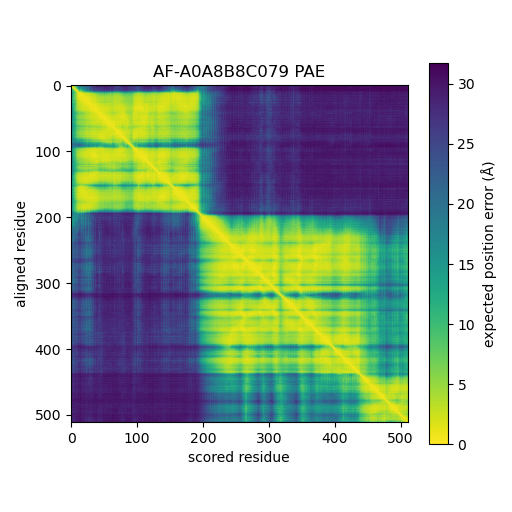133 1.00 98.06 347 LEU A O 1
ATOM 2771 N N . MET A 1 348 ? 3.914 -7.079 -11.121 1.00 96.12 348 MET A N 1
ATOM 2772 C CA . MET A 1 348 ? 5.326 -7.417 -10.946 1.00 96.12 348 MET A CA 1
ATOM 2773 C C . MET A 1 348 ? 6.148 -6.975 -12.146 1.00 96.12 348 MET A C 1
ATOM 2775 O O . MET A 1 348 ? 5.631 -6.919 -13.263 1.00 96.12 348 MET A O 1
ATOM 2779 N N . THR A 1 349 ? 7.444 -6.741 -11.950 1.00 94.38 349 THR A N 1
ATOM 2780 C CA . THR A 1 349 ? 8.398 -6.590 -13.056 1.00 94.38 349 THR A CA 1
ATOM 2781 C C . THR A 1 349 ? 9.472 -7.675 -13.013 1.00 94.38 349 THR A C 1
ATOM 2783 O O . THR A 1 349 ? 9.838 -8.185 -11.955 1.00 94.38 349 THR A O 1
ATOM 2786 N N . SER A 1 350 ? 9.987 -8.048 -14.185 1.00 90.88 350 SER A N 1
ATOM 2787 C CA . SER A 1 350 ? 11.169 -8.903 -14.307 1.00 90.88 350 SER A CA 1
ATOM 2788 C C . SER A 1 350 ? 11.957 -8.584 -15.576 1.00 90.88 350 SER A C 1
ATOM 2790 O O . SER A 1 350 ? 11.463 -7.963 -16.525 1.00 90.88 350 SER A O 1
ATOM 2792 N N . ARG A 1 351 ? 13.225 -8.987 -15.606 1.00 87.12 351 ARG A N 1
ATOM 2793 C CA . ARG A 1 351 ? 14.074 -8.890 -16.796 1.00 87.12 351 ARG A CA 1
ATOM 2794 C C . ARG A 1 351 ? 13.741 -10.021 -17.767 1.00 87.12 351 ARG A C 1
ATOM 2796 O O . ARG A 1 351 ? 13.588 -11.177 -17.380 1.00 87.12 351 ARG A O 1
ATOM 2803 N N . ARG A 1 352 ? 13.694 -9.697 -19.062 1.00 84.62 352 ARG A N 1
ATOM 2804 C CA . ARG A 1 352 ? 13.321 -10.647 -20.127 1.00 84.62 352 ARG A CA 1
ATOM 2805 C C . ARG A 1 352 ? 14.201 -11.906 -20.163 1.00 84.62 352 ARG A C 1
ATOM 2807 O O . ARG A 1 352 ? 13.729 -12.958 -20.557 1.00 84.62 352 ARG A O 1
ATOM 2814 N N . GLN A 1 353 ? 15.451 -11.828 -19.720 1.00 80.19 353 GLN A N 1
ATOM 2815 C CA . GLN A 1 353 ? 16.402 -12.944 -19.733 1.00 80.19 353 GLN A CA 1
ATOM 2816 C C . GLN A 1 353 ? 16.199 -13.964 -18.601 1.00 80.19 353 GLN A C 1
ATOM 2818 O O . GLN A 1 353 ? 16.778 -15.040 -18.666 1.00 80.19 353 GLN A O 1
ATOM 2823 N N . VAL A 1 354 ? 15.445 -13.623 -17.550 1.00 79.50 354 VAL A N 1
ATOM 2824 C CA . VAL A 1 354 ? 15.420 -14.386 -16.282 1.00 79.50 354 VAL A CA 1
ATOM 2825 C C . VAL A 1 354 ? 14.001 -14.607 -15.738 1.00 79.50 354 VAL A C 1
ATOM 2827 O O . VAL A 1 354 ? 13.819 -14.940 -14.573 1.00 79.50 354 VAL A O 1
ATOM 2830 N N . HIS A 1 355 ? 12.979 -14.406 -16.572 1.00 84.62 355 HIS A N 1
ATOM 2831 C CA . HIS A 1 355 ? 11.571 -14.471 -16.166 1.00 84.62 355 HIS A CA 1
ATOM 2832 C C . HIS A 1 355 ? 10.925 -15.860 -16.317 1.00 84.62 355 HIS A C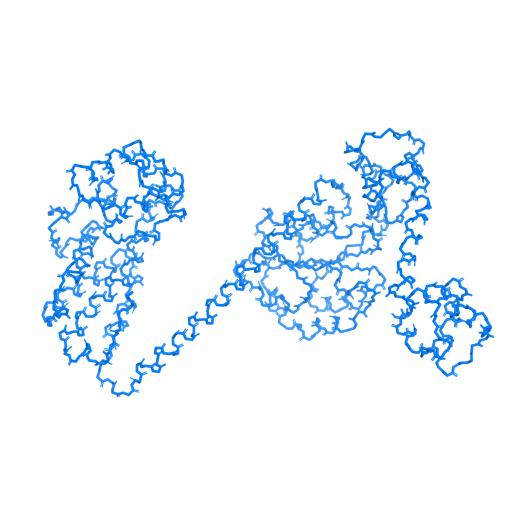 1
ATOM 2834 O O . HIS A 1 355 ? 9.817 -16.054 -15.821 1.00 84.62 355 HIS A O 1
ATOM 2840 N N . GLU A 1 356 ? 11.559 -16.806 -17.018 1.00 85.38 356 GLU A N 1
ATOM 2841 C CA . GLU A 1 356 ? 10.937 -18.087 -17.399 1.00 85.38 356 GLU A CA 1
ATOM 2842 C C . GLU A 1 356 ? 10.545 -18.929 -16.176 1.00 85.38 356 GLU A C 1
ATOM 2844 O O . GLU A 1 356 ? 9.383 -19.318 -16.054 1.00 85.38 356 GLU A O 1
ATOM 2849 N N . ASP A 1 357 ? 11.467 -19.111 -15.225 1.00 83.81 357 ASP A N 1
ATOM 2850 C CA . ASP A 1 357 ? 11.234 -19.899 -14.006 1.00 83.81 357 ASP A CA 1
ATOM 2851 C C . ASP A 1 357 ? 10.057 -19.343 -13.188 1.00 83.81 357 ASP A C 1
ATOM 2853 O O . ASP A 1 357 ? 9.124 -20.068 -12.832 1.00 83.81 357 ASP A O 1
ATOM 2857 N N . ILE A 1 358 ? 10.050 -18.028 -12.934 1.00 85.69 358 ILE A N 1
ATOM 2858 C CA . ILE A 1 358 ? 8.976 -17.392 -12.161 1.00 85.69 358 ILE A CA 1
ATOM 2859 C C . ILE A 1 358 ? 7.644 -17.409 -12.920 1.00 85.69 358 ILE A C 1
ATOM 2861 O O . ILE A 1 358 ? 6.589 -17.583 -12.315 1.00 85.69 358 ILE A O 1
ATOM 2865 N N . THR A 1 359 ? 7.682 -17.293 -14.249 1.00 90.62 359 THR A N 1
ATOM 2866 C CA . THR A 1 359 ? 6.492 -17.387 -15.102 1.00 90.62 359 THR A CA 1
ATOM 2867 C C . THR A 1 359 ? 5.856 -18.762 -14.993 1.00 90.62 359 THR A C 1
ATOM 2869 O O . THR A 1 359 ? 4.638 -18.857 -14.836 1.00 90.62 359 THR A O 1
ATOM 2872 N N . GLN A 1 360 ? 6.662 -19.826 -15.034 1.00 89.50 360 GLN A N 1
ATOM 2873 C CA . GLN A 1 360 ? 6.172 -21.191 -14.892 1.00 89.50 360 GLN A CA 1
ATOM 2874 C C . GLN A 1 360 ? 5.497 -21.389 -13.532 1.00 89.50 360 GLN A C 1
ATOM 2876 O O . GLN A 1 360 ? 4.372 -21.883 -13.483 1.00 89.50 360 GLN A O 1
ATOM 2881 N N . ILE A 1 361 ? 6.132 -20.944 -12.443 1.00 89.19 361 ILE A N 1
ATOM 2882 C CA . ILE A 1 361 ? 5.571 -21.045 -11.088 1.00 89.19 361 ILE A CA 1
ATOM 2883 C C . ILE A 1 361 ? 4.251 -20.272 -10.994 1.00 89.19 361 ILE A C 1
ATOM 2885 O O . ILE A 1 361 ? 3.218 -20.851 -10.655 1.00 89.19 361 ILE A O 1
ATOM 2889 N N . LEU A 1 362 ? 4.243 -18.990 -11.361 1.00 91.62 362 LEU A N 1
ATOM 2890 C CA . LEU A 1 362 ? 3.058 -18.136 -11.263 1.00 91.62 362 LEU A CA 1
ATOM 2891 C C . LEU A 1 362 ? 1.898 -18.623 -12.140 1.00 91.62 362 LEU A C 1
ATOM 2893 O O . LEU A 1 362 ? 0.750 -18.555 -11.709 1.00 91.62 362 LEU A O 1
ATOM 2897 N N . SER A 1 363 ? 2.179 -19.173 -13.324 1.00 93.00 363 SER A N 1
ATOM 2898 C CA . SER A 1 363 ? 1.148 -19.722 -14.222 1.00 93.00 363 SER A CA 1
ATOM 2899 C C . SER A 1 363 ? 0.445 -20.950 -13.638 1.00 93.00 363 SER A C 1
ATOM 2901 O O . SER A 1 363 ? -0.682 -21.254 -14.012 1.00 93.00 363 SER A O 1
ATOM 2903 N N . THR A 1 364 ? 1.081 -21.666 -12.703 1.00 92.38 364 THR A N 1
ATOM 2904 C CA . THR A 1 364 ? 0.413 -22.758 -11.969 1.00 92.38 364 THR A CA 1
ATOM 2905 C C . THR A 1 364 ? -0.488 -22.262 -10.837 1.00 92.38 364 THR A C 1
ATOM 2907 O O . THR A 1 364 ? -1.248 -23.049 -10.279 1.00 92.38 364 THR A O 1
ATOM 2910 N N . MET A 1 365 ? -0.384 -20.984 -10.465 1.00 90.81 365 MET A N 1
ATOM 2911 C CA . MET A 1 365 ? -1.130 -20.377 -9.359 1.00 90.81 365 MET A CA 1
ATOM 2912 C C . MET A 1 365 ? -2.239 -19.444 -9.855 1.00 90.81 365 MET A C 1
ATOM 2914 O O . MET A 1 365 ? -3.281 -19.332 -9.214 1.00 90.81 365 MET A O 1
ATOM 2918 N N . PHE A 1 366 ? -2.025 -18.782 -10.990 1.00 93.50 366 PHE A N 1
ATOM 2919 C CA . PHE A 1 366 ? -2.871 -17.705 -11.490 1.00 93.50 366 PHE A CA 1
ATOM 2920 C C . PHE A 1 366 ? -3.068 -17.796 -13.004 1.00 93.50 366 PHE A C 1
ATOM 2922 O O . PHE A 1 366 ? -2.204 -18.303 -13.717 1.00 93.50 366 PHE A O 1
ATOM 2929 N N . ASP A 1 367 ? -4.154 -17.197 -13.507 1.00 93.94 367 ASP A N 1
ATOM 2930 C CA . ASP A 1 367 ? -4.230 -16.792 -14.918 1.00 93.94 367 ASP A CA 1
ATOM 2931 C C . ASP A 1 367 ? -3.319 -15.571 -15.131 1.00 93.94 367 ASP A C 1
ATOM 2933 O O . ASP A 1 367 ? -3.748 -14.417 -15.078 1.00 93.94 367 ASP A O 1
ATOM 2937 N N . LEU A 1 368 ? -2.020 -15.846 -15.253 1.00 96.44 368 LEU A N 1
ATOM 2938 C CA . LEU A 1 368 ? -0.966 -14.850 -15.384 1.00 96.44 368 LEU A CA 1
ATOM 2939 C C . LEU A 1 368 ? -1.009 -14.191 -16.767 1.00 96.44 368 LEU A C 1
ATOM 2941 O O . LEU A 1 368 ? -0.925 -14.876 -17.788 1.00 96.44 368 LEU A O 1
ATOM 2945 N N . LYS A 1 369 ? -1.020 -12.854 -16.806 1.00 97.69 369 LYS A N 1
ATOM 2946 C CA . LYS A 1 369 ? -0.763 -12.098 -18.041 1.00 97.69 369 LYS A CA 1
ATOM 2947 C C . LYS A 1 369 ? 0.638 -11.516 -18.056 1.00 97.69 369 LYS A C 1
ATOM 2949 O O . LYS A 1 369 ? 1.113 -10.974 -17.061 1.00 97.69 369 LYS A O 1
ATOM 2954 N N . ILE A 1 370 ? 1.294 -11.618 -19.206 1.00 96.94 370 ILE A N 1
ATOM 2955 C CA . ILE A 1 370 ? 2.659 -11.136 -19.412 1.00 96.94 370 ILE A CA 1
ATOM 2956 C C . ILE A 1 370 ? 2.621 -10.001 -20.424 1.00 96.94 370 ILE A C 1
ATOM 2958 O O . ILE A 1 370 ? 2.113 -10.167 -21.532 1.00 96.94 370 ILE A O 1
ATOM 2962 N N . VAL A 1 371 ? 3.196 -8.860 -20.055 1.00 97.62 371 VAL A N 1
ATOM 2963 C CA . VAL A 1 371 ? 3.328 -7.697 -20.935 1.00 97.62 371 VAL A CA 1
ATOM 2964 C C . VAL A 1 371 ? 4.806 -7.472 -21.230 1.00 97.62 371 VAL A C 1
ATOM 2966 O O . VAL A 1 371 ? 5.551 -6.993 -20.376 1.00 97.62 371 VAL A O 1
ATOM 2969 N N . ASP A 1 372 ? 5.242 -7.825 -22.441 1.00 96.50 372 ASP A N 1
ATOM 2970 C CA . ASP A 1 372 ? 6.617 -7.602 -22.903 1.00 96.50 372 ASP A CA 1
ATOM 2971 C C . ASP A 1 372 ? 6.751 -6.236 -23.580 1.00 96.50 372 ASP A C 1
ATOM 2973 O O . ASP A 1 372 ? 6.348 -6.051 -24.734 1.00 96.50 372 ASP A O 1
ATOM 2977 N N . LEU A 1 373 ? 7.353 -5.284 -22.864 1.00 95.19 373 LEU A N 1
ATOM 2978 C CA . LEU A 1 373 ? 7.584 -3.922 -23.350 1.00 95.19 373 LEU A CA 1
ATOM 2979 C C . LEU A 1 373 ? 8.618 -3.846 -24.485 1.00 95.19 373 LEU A C 1
ATOM 2981 O O . LEU A 1 373 ? 8.703 -2.816 -25.144 1.00 95.19 373 LEU A O 1
ATOM 2985 N N . ASP A 1 374 ? 9.381 -4.914 -24.738 1.00 92.50 374 ASP A N 1
ATOM 2986 C CA . ASP A 1 374 ? 10.299 -5.031 -25.880 1.00 92.50 374 ASP A CA 1
ATOM 2987 C C . ASP A 1 374 ? 9.783 -5.994 -26.960 1.00 92.50 374 ASP A C 1
ATOM 2989 O O . ASP A 1 374 ? 10.537 -6.421 -27.845 1.00 92.50 374 ASP A O 1
ATOM 2993 N N . SER A 1 375 ? 8.509 -6.382 -26.902 1.00 93.25 375 SER A N 1
ATOM 2994 C CA . SER A 1 375 ? 7.878 -7.121 -27.994 1.00 93.25 375 SER A CA 1
ATOM 2995 C C . SER A 1 375 ? 7.784 -6.254 -29.250 1.00 93.25 375 SER A C 1
ATOM 2997 O O . SER A 1 375 ? 7.734 -5.028 -29.179 1.00 93.25 375 SER A O 1
ATOM 2999 N N . ASN A 1 376 ? 7.690 -6.880 -30.425 1.00 89.69 376 ASN A N 1
ATOM 3000 C CA . ASN A 1 376 ? 7.542 -6.147 -31.689 1.00 89.69 376 ASN A CA 1
ATOM 3001 C C . ASN A 1 376 ? 6.319 -5.210 -31.704 1.00 89.69 376 ASN A C 1
ATOM 3003 O O . ASN A 1 376 ? 6.309 -4.230 -32.444 1.00 89.69 376 ASN A O 1
ATOM 3007 N N . GLU A 1 377 ? 5.297 -5.516 -30.903 1.00 92.44 377 GLU A N 1
ATOM 3008 C CA . GLU A 1 377 ? 4.040 -4.772 -30.856 1.00 92.44 377 GLU A CA 1
ATOM 3009 C C . GLU A 1 377 ? 4.036 -3.611 -29.857 1.00 92.44 377 GLU A C 1
ATOM 3011 O O . GLU A 1 377 ? 3.299 -2.644 -30.080 1.00 92.44 377 GLU A O 1
ATOM 3016 N N . LEU A 1 378 ? 4.796 -3.722 -28.760 1.00 94.62 378 LEU A N 1
ATOM 3017 C CA . LEU A 1 378 ? 4.800 -2.761 -27.648 1.00 94.62 378 LEU A CA 1
ATOM 3018 C C . LEU A 1 378 ? 6.124 -2.000 -27.497 1.00 94.62 378 LEU A C 1
ATOM 3020 O O . LEU A 1 378 ? 6.158 -0.997 -26.783 1.00 94.62 378 LEU A O 1
ATOM 3024 N N . ALA A 1 379 ? 7.190 -2.434 -28.176 1.00 93.06 379 ALA A N 1
ATOM 3025 C CA . ALA A 1 379 ? 8.451 -1.707 -28.220 1.00 93.06 379 ALA A CA 1
ATOM 3026 C C . ALA A 1 379 ? 8.248 -0.299 -28.786 1.00 93.06 379 ALA A C 1
ATOM 3028 O O . ALA A 1 379 ? 7.549 -0.101 -29.783 1.00 93.06 379 ALA A O 1
ATOM 3029 N N . LEU A 1 380 ? 8.924 0.678 -28.177 1.00 94.44 380 LEU A N 1
ATOM 3030 C CA . LEU A 1 380 ? 8.744 2.087 -28.515 1.00 94.44 380 LEU A CA 1
ATOM 3031 C C . LEU A 1 380 ? 9.004 2.359 -30.001 1.00 94.44 380 LEU A C 1
ATOM 3033 O O . LEU A 1 380 ? 10.124 2.231 -30.524 1.00 94.44 380 LEU A O 1
ATOM 3037 N N . SER A 1 381 ? 7.963 2.836 -30.674 1.00 93.88 381 SER A N 1
ATOM 3038 C CA . SER A 1 381 ? 8.059 3.301 -32.049 1.00 93.88 381 SER A CA 1
ATOM 3039 C C . SER A 1 381 ? 8.992 4.516 -32.155 1.00 93.88 381 SER A C 1
ATOM 3041 O O . SER A 1 381 ? 9.352 5.172 -31.175 1.00 93.88 381 SER A O 1
ATOM 3043 N N . LYS A 1 382 ? 9.423 4.860 -33.376 1.00 92.81 382 LYS A N 1
ATOM 3044 C CA . LYS A 1 382 ? 10.183 6.110 -33.591 1.00 92.81 382 LYS A CA 1
ATOM 3045 C C . LYS A 1 382 ? 9.378 7.346 -33.168 1.00 92.81 382 LYS A C 1
ATOM 3047 O O . LYS A 1 382 ? 9.972 8.326 -32.727 1.00 92.81 382 LYS A O 1
ATOM 3052 N N . HIS A 1 383 ? 8.054 7.300 -33.321 1.00 93.00 383 HIS A N 1
ATOM 3053 C CA . HIS A 1 383 ? 7.174 8.404 -32.959 1.00 93.00 383 HIS A CA 1
ATOM 3054 C C . HIS A 1 383 ? 7.073 8.562 -31.439 1.00 93.00 383 HIS A C 1
ATOM 3056 O O . HIS A 1 383 ? 7.306 9.658 -30.937 1.00 93.00 383 HIS A O 1
ATOM 3062 N N . GLU A 1 384 ? 6.855 7.465 -30.710 1.00 95.50 384 GLU A N 1
ATOM 3063 C CA . GLU A 1 384 ? 6.822 7.481 -29.242 1.00 95.50 384 GLU A CA 1
ATOM 3064 C C . GLU A 1 384 ? 8.165 7.889 -28.643 1.00 95.50 384 GLU A C 1
ATOM 3066 O O . GLU A 1 384 ? 8.204 8.687 -27.716 1.00 95.50 384 GLU A O 1
ATOM 3071 N N . ARG A 1 385 ? 9.287 7.423 -29.210 1.00 95.19 385 ARG A N 1
ATOM 3072 C CA . ARG A 1 385 ? 10.623 7.878 -28.788 1.00 95.19 385 ARG A CA 1
ATOM 3073 C C . ARG A 1 385 ? 10.794 9.386 -28.944 1.00 95.19 385 ARG A C 1
ATOM 3075 O O . ARG A 1 385 ? 11.332 10.039 -28.055 1.00 95.19 385 ARG A O 1
ATOM 3082 N N . LYS A 1 386 ? 10.308 9.949 -30.053 1.00 93.75 386 LYS A N 1
ATOM 3083 C CA . LYS A 1 386 ? 10.340 11.397 -30.272 1.00 93.75 386 LYS A CA 1
ATOM 3084 C C . LYS A 1 386 ? 9.483 12.133 -29.243 1.00 93.75 386 LYS A C 1
ATOM 3086 O O . LYS A 1 386 ? 9.981 13.082 -28.648 1.00 93.75 386 LYS A O 1
ATOM 3091 N N . GLY A 1 387 ? 8.246 11.689 -29.025 1.00 93.88 387 GLY A N 1
ATOM 3092 C CA . GLY A 1 387 ? 7.346 12.296 -28.042 1.00 93.88 387 GLY A CA 1
ATOM 3093 C C . GLY A 1 387 ? 7.897 12.214 -26.618 1.00 93.88 387 GLY A C 1
ATOM 3094 O O . GLY A 1 387 ? 7.892 13.206 -25.897 1.00 93.88 387 GLY A O 1
ATOM 3095 N N . MET A 1 388 ? 8.468 11.068 -26.245 1.00 95.00 388 MET A N 1
ATOM 3096 C CA . MET A 1 388 ? 9.108 10.871 -24.948 1.00 95.00 388 MET A CA 1
ATOM 3097 C C . MET A 1 388 ? 10.279 11.828 -24.748 1.00 95.00 388 MET A C 1
ATOM 3099 O O . MET A 1 388 ? 10.325 12.536 -23.749 1.00 95.00 388 MET A O 1
ATOM 3103 N N . LEU A 1 389 ? 11.204 11.899 -25.709 1.00 92.81 389 LEU A N 1
ATOM 3104 C CA . LEU A 1 389 ? 12.339 12.814 -25.618 1.00 92.81 389 LEU A CA 1
ATOM 3105 C C . LEU A 1 389 ? 11.887 14.281 -25.549 1.00 92.81 389 LEU A C 1
ATOM 3107 O O . LEU A 1 389 ? 12.472 15.056 -24.802 1.00 92.81 389 LEU A O 1
ATOM 3111 N N . GLN A 1 390 ? 10.836 14.656 -26.285 1.00 91.69 390 GLN A N 1
ATOM 3112 C CA . GLN A 1 390 ? 10.252 15.998 -26.207 1.00 91.69 390 GLN A CA 1
ATOM 3113 C C . GLN A 1 390 ? 9.717 16.307 -24.805 1.00 91.69 390 GLN A C 1
ATOM 3115 O O . GLN A 1 390 ? 10.086 17.339 -24.258 1.00 91.69 390 GLN A O 1
ATOM 3120 N N . ALA A 1 391 ? 8.958 15.393 -24.194 1.00 91.31 391 ALA A N 1
ATOM 3121 C CA . ALA A 1 391 ? 8.439 15.571 -22.835 1.00 91.31 391 ALA A CA 1
ATOM 3122 C C . ALA A 1 391 ? 9.559 15.774 -21.795 1.00 91.31 391 ALA A C 1
ATOM 3124 O O . ALA A 1 391 ? 9.441 16.599 -20.894 1.00 91.31 391 ALA A O 1
ATOM 3125 N N . TYR A 1 392 ? 10.684 15.064 -21.937 1.00 90.31 392 TYR A N 1
ATOM 3126 C CA . TYR A 1 392 ? 11.851 15.278 -21.072 1.00 90.31 392 TYR A CA 1
ATOM 3127 C C . TYR A 1 392 ? 12.531 16.636 -21.317 1.00 90.31 392 TYR A C 1
ATOM 3129 O O . TYR A 1 392 ? 13.012 17.262 -20.373 1.00 90.31 392 TYR A O 1
ATOM 3137 N N . LEU A 1 393 ? 12.560 17.111 -22.564 1.00 90.00 393 LEU A N 1
ATOM 3138 C CA . LEU A 1 393 ? 13.202 18.372 -22.946 1.00 90.00 393 LEU A CA 1
ATOM 3139 C C . LEU A 1 393 ? 12.388 19.621 -22.624 1.00 90.00 393 LEU A C 1
ATOM 3141 O O . LEU A 1 393 ? 12.984 20.683 -22.509 1.00 90.00 393 LEU A O 1
ATOM 3145 N N . GLU A 1 394 ? 11.070 19.525 -22.458 1.00 86.50 394 GLU A N 1
ATOM 3146 C CA . GLU A 1 394 ? 10.221 20.676 -22.105 1.00 86.50 394 GLU A CA 1
ATOM 3147 C C . GLU A 1 394 ? 10.687 21.389 -20.827 1.00 86.50 394 GLU A C 1
ATOM 3149 O O . GLU A 1 394 ? 10.545 22.604 -20.705 1.00 86.50 394 GLU A O 1
ATOM 3154 N N . ASN A 1 395 ? 11.320 20.654 -19.910 1.00 77.56 395 ASN A N 1
ATOM 3155 C CA . ASN A 1 395 ? 11.848 21.190 -18.655 1.00 77.56 395 ASN A CA 1
ATOM 3156 C C . ASN A 1 395 ? 13.289 21.717 -18.760 1.00 77.56 395 ASN A C 1
ATOM 3158 O O . ASN A 1 395 ? 13.874 22.118 -17.755 1.00 77.56 395 ASN A O 1
ATOM 3162 N N . VAL A 1 396 ? 13.882 21.709 -19.956 1.00 82.88 396 VAL A N 1
ATOM 3163 C CA . VAL A 1 396 ? 15.276 22.087 -20.195 1.00 82.88 396 VAL A CA 1
ATOM 3164 C C . VAL A 1 396 ? 15.346 23.124 -21.314 1.00 82.88 396 VAL A C 1
ATOM 3166 O O . VAL A 1 396 ? 14.912 22.888 -22.437 1.00 82.88 396 VAL A O 1
ATOM 3169 N N . SER A 1 397 ? 15.977 24.268 -21.047 1.00 74.56 397 SER A N 1
ATOM 3170 C CA . SER A 1 397 ? 16.193 25.335 -22.038 1.00 74.56 397 SER A CA 1
ATOM 3171 C C . SER A 1 397 ? 17.281 24.968 -23.061 1.00 74.56 397 SER A C 1
ATOM 3173 O O . SER A 1 397 ? 18.331 25.607 -23.124 1.00 74.56 397 SER A O 1
ATOM 3175 N N . MET A 1 398 ? 17.059 23.925 -23.868 1.00 77.88 398 MET A N 1
ATOM 3176 C CA . MET A 1 398 ? 17.988 23.478 -24.907 1.00 77.88 398 MET A CA 1
ATOM 3177 C C . MET A 1 398 ? 17.292 23.265 -26.253 1.00 77.88 398 MET A C 1
ATOM 3179 O O . MET A 1 398 ? 16.345 22.495 -26.379 1.00 77.88 398 MET A O 1
ATOM 3183 N N . HIS A 1 399 ? 17.831 23.893 -27.300 1.00 78.31 399 HIS A N 1
ATOM 3184 C CA . HIS A 1 399 ? 17.352 23.705 -28.665 1.00 78.31 399 HIS A CA 1
ATOM 3185 C C . HIS A 1 399 ? 18.058 22.522 -29.347 1.00 78.31 399 HIS A C 1
ATOM 3187 O O . HIS A 1 399 ? 19.282 22.525 -29.523 1.00 78.31 399 HIS A O 1
ATOM 3193 N N . ILE A 1 400 ? 17.281 21.535 -29.800 1.00 82.38 400 ILE A N 1
ATOM 3194 C CA . ILE A 1 400 ? 17.767 20.393 -30.584 1.00 82.38 400 ILE A CA 1
ATOM 3195 C C . ILE A 1 400 ? 17.184 20.476 -31.994 1.00 82.38 400 ILE A C 1
ATOM 3197 O O . ILE A 1 400 ? 15.970 20.516 -32.175 1.00 82.38 400 ILE A O 1
ATOM 3201 N N . ASP A 1 401 ? 18.050 20.499 -33.008 1.00 86.94 401 ASP A N 1
ATOM 3202 C CA . ASP A 1 401 ? 17.610 20.507 -34.402 1.00 86.94 401 ASP A CA 1
ATOM 3203 C C . ASP A 1 401 ? 16.991 19.159 -34.833 1.00 86.94 401 ASP A C 1
ATOM 3205 O O . ASP A 1 401 ? 17.193 18.107 -34.217 1.00 86.94 401 ASP A O 1
ATOM 3209 N N . ALA A 1 402 ? 16.232 19.175 -35.933 1.00 86.19 402 ALA A N 1
ATOM 3210 C CA . ALA A 1 402 ? 15.508 18.000 -36.422 1.00 86.19 402 ALA A CA 1
ATOM 3211 C C . ALA A 1 402 ? 16.424 16.814 -36.793 1.00 86.19 402 ALA A C 1
ATOM 3213 O O . ALA A 1 402 ? 16.018 15.650 -36.678 1.00 86.19 402 ALA A O 1
ATOM 3214 N N . MET A 1 403 ? 17.664 17.082 -37.216 1.00 87.56 403 MET A N 1
ATOM 3215 C CA . MET A 1 403 ? 18.625 16.043 -37.583 1.00 87.56 403 MET A CA 1
ATOM 3216 C C . MET A 1 403 ? 19.171 15.342 -36.334 1.00 87.56 403 MET A C 1
ATOM 3218 O O . MET A 1 403 ? 19.245 14.113 -36.301 1.00 87.56 403 MET A O 1
ATOM 3222 N N . GLN A 1 404 ? 19.513 16.105 -35.295 1.00 88.44 404 GLN A N 1
ATOM 3223 C CA . GLN A 1 404 ? 19.934 15.594 -33.991 1.00 88.44 404 GLN A CA 1
ATOM 3224 C C . GLN A 1 404 ? 18.811 14.790 -33.331 1.00 88.44 404 GLN A C 1
ATOM 3226 O O . GLN A 1 404 ? 19.054 13.657 -32.919 1.00 88.44 404 GLN A O 1
ATOM 3231 N N . MET A 1 405 ? 17.573 15.299 -33.346 1.00 88.12 405 MET A N 1
ATOM 3232 C CA . MET A 1 405 ? 16.402 14.569 -32.841 1.00 88.12 405 MET A CA 1
ATOM 3233 C C . MET A 1 405 ? 16.231 13.210 -33.526 1.00 88.12 405 MET A C 1
ATOM 3235 O O . MET A 1 405 ? 16.016 12.195 -32.865 1.00 88.12 405 MET A O 1
ATOM 3239 N N . THR A 1 406 ? 16.377 13.166 -34.853 1.00 89.38 406 THR A N 1
ATOM 3240 C CA . THR A 1 406 ? 16.265 11.917 -35.623 1.00 89.38 406 THR A CA 1
ATOM 3241 C C . THR A 1 406 ? 17.372 10.924 -35.262 1.00 89.38 406 THR A C 1
ATOM 3243 O O . THR A 1 406 ? 17.105 9.727 -35.140 1.00 89.38 406 THR A O 1
ATOM 3246 N N . LYS A 1 407 ? 18.606 11.405 -35.053 1.00 89.19 407 LYS A N 1
ATOM 3247 C CA . LYS A 1 407 ? 19.741 10.575 -34.618 1.00 89.19 407 LYS A CA 1
ATOM 3248 C C . LYS A 1 407 ? 19.522 10.016 -33.211 1.00 89.19 407 LYS A C 1
ATOM 3250 O O . LYS A 1 407 ? 19.691 8.815 -33.027 1.00 89.19 407 LYS A O 1
ATOM 3255 N N . MET A 1 408 ? 19.077 10.833 -32.257 1.00 90.31 408 MET A N 1
ATOM 3256 C CA . MET A 1 408 ? 18.767 10.386 -30.890 1.00 90.31 408 MET A CA 1
ATOM 3257 C C . MET A 1 408 ? 17.668 9.320 -30.892 1.00 90.31 408 MET A C 1
ATOM 3259 O O . MET A 1 408 ? 17.854 8.225 -30.368 1.00 90.31 408 MET A O 1
ATOM 3263 N N . CYS A 1 409 ? 16.558 9.582 -31.590 1.00 91.06 409 CYS A N 1
ATOM 3264 C CA . CYS A 1 409 ? 15.423 8.660 -31.693 1.00 91.06 409 CYS A CA 1
ATOM 3265 C C . CYS A 1 409 ? 15.727 7.396 -32.515 1.00 91.06 409 CYS A C 1
ATOM 3267 O O . CYS A 1 409 ? 14.851 6.545 -32.669 1.00 91.06 409 CYS A O 1
ATOM 3269 N N . SER A 1 410 ? 16.930 7.254 -33.080 1.00 88.75 410 SER A N 1
ATOM 3270 C CA . SER A 1 410 ? 17.347 6.012 -33.731 1.00 88.75 410 SER A CA 1
ATOM 3271 C C . SER A 1 410 ? 17.750 4.939 -32.713 1.00 88.75 410 SER A C 1
ATOM 3273 O O . SER A 1 410 ? 17.513 3.755 -32.975 1.00 88.75 410 SER A O 1
ATOM 3275 N N . THR A 1 411 ? 18.222 5.337 -31.524 1.00 86.19 411 THR A N 1
ATOM 3276 C CA . THR A 1 411 ? 18.637 4.441 -30.436 1.00 86.19 411 THR A CA 1
ATOM 3277 C C . THR A 1 411 ? 17.457 3.632 -29.907 1.00 86.19 411 THR A C 1
ATOM 3279 O O . THR A 1 411 ? 16.426 4.186 -29.526 1.00 86.19 411 THR A O 1
ATOM 3282 N N . LYS A 1 412 ? 17.583 2.301 -29.934 1.00 83.88 412 LYS A N 1
ATOM 3283 C CA . LYS A 1 412 ? 16.527 1.364 -29.511 1.00 83.88 412 LYS A CA 1
ATOM 3284 C C . LYS A 1 412 ? 16.725 0.820 -28.096 1.00 83.88 412 LYS A C 1
ATOM 3286 O O . LYS A 1 412 ? 15.772 0.352 -27.494 1.00 83.88 412 LYS A O 1
ATOM 3291 N N . ILE A 1 413 ? 17.951 0.858 -27.586 1.00 82.75 413 ILE A N 1
ATOM 3292 C CA . ILE A 1 413 ? 18.320 0.232 -26.314 1.00 82.75 413 ILE A CA 1
ATOM 3293 C C . ILE A 1 413 ? 18.160 1.256 -25.194 1.00 82.75 413 ILE A C 1
ATOM 3295 O O . ILE A 1 413 ? 18.645 2.376 -25.334 1.00 82.75 413 ILE A O 1
ATOM 3299 N N . ALA A 1 414 ? 17.487 0.865 -24.106 1.00 86.06 414 ALA A N 1
ATOM 3300 C CA . ALA A 1 414 ? 17.341 1.652 -22.876 1.00 86.06 414 ALA A CA 1
ATOM 3301 C C . ALA A 1 414 ? 16.886 3.112 -23.098 1.00 86.06 414 ALA A C 1
ATOM 3303 O O . ALA A 1 414 ? 17.242 4.007 -22.335 1.00 86.06 414 ALA A O 1
ATOM 3304 N N . PHE A 1 415 ? 16.116 3.371 -24.159 1.00 92.38 415 PHE A N 1
ATOM 3305 C CA . PHE A 1 415 ? 15.802 4.732 -24.595 1.00 92.38 415 PHE A CA 1
ATOM 3306 C C . PHE A 1 415 ? 15.119 5.593 -23.511 1.00 92.38 415 PHE A C 1
ATOM 3308 O O . PHE A 1 415 ? 15.544 6.737 -23.338 1.00 92.38 415 PHE A O 1
ATOM 3315 N N . PRO A 1 416 ? 14.139 5.082 -22.735 1.00 93.31 416 PRO A N 1
ATOM 3316 C CA . PRO A 1 416 ? 13.560 5.834 -21.618 1.00 93.31 416 PRO A CA 1
ATOM 3317 C C . PRO A 1 416 ? 14.590 6.243 -20.564 1.00 93.31 416 PRO A C 1
ATOM 3319 O O . PRO A 1 416 ? 14.626 7.400 -20.147 1.00 93.31 416 PRO A O 1
ATOM 3322 N N . LEU A 1 417 ? 15.464 5.311 -20.171 1.00 90.00 417 LEU A N 1
ATOM 3323 C CA . LEU A 1 417 ? 16.538 5.591 -19.224 1.00 90.00 417 LEU A CA 1
ATOM 3324 C C . LEU A 1 417 ? 17.486 6.663 -19.777 1.00 90.00 417 LEU A C 1
ATOM 3326 O O . LEU A 1 417 ? 17.780 7.630 -19.080 1.00 90.00 417 LEU A O 1
ATOM 3330 N N . LEU A 1 418 ? 17.894 6.545 -21.044 1.00 90.69 418 LEU A N 1
ATOM 3331 C CA . LEU A 1 418 ? 18.754 7.535 -21.693 1.00 90.69 418 LEU A CA 1
ATOM 3332 C C . LEU A 1 418 ? 18.114 8.926 -21.729 1.00 90.69 418 LEU A C 1
ATOM 3334 O O . LEU A 1 418 ? 18.814 9.895 -21.464 1.00 90.69 418 LEU A O 1
ATOM 3338 N N . CYS A 1 419 ? 16.809 9.045 -21.992 1.00 91.44 419 CYS A N 1
ATOM 3339 C CA . CYS A 1 419 ? 16.122 10.342 -21.958 1.00 91.44 419 CYS A CA 1
ATOM 3340 C C . CYS A 1 419 ? 16.223 10.994 -20.578 1.00 91.44 419 CYS A C 1
ATOM 3342 O O . CYS A 1 419 ? 16.654 12.140 -20.477 1.00 91.44 419 CYS A O 1
ATOM 3344 N N . ARG A 1 420 ? 15.904 10.239 -19.519 1.00 90.06 420 ARG A N 1
ATOM 3345 C CA . ARG A 1 420 ? 15.991 10.724 -18.135 1.00 90.06 420 ARG A CA 1
ATOM 3346 C C . ARG A 1 420 ? 17.410 11.158 -17.776 1.00 90.06 420 ARG A C 1
ATOM 3348 O O . ARG A 1 420 ? 17.596 12.221 -17.191 1.00 90.06 420 ARG A O 1
ATOM 3355 N N . MET A 1 421 ? 18.404 10.334 -18.107 1.00 87.56 421 MET A N 1
ATOM 3356 C CA . MET A 1 421 ? 19.807 10.616 -17.798 1.00 87.56 421 MET A CA 1
ATOM 3357 C C . MET A 1 421 ? 20.308 11.839 -18.559 1.00 87.56 421 MET A C 1
ATOM 3359 O O . MET A 1 421 ? 20.919 12.719 -17.961 1.00 87.56 421 MET A O 1
ATOM 3363 N N . PHE A 1 422 ? 19.996 11.918 -19.853 1.00 89.00 422 PHE A N 1
ATOM 3364 C CA . PHE A 1 422 ? 20.373 13.026 -20.721 1.00 89.00 422 PHE A CA 1
ATOM 3365 C C . PHE A 1 422 ? 19.913 14.374 -20.164 1.00 89.00 422 PHE A C 1
ATOM 3367 O O . PHE A 1 422 ? 20.690 15.322 -20.158 1.00 89.00 422 PHE A O 1
ATOM 3374 N N . THR A 1 423 ? 18.685 14.455 -19.646 1.00 89.12 423 THR A N 1
ATOM 3375 C CA . THR A 1 423 ? 18.138 15.697 -19.082 1.00 89.12 423 THR A CA 1
ATOM 3376 C C . THR A 1 423 ? 18.543 15.970 -17.639 1.00 89.12 423 THR A C 1
ATOM 3378 O O . THR A 1 423 ? 18.369 17.087 -17.167 1.00 89.12 423 THR A O 1
ATOM 3381 N N . ALA A 1 424 ? 19.094 14.982 -16.932 1.00 86.56 424 ALA A N 1
ATOM 3382 C CA . ALA A 1 424 ? 19.520 15.133 -15.542 1.00 86.56 424 ALA A CA 1
ATOM 3383 C C . ALA A 1 424 ? 20.924 15.749 -15.387 1.00 86.56 424 ALA A C 1
ATOM 3385 O O . ALA A 1 424 ? 21.309 16.095 -14.273 1.00 86.56 424 ALA A O 1
ATOM 3386 N N . ASN A 1 425 ? 21.710 15.864 -16.465 1.00 83.44 425 ASN A N 1
ATOM 3387 C CA . ASN A 1 425 ? 23.097 16.323 -16.395 1.00 83.44 425 ASN A CA 1
ATOM 3388 C C . ASN A 1 425 ? 23.452 17.258 -17.559 1.00 83.44 425 ASN A C 1
ATOM 3390 O O . ASN A 1 425 ? 23.393 16.875 -18.728 1.00 83.44 425 ASN A O 1
ATOM 3394 N N . GLU A 1 426 ? 23.910 18.469 -17.235 1.00 84.12 426 GLU A N 1
ATOM 3395 C CA . GLU A 1 426 ? 24.305 19.471 -18.231 1.00 84.12 426 GLU A CA 1
ATOM 3396 C C . GLU A 1 426 ? 25.429 19.017 -19.168 1.00 84.12 426 GLU A C 1
ATOM 3398 O O . GLU A 1 426 ? 25.462 19.420 -20.332 1.00 84.12 426 GLU A O 1
ATOM 3403 N N . ASN A 1 427 ? 26.343 18.165 -18.702 1.00 83.62 427 ASN A N 1
ATOM 3404 C CA . ASN A 1 427 ? 27.408 17.639 -19.551 1.00 83.62 427 ASN A CA 1
ATOM 3405 C C . ASN A 1 427 ? 26.839 16.711 -20.630 1.00 83.62 427 ASN A C 1
ATOM 3407 O O . ASN A 1 427 ? 27.245 16.805 -21.787 1.00 83.62 427 ASN A O 1
ATOM 3411 N N . PHE A 1 428 ? 25.843 15.888 -20.288 1.00 86.25 428 PHE A N 1
ATOM 3412 C CA . PHE A 1 428 ? 25.188 15.005 -21.256 1.00 86.25 428 PHE A CA 1
ATOM 3413 C C . PHE A 1 428 ? 24.377 15.806 -22.275 1.00 86.25 428 PHE A C 1
ATOM 3415 O O . PHE A 1 428 ? 24.448 15.512 -23.467 1.00 86.25 428 PHE A O 1
ATOM 3422 N N . LEU A 1 429 ? 23.707 16.881 -21.845 1.00 86.50 429 LEU A N 1
ATOM 3423 C CA . LEU A 1 429 ? 23.011 17.808 -22.745 1.00 86.50 429 LEU A CA 1
ATOM 3424 C C . LEU A 1 429 ? 23.942 18.361 -23.843 1.00 86.50 429 LEU A C 1
ATOM 3426 O O . LEU A 1 429 ? 23.562 18.412 -25.017 1.00 86.50 429 LEU A O 1
ATOM 3430 N N . ARG A 1 430 ? 25.192 18.708 -23.496 1.00 86.19 430 ARG A N 1
ATOM 3431 C CA . ARG A 1 430 ? 26.197 19.221 -24.452 1.00 86.19 430 ARG A CA 1
ATOM 3432 C C . ARG A 1 430 ? 26.610 18.190 -25.504 1.00 86.19 430 ARG A C 1
ATOM 3434 O O . ARG A 1 430 ? 26.923 18.574 -26.631 1.00 86.19 430 ARG A O 1
ATOM 3441 N N . GLU A 1 431 ? 26.576 16.901 -25.173 1.00 85.06 431 GLU A N 1
ATOM 3442 C CA . GLU A 1 431 ? 26.939 15.815 -26.092 1.00 85.06 431 GLU A CA 1
ATOM 3443 C C . GLU A 1 431 ? 25.874 15.537 -27.166 1.00 85.06 431 GLU A C 1
ATOM 3445 O O . GLU A 1 431 ? 26.173 14.915 -28.193 1.00 85.06 431 GLU A O 1
ATOM 3450 N N . LYS A 1 432 ? 24.639 16.024 -26.982 1.00 87.19 432 LYS A N 1
ATOM 3451 C CA . LYS A 1 432 ? 23.528 15.862 -27.935 1.00 87.19 432 LYS A CA 1
ATOM 3452 C C . LYS A 1 432 ? 23.402 14.402 -28.408 1.00 87.19 432 LYS A C 1
ATOM 3454 O O . LYS A 1 432 ? 23.298 13.493 -27.591 1.00 87.19 432 LYS A O 1
ATOM 3459 N N . ALA A 1 433 ? 23.360 14.141 -29.721 1.00 87.94 433 ALA A N 1
ATOM 3460 C CA . ALA A 1 433 ? 23.128 12.791 -30.235 1.00 87.94 433 ALA A CA 1
ATOM 3461 C C . ALA A 1 433 ? 24.291 11.825 -29.964 1.00 87.94 433 ALA A C 1
ATOM 3463 O O . ALA A 1 433 ? 24.093 10.614 -30.070 1.00 87.94 433 ALA A O 1
ATOM 3464 N N . ASN A 1 434 ? 25.481 12.327 -29.612 1.00 85.50 434 ASN A N 1
ATOM 3465 C CA . ASN A 1 434 ? 26.617 11.466 -29.290 1.00 85.50 434 ASN A CA 1
ATOM 3466 C C . ASN A 1 434 ? 26.353 10.668 -28.010 1.00 85.50 434 ASN A C 1
ATOM 3468 O O . ASN A 1 434 ? 26.618 9.468 -28.009 1.00 85.50 434 ASN A O 1
ATOM 3472 N N . PHE A 1 435 ? 25.706 11.277 -27.009 1.00 87.06 435 PHE A N 1
ATOM 3473 C CA . PHE A 1 435 ? 25.300 10.600 -25.775 1.00 87.06 435 PHE A CA 1
ATOM 3474 C C . PHE A 1 435 ? 24.438 9.358 -26.056 1.00 87.06 435 PHE A C 1
ATOM 3476 O O . PHE A 1 435 ? 24.705 8.270 -25.558 1.00 87.06 435 PHE A O 1
ATOM 3483 N N . PHE A 1 436 ? 23.436 9.486 -26.932 1.00 86.50 436 PHE A N 1
ATOM 3484 C CA . PHE A 1 436 ? 22.538 8.380 -27.290 1.00 86.50 436 PHE A CA 1
ATOM 3485 C C . PHE A 1 436 ? 23.202 7.300 -28.152 1.00 86.50 436 PHE A C 1
ATOM 3487 O O . PHE A 1 436 ? 22.699 6.177 -28.216 1.00 86.50 436 PHE A O 1
ATOM 3494 N N . ARG A 1 437 ? 24.290 7.636 -28.856 1.00 80.62 437 ARG A N 1
ATOM 3495 C CA . ARG A 1 437 ? 25.042 6.693 -29.695 1.00 80.62 437 ARG A CA 1
ATOM 3496 C C . ARG A 1 437 ? 26.083 5.924 -28.887 1.00 80.62 437 ARG A C 1
ATOM 3498 O O . ARG A 1 437 ? 26.318 4.754 -29.170 1.00 80.62 437 ARG A O 1
ATOM 3505 N N . SER A 1 438 ? 26.723 6.593 -27.937 1.00 73.94 438 SER A N 1
ATOM 3506 C CA . SER A 1 438 ? 27.784 6.044 -27.103 1.00 73.94 438 SER A CA 1
ATOM 3507 C C . SER A 1 438 ? 27.840 6.829 -25.794 1.00 73.94 438 SER A C 1
ATOM 3509 O O . SER A 1 438 ? 28.607 7.788 -25.707 1.00 73.94 438 SER A O 1
ATOM 3511 N N . PRO A 1 439 ? 27.082 6.431 -24.757 1.00 66.38 439 PRO A N 1
ATOM 3512 C CA . PRO A 1 439 ? 27.177 7.037 -23.431 1.00 66.38 439 PRO A CA 1
ATOM 3513 C C . PRO A 1 439 ? 28.438 6.527 -22.710 1.00 66.38 439 PRO A C 1
ATOM 3515 O O . PRO A 1 439 ? 28.394 6.023 -21.591 1.00 66.38 439 PRO A O 1
ATOM 3518 N N . SER A 1 440 ? 29.589 6.606 -23.381 1.00 63.88 440 SER A N 1
ATOM 3519 C CA . SER A 1 440 ? 30.863 6.040 -22.935 1.00 63.88 440 SER A CA 1
ATOM 3520 C C . SER A 1 440 ? 31.366 6.696 -21.658 1.00 63.88 440 SER A C 1
ATOM 3522 O O . SER A 1 440 ? 31.919 6.002 -20.818 1.00 63.88 440 SER A O 1
ATOM 3524 N N . VAL A 1 441 ? 31.113 7.996 -21.471 1.00 63.09 441 VAL A N 1
ATOM 3525 C CA . VAL A 1 441 ? 31.470 8.724 -20.240 1.00 63.09 441 VAL A CA 1
ATOM 3526 C C . VAL A 1 441 ? 30.765 8.122 -19.020 1.00 63.09 441 VAL A C 1
ATOM 3528 O O . VAL A 1 441 ? 31.361 8.016 -17.952 1.00 63.09 441 VAL A O 1
ATOM 3531 N N . LEU A 1 442 ? 29.517 7.672 -19.188 1.00 63.50 442 LEU A N 1
ATOM 3532 C CA . LEU A 1 442 ? 28.758 7.024 -18.124 1.00 63.50 442 LEU A CA 1
ATOM 3533 C C . LEU A 1 442 ? 29.270 5.610 -17.846 1.00 63.50 442 LEU A C 1
ATOM 3535 O O . LEU A 1 442 ? 29.536 5.261 -16.699 1.00 63.50 442 LEU A O 1
ATOM 3539 N N . PHE A 1 443 ? 29.431 4.805 -18.900 1.00 69.56 443 PHE A N 1
ATOM 3540 C CA . PHE A 1 443 ? 29.961 3.453 -18.749 1.00 69.56 443 PHE A CA 1
ATOM 3541 C C . PHE A 1 443 ? 31.348 3.464 -18.122 1.00 69.56 443 PHE A C 1
ATOM 3543 O O . PHE A 1 443 ? 31.642 2.588 -17.326 1.00 69.56 443 PHE A O 1
ATOM 3550 N N . GLN A 1 444 ? 32.176 4.462 -18.424 1.00 69.69 444 GLN A N 1
ATOM 3551 C CA . GLN A 1 444 ? 33.498 4.590 -17.831 1.00 69.69 444 GLN A CA 1
ATOM 3552 C C . GLN A 1 444 ? 33.421 4.832 -16.319 1.00 69.69 444 GLN A C 1
ATOM 3554 O O . GLN A 1 444 ? 34.072 4.119 -15.572 1.00 69.69 444 GLN A O 1
ATOM 3559 N N . GLN A 1 445 ? 32.561 5.742 -15.850 1.00 68.81 445 GLN A N 1
ATOM 3560 C CA . GLN A 1 445 ? 32.381 5.985 -14.411 1.00 68.81 445 GLN A CA 1
ATOM 3561 C C . GLN A 1 445 ? 31.821 4.766 -13.662 1.00 68.81 445 GLN A C 1
ATOM 3563 O O . GLN A 1 445 ? 32.282 4.452 -12.565 1.00 68.81 445 GLN A O 1
ATOM 3568 N N . GLU A 1 446 ? 30.848 4.064 -14.250 1.00 71.56 446 GLU A N 1
ATOM 3569 C CA . GLU A 1 446 ? 30.288 2.835 -13.671 1.00 71.56 446 GLU A CA 1
ATOM 3570 C C . GLU A 1 446 ? 31.303 1.685 -13.678 1.00 71.56 446 GLU A C 1
ATOM 3572 O O . GLU A 1 446 ? 31.412 0.958 -12.694 1.00 71.56 446 GLU A O 1
ATOM 3577 N N . LEU A 1 447 ? 32.095 1.539 -14.746 1.00 76.50 447 LEU A N 1
ATOM 3578 C CA . LEU A 1 447 ? 33.172 0.549 -14.824 1.00 76.50 447 LEU A CA 1
ATOM 3579 C C . LEU A 1 447 ? 34.292 0.858 -13.820 1.00 76.50 447 LEU A C 1
ATOM 3581 O O . LEU A 1 447 ? 34.734 -0.059 -13.133 1.00 76.50 447 LEU A O 1
ATOM 3585 N N . ASP A 1 448 ? 34.684 2.126 -13.661 1.00 80.19 448 ASP A N 1
ATOM 3586 C CA . ASP A 1 448 ? 35.674 2.570 -12.668 1.00 80.19 448 ASP A CA 1
ATOM 3587 C C . ASP A 1 448 ? 35.181 2.317 -11.231 1.00 80.19 448 ASP A C 1
ATOM 3589 O O . ASP A 1 448 ? 35.950 1.934 -10.345 1.00 80.19 448 ASP A O 1
ATOM 3593 N N . SER A 1 449 ? 33.886 2.535 -10.979 1.00 79.94 449 SER A N 1
ATOM 3594 C CA . SER A 1 449 ? 33.235 2.222 -9.703 1.00 79.94 449 SER A CA 1
ATOM 3595 C C . SER A 1 449 ? 33.211 0.712 -9.460 1.00 79.94 449 SER A C 1
ATOM 3597 O O . SER A 1 449 ? 33.632 0.237 -8.404 1.00 79.94 449 SER A O 1
ATOM 3599 N N . LEU A 1 450 ? 32.793 -0.068 -10.458 1.00 79.88 450 LEU A N 1
ATOM 3600 C CA . LEU A 1 450 ? 32.729 -1.520 -10.362 1.00 79.88 450 LEU A CA 1
ATOM 3601 C C . LEU A 1 450 ? 34.114 -2.132 -10.132 1.00 79.88 450 LEU A C 1
ATOM 3603 O O . LEU A 1 450 ? 34.234 -3.041 -9.316 1.00 79.88 450 LEU A O 1
ATOM 3607 N N . GLN A 1 451 ? 35.155 -1.602 -10.778 1.00 81.81 451 GLN A N 1
ATOM 3608 C CA . GLN A 1 451 ? 36.538 -2.011 -10.539 1.00 81.81 451 GLN A CA 1
ATOM 3609 C C . GLN A 1 451 ? 36.939 -1.807 -9.070 1.00 81.81 451 GLN A C 1
ATOM 3611 O O . GLN A 1 451 ? 37.578 -2.678 -8.490 1.00 81.81 451 GLN A O 1
ATOM 3616 N N . LYS A 1 452 ? 36.522 -0.699 -8.441 1.00 82.06 452 LYS A N 1
ATOM 3617 C CA . LYS A 1 452 ? 36.855 -0.380 -7.039 1.00 82.06 452 LYS A CA 1
ATOM 3618 C C . LYS A 1 452 ? 36.048 -1.170 -6.013 1.00 82.06 452 LYS A C 1
ATOM 3620 O O . LYS A 1 452 ? 36.590 -1.558 -4.983 1.00 82.06 452 LYS A O 1
ATOM 3625 N N . TYR A 1 453 ? 34.750 -1.352 -6.246 1.00 79.25 453 TYR A N 1
ATOM 3626 C CA . TYR A 1 453 ? 33.828 -1.892 -5.239 1.00 79.25 453 TYR A CA 1
ATOM 3627 C C . TYR A 1 453 ? 33.477 -3.368 -5.456 1.00 79.25 453 TYR A C 1
ATOM 3629 O O . TYR A 1 453 ? 33.015 -4.029 -4.526 1.00 79.25 453 TYR A O 1
ATOM 3637 N N . ASN A 1 454 ? 33.678 -3.900 -6.664 1.00 82.62 454 ASN A N 1
ATOM 3638 C CA . ASN A 1 454 ? 33.404 -5.294 -6.998 1.00 82.62 454 ASN A CA 1
ATOM 3639 C C . ASN A 1 454 ? 34.369 -5.809 -8.081 1.00 82.62 454 ASN A C 1
ATOM 3641 O O . ASN A 1 454 ? 33.960 -6.197 -9.181 1.00 82.62 454 ASN A O 1
ATOM 3645 N N . GLU A 1 455 ? 35.657 -5.852 -7.731 1.00 84.31 455 GLU A N 1
ATOM 3646 C CA . GLU A 1 455 ? 36.774 -6.318 -8.573 1.00 84.31 455 GLU A CA 1
ATOM 3647 C C . GLU A 1 455 ? 36.479 -7.650 -9.290 1.00 84.31 455 GLU A C 1
ATOM 3649 O O . GLU A 1 455 ? 36.857 -7.854 -10.442 1.00 84.31 455 GLU A O 1
ATOM 3654 N N . ARG A 1 456 ? 35.725 -8.555 -8.647 1.00 84.56 456 ARG A N 1
ATOM 3655 C CA . ARG A 1 456 ? 35.381 -9.873 -9.200 1.00 84.56 456 ARG A CA 1
ATOM 3656 C C . ARG A 1 456 ? 34.344 -9.780 -10.312 1.00 84.56 456 ARG A C 1
ATOM 3658 O O . ARG A 1 456 ? 34.477 -10.462 -11.323 1.00 84.56 456 ARG A O 1
ATOM 3665 N N . MET A 1 457 ? 33.312 -8.957 -10.136 1.00 81.94 457 MET A N 1
ATOM 3666 C CA . MET A 1 457 ? 32.301 -8.728 -11.170 1.00 81.94 457 MET A CA 1
ATOM 3667 C C . MET A 1 457 ? 32.887 -7.955 -12.347 1.00 81.94 457 MET A C 1
ATOM 3669 O O . MET A 1 457 ? 32.645 -8.325 -13.494 1.00 81.94 457 MET A O 1
ATOM 3673 N N . TYR A 1 458 ? 33.717 -6.951 -12.060 1.00 85.62 458 TYR A N 1
ATOM 3674 C CA . TYR A 1 458 ? 34.495 -6.250 -13.076 1.00 85.62 458 TYR A CA 1
ATOM 3675 C C . TYR A 1 458 ? 35.378 -7.223 -13.869 1.00 85.62 458 TYR A C 1
ATOM 3677 O O . TYR A 1 458 ? 35.323 -7.251 -15.094 1.00 85.62 458 TYR A O 1
ATOM 3685 N N . CYS A 1 459 ? 36.094 -8.115 -13.184 1.00 87.44 459 CYS A N 1
ATOM 3686 C CA . CYS A 1 459 ? 36.917 -9.135 -13.822 1.00 87.44 459 CYS A CA 1
ATOM 3687 C C . CYS A 1 459 ? 36.110 -10.078 -14.730 1.00 87.44 459 CYS A C 1
ATOM 3689 O O . CYS A 1 459 ? 36.525 -10.338 -15.857 1.00 87.44 459 CYS A O 1
ATOM 3691 N N . VAL A 1 460 ? 34.930 -10.542 -14.301 1.00 86.44 460 VAL A N 1
ATOM 3692 C CA . VAL A 1 460 ? 34.050 -11.360 -15.159 1.00 86.44 460 VAL A CA 1
ATOM 3693 C C . VAL A 1 460 ? 33.592 -10.589 -16.402 1.00 86.44 460 VAL A C 1
ATOM 3695 O O . VAL A 1 460 ? 33.556 -11.170 -17.486 1.00 86.44 460 VAL A O 1
ATOM 3698 N N . LEU A 1 461 ? 33.302 -9.289 -16.288 1.00 85.31 461 LEU A N 1
ATOM 3699 C CA . LEU A 1 461 ? 32.983 -8.447 -17.448 1.00 85.31 461 LEU A CA 1
ATOM 3700 C C . LEU A 1 461 ? 34.167 -8.301 -18.405 1.00 85.31 461 LEU A C 1
ATOM 3702 O O . LEU A 1 461 ? 33.978 -8.386 -19.614 1.00 85.31 461 LEU A O 1
ATOM 3706 N N . VAL A 1 462 ? 35.386 -8.123 -17.892 1.00 87.00 462 VAL A N 1
ATOM 3707 C CA . VAL A 1 462 ? 36.582 -8.071 -18.742 1.00 87.00 462 VAL A CA 1
ATOM 3708 C C . VAL A 1 462 ? 36.806 -9.426 -19.416 1.00 87.00 462 VAL A C 1
ATOM 3710 O O . VAL A 1 462 ? 37.038 -9.472 -20.619 1.00 87.00 462 VAL A O 1
ATOM 3713 N N . LEU A 1 463 ? 36.637 -10.542 -18.703 1.00 88.44 463 LEU A N 1
ATOM 3714 C CA . LEU A 1 463 ? 36.715 -11.883 -19.291 1.00 88.44 463 LEU A CA 1
ATOM 3715 C C . LEU A 1 463 ? 35.704 -12.071 -20.439 1.00 88.44 463 LEU A C 1
ATOM 3717 O O . LEU A 1 463 ? 36.069 -12.633 -21.469 1.00 88.44 463 LEU A O 1
ATOM 3721 N N . LEU A 1 464 ? 34.486 -11.533 -20.319 1.00 85.12 464 LEU A N 1
ATOM 3722 C CA . LEU A 1 464 ? 33.471 -11.538 -21.385 1.00 85.12 464 LEU A CA 1
ATOM 3723 C C . LEU A 1 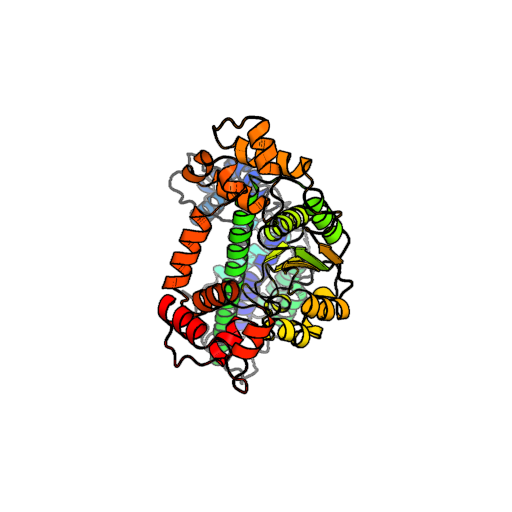464 ? 33.888 -10.802 -22.665 1.00 85.12 464 LEU A C 1
ATOM 3725 O O . LEU A 1 464 ? 33.331 -11.071 -23.727 1.00 85.12 464 LEU A O 1
ATOM 3729 N N . LEU A 1 465 ? 34.849 -9.878 -22.583 1.00 85.19 465 LEU A N 1
ATOM 3730 C CA . LEU A 1 465 ? 35.374 -9.157 -23.746 1.00 85.19 465 LEU A CA 1
ATOM 3731 C C . LEU A 1 465 ? 36.467 -9.941 -24.482 1.00 85.19 465 LEU A C 1
ATOM 3733 O O . LEU A 1 465 ? 36.658 -9.742 -25.680 1.00 85.19 465 LEU A O 1
ATOM 3737 N N . PHE A 1 466 ? 37.198 -10.807 -23.775 1.00 85.56 466 PHE A N 1
ATOM 3738 C CA . PHE A 1 466 ? 38.369 -11.514 -24.310 1.00 85.56 466 PHE A CA 1
ATOM 3739 C C . PHE A 1 466 ? 38.112 -12.981 -24.663 1.00 85.56 466 PHE A C 1
ATOM 3741 O O . PHE A 1 466 ? 38.915 -13.568 -25.401 1.00 85.56 466 PHE A O 1
ATOM 3748 N N . PHE A 1 467 ? 37.028 -13.553 -24.141 1.00 86.44 467 PHE A N 1
ATOM 3749 C CA . PHE A 1 467 ? 36.689 -14.964 -24.264 1.00 86.44 467 PHE A CA 1
ATOM 3750 C C . PHE A 1 467 ? 35.245 -15.143 -24.718 1.00 86.44 467 PHE A C 1
ATOM 3752 O O . PHE A 1 467 ? 34.341 -14.450 -24.247 1.00 86.44 467 PHE A O 1
ATOM 3759 N N . ASP A 1 468 ? 35.017 -16.104 -25.609 1.00 83.25 468 ASP A N 1
ATOM 3760 C CA . ASP A 1 468 ? 33.660 -16.479 -25.987 1.00 83.25 468 ASP A CA 1
ATOM 3761 C C . ASP A 1 468 ? 32.959 -17.312 -24.891 1.00 83.25 468 ASP A C 1
ATOM 3763 O O . ASP A 1 468 ? 33.556 -17.750 -23.904 1.00 83.25 468 ASP A O 1
ATOM 3767 N N . VAL A 1 469 ? 31.654 -17.547 -25.057 1.00 78.31 469 VAL A N 1
ATOM 3768 C CA . VAL A 1 469 ? 30.840 -18.299 -24.084 1.00 78.31 469 VAL A CA 1
ATOM 3769 C C . VAL A 1 469 ? 31.387 -19.713 -23.836 1.00 78.31 469 VAL A C 1
ATOM 3771 O O . VAL A 1 469 ? 31.335 -20.193 -22.705 1.00 78.31 469 VAL A O 1
ATOM 3774 N N . LYS A 1 470 ? 31.928 -20.393 -24.856 1.00 81.25 470 LYS A N 1
ATOM 3775 C CA . LYS A 1 470 ? 32.456 -21.761 -24.721 1.00 81.25 470 LYS A CA 1
ATOM 3776 C C . LYS A 1 470 ? 33.797 -21.761 -23.991 1.00 81.25 470 LYS A C 1
ATOM 3778 O O . LYS A 1 470 ? 34.017 -22.606 -23.124 1.00 81.25 470 LYS A O 1
ATOM 3783 N N . GLU A 1 471 ? 34.668 -20.806 -24.300 1.00 83.50 471 GLU A N 1
ATOM 3784 C CA . GLU A 1 471 ? 35.940 -20.606 -23.606 1.00 83.50 471 GLU A CA 1
ATOM 3785 C C . GLU A 1 471 ? 35.710 -20.275 -22.126 1.00 83.50 471 GLU A C 1
ATOM 3787 O O . GLU A 1 471 ? 36.342 -20.873 -21.256 1.00 83.50 471 GLU A O 1
ATOM 3792 N N . LEU A 1 472 ? 34.752 -19.397 -21.817 1.00 83.25 472 LEU A N 1
ATOM 3793 C CA . LEU A 1 472 ? 34.380 -19.058 -20.441 1.00 83.25 472 LEU A CA 1
ATOM 3794 C C . LEU A 1 472 ? 33.815 -20.254 -19.676 1.00 83.25 472 LEU A C 1
ATOM 3796 O O . LEU A 1 472 ? 34.187 -20.479 -18.525 1.00 83.25 472 LEU A O 1
ATOM 3800 N N . GLN A 1 473 ? 32.971 -21.070 -20.312 1.00 81.25 473 GLN A N 1
ATOM 3801 C CA . GLN A 1 473 ? 32.499 -22.323 -19.720 1.00 81.25 473 GLN A CA 1
ATOM 3802 C C . GLN A 1 473 ? 33.663 -23.254 -19.354 1.00 81.25 473 GLN A C 1
ATOM 3804 O O . GLN A 1 473 ? 33.642 -23.854 -18.280 1.00 81.25 473 GLN A O 1
ATOM 3809 N N . CYS A 1 474 ? 34.696 -23.335 -20.199 1.00 82.44 474 CYS A N 1
ATOM 3810 C CA . CYS A 1 474 ? 35.918 -24.084 -19.905 1.00 82.44 474 CYS A CA 1
ATOM 3811 C C . CYS A 1 474 ? 36.765 -23.440 -18.796 1.00 82.44 474 CYS A C 1
ATOM 3813 O O . CYS A 1 474 ? 37.304 -24.161 -17.960 1.00 82.44 474 CYS A O 1
ATOM 3815 N N . ILE A 1 475 ? 36.865 -22.108 -18.750 1.00 83.69 475 ILE A N 1
ATOM 3816 C CA . ILE A 1 475 ? 37.582 -21.371 -17.695 1.00 83.69 475 ILE A CA 1
ATOM 3817 C C . ILE A 1 475 ? 36.933 -21.593 -16.329 1.00 83.69 475 ILE A C 1
ATOM 3819 O O . ILE A 1 475 ? 37.629 -21.797 -15.335 1.00 83.69 475 ILE A O 1
ATOM 3823 N N . PHE A 1 476 ? 35.604 -21.574 -16.274 1.00 83.25 476 PHE A N 1
ATOM 3824 C CA . PHE A 1 476 ? 34.844 -21.722 -15.038 1.00 83.25 476 PHE A CA 1
ATOM 3825 C C . PHE A 1 476 ? 34.661 -23.181 -14.599 1.00 83.25 476 PHE A C 1
ATOM 3827 O O . PHE A 1 476 ? 34.277 -23.432 -13.456 1.00 83.25 476 PHE A O 1
ATOM 3834 N N . ASP A 1 477 ? 34.965 -24.152 -15.459 1.00 80.88 477 ASP A N 1
ATOM 3835 C CA . ASP A 1 477 ? 35.018 -25.566 -15.098 1.00 80.88 477 ASP A CA 1
ATOM 3836 C C . ASP A 1 477 ? 36.378 -25.914 -14.463 1.00 80.88 477 ASP A C 1
ATOM 3838 O O . ASP A 1 477 ? 37.431 -25.887 -15.101 1.00 80.88 477 ASP A O 1
ATOM 3842 N N . ILE A 1 478 ? 36.365 -26.260 -13.172 1.00 74.62 478 ILE A N 1
ATOM 3843 C CA . ILE A 1 478 ? 37.572 -26.624 -12.410 1.00 74.62 478 ILE A CA 1
ATOM 3844 C C . ILE A 1 478 ? 38.254 -27.868 -12.998 1.00 74.62 478 ILE A C 1
ATOM 3846 O O . ILE A 1 478 ? 39.470 -28.013 -12.873 1.00 74.62 478 ILE A O 1
ATOM 3850 N N . GLN A 1 479 ? 37.498 -28.747 -13.661 1.00 77.25 479 GLN A N 1
ATOM 3851 C CA . GLN A 1 479 ? 38.024 -29.984 -14.236 1.00 77.25 479 GLN A CA 1
ATOM 3852 C C . GLN A 1 479 ? 38.693 -29.767 -15.600 1.00 77.25 479 GLN A C 1
ATOM 3854 O O . GLN A 1 479 ? 39.394 -30.655 -16.088 1.00 77.25 479 GLN A O 1
ATOM 3859 N N . ARG A 1 480 ? 38.515 -28.592 -16.219 1.00 79.75 480 ARG A N 1
ATOM 3860 C CA . ARG A 1 480 ? 39.058 -28.283 -17.544 1.00 79.75 480 ARG A CA 1
ATOM 3861 C C . ARG A 1 480 ? 40.321 -27.429 -17.472 1.00 79.75 480 ARG A C 1
ATOM 3863 O O . ARG A 1 480 ? 40.538 -26.607 -16.573 1.00 79.75 480 ARG A O 1
ATOM 3870 N N . LYS A 1 481 ? 41.199 -27.644 -18.455 1.00 80.19 481 LYS A N 1
ATOM 3871 C CA . LYS A 1 481 ? 42.365 -26.786 -18.674 1.00 80.19 481 LYS A CA 1
ATOM 3872 C C . LYS A 1 481 ? 41.913 -25.492 -19.344 1.00 80.19 481 LYS A C 1
ATOM 3874 O O . LYS A 1 481 ? 41.039 -25.508 -20.202 1.00 80.19 481 LYS A O 1
ATOM 3879 N N . ILE A 1 482 ? 42.541 -24.390 -18.950 1.00 82.94 482 ILE A N 1
ATOM 3880 C CA . ILE A 1 482 ? 42.355 -23.093 -19.599 1.00 82.94 482 ILE A CA 1
ATOM 3881 C C . ILE A 1 482 ? 43.279 -23.065 -20.816 1.00 82.94 482 ILE A C 1
ATOM 3883 O O . ILE A 1 482 ? 44.492 -23.166 -20.642 1.00 82.94 482 ILE A O 1
ATOM 3887 N N . GLU A 1 483 ? 42.717 -22.955 -22.020 1.00 81.56 483 GLU A N 1
ATOM 3888 C CA . GLU A 1 483 ? 43.491 -22.972 -23.271 1.00 81.56 483 GLU A CA 1
ATOM 3889 C C . GLU A 1 483 ? 44.394 -21.736 -23.400 1.00 81.56 483 GLU A C 1
ATOM 3891 O O . GLU A 1 483 ? 45.597 -21.877 -23.602 1.00 81.56 483 GLU A O 1
ATOM 3896 N N . ARG A 1 484 ? 43.849 -20.531 -23.181 1.00 88.56 484 ARG A N 1
ATOM 3897 C CA . ARG A 1 484 ? 44.592 -19.254 -23.209 1.00 88.56 484 ARG A CA 1
ATOM 3898 C C . ARG A 1 484 ? 44.885 -18.756 -21.792 1.00 88.56 484 ARG A C 1
ATOM 3900 O O . ARG A 1 484 ? 44.357 -17.740 -21.333 1.00 88.56 484 ARG A O 1
ATOM 3907 N N . ARG A 1 485 ? 45.658 -19.550 -21.044 1.00 86.06 485 ARG A N 1
ATOM 3908 C CA . ARG A 1 485 ? 45.959 -19.295 -19.622 1.00 86.06 485 ARG A CA 1
ATOM 3909 C C . ARG A 1 485 ? 46.723 -17.988 -19.403 1.00 86.06 485 ARG A C 1
ATOM 3911 O O . ARG A 1 485 ? 46.504 -17.322 -18.401 1.00 86.06 485 ARG A O 1
ATOM 3918 N N . ASP A 1 486 ? 47.606 -17.652 -20.325 1.00 87.69 486 ASP A N 1
ATOM 3919 C CA . ASP A 1 486 ? 48.344 -16.396 -20.416 1.00 87.69 486 ASP A CA 1
ATOM 3920 C C . ASP A 1 486 ? 47.409 -15.181 -20.496 1.00 87.69 486 ASP A C 1
ATOM 3922 O O . ASP A 1 486 ? 47.538 -14.249 -19.706 1.00 87.69 486 ASP A O 1
ATOM 3926 N N . VAL A 1 487 ? 46.404 -15.230 -21.375 1.00 86.88 487 VAL A N 1
ATOM 3927 C CA . VAL A 1 487 ? 45.393 -14.166 -21.496 1.00 86.88 487 VAL A CA 1
ATOM 3928 C C . VAL A 1 487 ? 44.518 -14.101 -20.245 1.00 86.88 487 VAL A C 1
ATOM 3930 O O . VAL A 1 487 ? 44.213 -13.017 -19.760 1.00 86.88 487 VAL A O 1
ATOM 3933 N N . TYR A 1 488 ? 44.150 -15.252 -19.682 1.00 88.12 488 TYR A N 1
ATOM 3934 C CA . TYR A 1 488 ? 43.387 -15.317 -18.436 1.00 88.12 488 TYR A CA 1
ATOM 3935 C C . TYR A 1 488 ? 44.154 -14.693 -17.258 1.00 88.12 488 TYR A C 1
ATOM 3937 O O . TYR A 1 488 ? 43.601 -13.856 -16.551 1.00 88.12 488 TYR A O 1
ATOM 3945 N N . ALA A 1 489 ? 45.433 -15.040 -17.078 1.00 87.25 489 ALA A N 1
ATOM 3946 C CA . ALA A 1 489 ? 46.292 -14.470 -16.038 1.00 87.25 489 ALA A CA 1
ATOM 3947 C C . ALA A 1 489 ? 46.483 -12.956 -16.219 1.00 87.25 489 ALA A C 1
ATOM 3949 O O . ALA A 1 489 ? 46.401 -12.203 -15.250 1.00 87.25 489 ALA A O 1
ATOM 3950 N N . LEU A 1 490 ? 46.643 -12.499 -17.467 1.00 89.44 490 LEU A N 1
ATOM 3951 C CA . LEU A 1 490 ? 46.726 -11.076 -17.789 1.00 89.44 490 LEU A CA 1
ATOM 3952 C C . LEU A 1 490 ? 45.441 -10.328 -17.405 1.00 89.44 490 LEU A C 1
ATOM 3954 O O . LEU A 1 490 ? 45.522 -9.254 -16.816 1.00 89.44 490 LEU A O 1
ATOM 3958 N N . VAL A 1 491 ? 44.264 -10.895 -17.694 1.00 89.44 491 VAL A N 1
ATOM 3959 C CA . VAL A 1 491 ? 42.974 -10.296 -17.311 1.00 89.44 491 VAL A CA 1
ATOM 3960 C C . VAL A 1 491 ? 42.820 -10.237 -15.792 1.00 89.44 491 VAL A C 1
ATOM 3962 O O . VAL A 1 491 ? 42.408 -9.200 -15.276 1.00 89.44 491 VAL A O 1
ATOM 3965 N N . LEU A 1 492 ? 43.181 -11.302 -15.068 1.00 89.62 492 LEU A N 1
ATOM 3966 C CA . LEU A 1 492 ? 43.155 -11.304 -13.602 1.00 89.62 492 LEU A CA 1
ATOM 3967 C C . LEU A 1 492 ? 44.063 -10.209 -13.029 1.00 89.62 492 LEU A C 1
ATOM 3969 O O . LEU A 1 492 ? 43.604 -9.393 -12.232 1.00 89.62 492 LEU A O 1
ATOM 3973 N N . SER A 1 493 ? 45.311 -10.137 -13.502 1.00 88.56 493 SER A N 1
ATOM 3974 C CA . SER A 1 493 ? 46.277 -9.123 -13.073 1.00 88.56 493 SER A CA 1
ATOM 3975 C C . SER A 1 493 ? 45.826 -7.701 -13.406 1.00 88.56 493 SER A C 1
ATOM 3977 O O . SER A 1 493 ? 46.055 -6.805 -12.605 1.00 88.56 493 SER A O 1
ATOM 3979 N N . ALA A 1 494 ? 45.200 -7.475 -14.563 1.00 85.00 494 ALA A N 1
ATOM 3980 C CA . ALA A 1 494 ? 44.703 -6.157 -14.963 1.00 85.00 494 ALA A CA 1
ATOM 3981 C C . ALA A 1 494 ? 43.472 -5.705 -14.157 1.00 85.00 494 ALA A C 1
ATOM 3983 O O . ALA A 1 494 ? 43.159 -4.517 -14.128 1.00 85.00 494 ALA A O 1
ATOM 3984 N N . CYS A 1 495 ? 42.767 -6.646 -13.525 1.00 87.19 495 CYS A N 1
ATOM 3985 C CA . CYS A 1 495 ? 41.608 -6.381 -12.673 1.00 87.19 495 CYS A CA 1
ATOM 3986 C C . CYS A 1 495 ? 41.950 -6.404 -11.174 1.00 87.19 495 CYS A C 1
ATOM 3988 O O . CYS A 1 495 ? 41.025 -6.424 -10.369 1.00 87.19 495 CYS A O 1
ATOM 3990 N N . ASP A 1 496 ? 43.237 -6.467 -10.809 1.00 86.25 496 ASP A N 1
ATOM 3991 C CA . ASP A 1 496 ? 43.723 -6.627 -9.429 1.00 86.25 496 ASP A CA 1
ATOM 3992 C C . ASP A 1 496 ? 43.176 -7.879 -8.704 1.00 86.25 496 ASP A C 1
ATOM 3994 O O . ASP A 1 496 ? 43.135 -7.954 -7.477 1.00 86.25 496 ASP A O 1
ATOM 3998 N N . VAL A 1 497 ? 42.796 -8.916 -9.461 1.00 87.25 497 VAL A N 1
ATOM 3999 C CA . VAL A 1 497 ? 42.286 -10.182 -8.919 1.00 87.25 497 VAL A CA 1
ATOM 4000 C C . VAL A 1 497 ? 43.426 -11.206 -8.798 1.00 87.25 497 VAL A C 1
ATOM 4002 O O . VAL A 1 497 ? 44.122 -11.463 -9.782 1.00 87.25 497 VAL A O 1
ATOM 4005 N N . PRO A 1 498 ? 43.615 -11.871 -7.638 1.00 85.75 498 PRO A N 1
ATOM 4006 C CA . PRO A 1 498 ? 44.680 -12.859 -7.473 1.00 85.75 498 PRO A CA 1
ATOM 4007 C C . PRO A 1 498 ? 44.539 -14.050 -8.430 1.00 85.75 498 PRO A C 1
ATOM 4009 O O . PRO A 1 498 ? 43.465 -14.643 -8.532 1.00 85.75 498 PRO A O 1
ATOM 4012 N N . GLU A 1 499 ? 45.643 -14.503 -9.035 1.00 80.75 499 GLU A N 1
ATOM 4013 C CA . GLU A 1 499 ? 45.652 -15.694 -9.907 1.00 80.75 499 GLU A CA 1
ATOM 4014 C C . GLU A 1 499 ? 45.142 -16.972 -9.218 1.00 80.75 499 GLU A C 1
ATOM 4016 O O . GLU A 1 499 ? 44.617 -17.876 -9.870 1.00 80.75 499 GLU A O 1
ATOM 4021 N N . GLY A 1 500 ? 45.266 -17.039 -7.888 1.00 79.31 500 GLY A N 1
ATOM 4022 C CA . GLY A 1 500 ? 44.760 -18.131 -7.054 1.00 79.31 500 GLY A CA 1
ATOM 4023 C C . GLY A 1 500 ? 43.256 -18.077 -6.762 1.00 79.31 500 GLY A C 1
ATOM 4024 O O . GLY A 1 500 ? 42.777 -18.879 -5.959 1.00 79.31 500 GLY A O 1
ATOM 4025 N N . ILE A 1 501 ? 42.502 -17.141 -7.352 1.00 82.69 501 ILE A N 1
ATOM 4026 C CA . ILE A 1 501 ? 41.063 -17.028 -7.113 1.00 82.69 501 ILE A CA 1
ATOM 4027 C C . ILE A 1 501 ? 40.335 -18.322 -7.496 1.00 82.69 501 ILE A C 1
ATOM 4029 O O . ILE A 1 501 ? 40.569 -18.933 -8.542 1.00 82.69 501 ILE A O 1
ATOM 4033 N N . SER A 1 502 ? 39.409 -18.744 -6.633 1.00 82.62 502 SER A N 1
ATOM 4034 C CA . SER A 1 502 ? 38.566 -19.904 -6.907 1.00 82.62 502 SER A CA 1
ATOM 4035 C C . SER A 1 502 ? 37.764 -19.679 -8.189 1.00 82.62 502 SER A C 1
ATOM 4037 O O . SER A 1 502 ? 36.932 -18.773 -8.256 1.00 82.62 502 SER A O 1
ATOM 4039 N N . ARG A 1 503 ? 37.956 -20.548 -9.188 1.00 82.56 503 ARG A N 1
ATOM 4040 C CA . ARG A 1 503 ? 37.182 -20.519 -10.442 1.00 82.56 503 ARG A CA 1
ATOM 4041 C C . ARG A 1 503 ? 35.680 -20.652 -10.189 1.00 82.56 503 ARG A C 1
ATOM 4043 O O . ARG A 1 503 ? 34.901 -20.039 -10.905 1.00 82.56 503 ARG A O 1
ATOM 4050 N N . ASN A 1 504 ? 35.272 -21.357 -9.128 1.00 77.50 504 ASN A N 1
ATOM 4051 C CA . ASN A 1 504 ? 33.869 -21.417 -8.701 1.00 77.50 504 ASN A CA 1
ATOM 4052 C C . ASN A 1 504 ? 33.342 -20.064 -8.204 1.00 77.50 504 ASN A C 1
ATOM 4054 O O . ASN A 1 504 ? 32.172 -19.769 -8.404 1.00 77.50 504 ASN A O 1
ATOM 4058 N N . SER A 1 505 ? 34.184 -19.231 -7.586 1.00 78.19 505 SER A N 1
ATOM 4059 C CA . SER A 1 505 ? 33.800 -17.876 -7.162 1.00 78.19 505 SER A CA 1
ATOM 4060 C C . SER A 1 505 ? 33.452 -17.001 -8.370 1.00 78.19 505 SER A C 1
ATOM 4062 O O . SER A 1 505 ? 32.432 -16.323 -8.363 1.00 78.19 505 SER A O 1
ATOM 4064 N N . LEU A 1 506 ? 34.250 -17.080 -9.443 1.00 79.69 506 LEU A N 1
ATOM 4065 C CA . LEU A 1 506 ? 33.982 -16.372 -10.700 1.00 79.69 506 LEU A CA 1
ATOM 4066 C C . LEU A 1 506 ? 32.836 -17.013 -11.498 1.00 79.69 506 LEU A C 1
ATOM 4068 O O . LEU A 1 506 ? 32.009 -16.302 -12.059 1.00 79.69 506 LEU A O 1
ATOM 4072 N N . LYS A 1 507 ? 32.724 -18.348 -11.486 1.00 77.94 507 LYS A N 1
ATOM 4073 C CA . LYS A 1 507 ? 31.609 -19.098 -12.085 1.00 77.94 507 LYS A CA 1
ATOM 4074 C C . LYS A 1 507 ? 30.276 -18.678 -11.490 1.00 77.94 507 LYS A C 1
ATOM 4076 O O . LYS A 1 507 ? 29.348 -18.372 -12.225 1.00 77.94 507 LYS A O 1
ATOM 4081 N N . ASN A 1 508 ? 30.218 -18.626 -10.162 1.00 69.62 508 ASN A N 1
ATOM 4082 C CA . ASN A 1 508 ? 29.068 -18.139 -9.424 1.00 69.62 508 ASN A CA 1
ATOM 4083 C C . ASN A 1 508 ? 28.813 -16.665 -9.687 1.00 69.62 508 ASN A C 1
ATOM 4085 O O . ASN A 1 508 ? 27.825 -16.189 -9.170 1.00 69.62 508 ASN A O 1
ATOM 4089 N N . ILE A 1 509 ? 29.692 -15.925 -10.373 1.00 71.19 509 ILE A N 1
ATOM 4090 C CA . ILE A 1 509 ? 29.435 -14.551 -10.802 1.00 71.19 509 ILE A CA 1
ATOM 4091 C C . ILE A 1 509 ? 28.961 -14.493 -12.271 1.00 71.19 509 ILE A C 1
ATOM 4093 O O . ILE A 1 509 ? 28.194 -13.616 -12.670 1.00 71.19 509 ILE A O 1
ATOM 4097 N N . TYR A 1 510 ? 29.415 -15.435 -13.086 1.00 64.00 510 TYR A N 1
ATOM 4098 C CA . TYR A 1 510 ? 29.074 -15.523 -14.497 1.00 64.00 510 TYR A CA 1
ATOM 4099 C C . TYR A 1 510 ? 27.668 -16.082 -14.760 1.00 64.00 510 TYR A C 1
ATOM 4101 O O . TYR A 1 510 ? 26.950 -15.535 -15.595 1.00 64.00 510 TYR A O 1
ATOM 4109 N N . TYR A 1 511 ? 27.290 -17.147 -14.049 1.00 53.62 511 TYR A N 1
ATOM 4110 C CA . TYR A 1 511 ? 25.941 -17.725 -14.059 1.00 53.62 511 TYR A CA 1
ATOM 4111 C C . TYR A 1 511 ? 25.070 -17.036 -13.040 1.00 53.62 511 TYR A C 1
ATOM 4113 O O . TYR A 1 511 ? 23.908 -16.729 -13.385 1.00 53.62 511 TYR A O 1
#

Solvent-accessible surface area (backbone atoms only — not comparable to full-atom values): 28882 Å² total; per-residue (Å²): 136,82,81,78,82,54,91,78,67,58,80,44,70,29,25,46,41,30,50,50,54,43,46,44,44,70,67,51,45,50,56,43,55,42,54,52,45,38,72,78,43,41,80,90,45,39,28,58,58,50,53,77,39,42,68,57,54,47,42,32,43,76,74,64,60,72,54,48,74,69,58,50,25,46,60,51,7,22,72,81,32,75,81,53,88,93,55,77,88,58,62,66,46,82,77,34,54,77,85,76,51,49,62,64,54,53,52,49,48,35,54,75,72,61,75,41,66,73,30,97,72,36,77,91,40,86,54,60,93,85,55,83,46,72,36,23,30,53,37,44,52,45,48,53,40,49,50,58,75,66,50,89,78,60,59,29,54,70,70,61,36,53,57,52,47,55,51,47,54,50,32,46,24,65,64,40,75,46,72,46,49,62,62,53,48,54,62,72,64,62,68,87,79,64,89,80,69,61,60,69,58,52,49,51,51,50,52,51,51,50,54,50,52,51,50,51,52,50,50,55,49,50,52,52,53,51,44,50,52,54,52,49,53,48,54,63,64,48,73,68,66,69,90,41,73,36,39,51,51,52,36,54,50,50,70,79,39,51,35,31,40,34,31,24,61,77,45,64,44,57,68,58,35,50,48,53,33,50,54,56,40,37,76,77,61,28,48,74,43,79,39,96,50,79,80,51,50,57,79,71,58,54,88,93,50,39,33,33,38,35,29,77,46,70,40,53,97,88,44,73,41,63,69,55,53,49,47,54,67,75,38,41,70,54,48,51,59,56,48,68,47,89,47,36,33,39,44,36,27,35,49,62,92,58,38,64,70,54,48,57,56,46,51,77,76,42,83,60,42,76,47,48,44,68,34,95,87,31,34,79,45,62,66,53,41,44,53,36,46,48,60,55,40,75,85,43,103,71,92,76,54,74,68,46,51,53,54,36,40,63,46,80,73,30,45,59,43,49,42,56,53,36,69,71,34,73,71,43,52,74,46,52,42,50,36,62,75,56,51,52,74,58,52,48,54,53,50,56,47,33,46,74,79,36,34,65,62,38,34,53,54,53,46,61,74,78,40,54,75,70,55,45,54,32,53,37,31,86,90,45,76,56,88,62,47,68,60,51,49,49,49,30,59,75,39,77,42,64,86,84,57,58,42,60,64,53,34,70,66,74,101

Radius of gyration: 35.19 Å; Cα contacts (8 Å, |Δi|>4): 569; chains: 1; bounding box: 90×67×88 Å

Foldseek 3Di:
DPDDPDPVQPPDPFLLLLVLLLCCLPPPPLVLLLVLLCVLQPFVCLQVLCQVCVVLVVCCVPPVVPDDLVLVLLSCLRPNHDDDPVPPPRDRPHPHTSVPDHLSSSLVSCVSSVSFDAAPVGLVDQHDLPDLGLNNLSSLSVVSNVVSVPDPPSTHDPVRSVVSLVSNLSSSCSSNVNPCNVVSVVSVPDDPPPPPDPVVVVVVVVVVVVVVVVVVVVVVVVQLVVLVVVLVVLVVVCVLPFDAPLLVVLLVDQVVFFEEEEEEAPLLCLVNSQSVSQVVVVVVQADEREDQAPVCLLVPQDPVGQYEYEYEAQCDDAARPVVRLVVCVVCLVSVLVSPVDSSHGYYYYHYPVHCPSNCVSVVVRGPYHYRYCCPPVNQQDLVSLLVSLVSLCVVPPDDDDPVLSSLLSVQRPSSNNLSNVCSVDPVSVVCRSVCSVPVPVVVVVVLVVCLVPPLLLSLLVLCVVVDDPVLLVQQLDPVHDRPPVVVSVVSCVVSVHDPPDRSPVSVVSND

Secondary structure (DSSP, 8-state):
------TTTTSSHHHHHHHHHHHIIIIITHHHHHHHHHHHS-TTTHHHHHHHTHHHHHHHHHTS--S-HHHHHHHHTSTTPPPPTT-TTPPP-TT--GGG--HHHHHHHHHHTT-SPPPTT-TTSPPPTT---HHHHHHHHHHHHHHHHH-SS----HHHHHHHHHHHHHHHHHHHTTTTHHHHHHHHT--TT-TT--HHHHHHHHHHHHHHHHHHHHHHHHHHHHHHHHHHHHHHHTSS----HHHHHHHHHHHH-SEEEEEE-TTSSHHHHHHHHHHHHHHTTPEEEE-SSTTHHHHH--TTS-EEEEESSTT-SSS--HHHHHHHHHTHHHHHHHTSSTTEEEEEEEETTS-HHHHHHHHTTS-EEEEETTSTTTSPPHHHHHHHHHHHHTTS-----HHHHHHHTT--SSHHHHHHHHHH-HHHHHHTHHHHH--HHHHHHHHHHHHHH-HHHHHHHHHHHHS-HHHHHHHH-TTSPPTTHHHHHHHHHHTT--TT--HHHHHHHH-

pLDDT: mean 86.4, std 11.04, range [25.73, 98.38]

Organism: Crassostrea virginica (NCBI:txid6565)

InterPro domains:
  IPR027417 P-loop containing nucleoside triphosphate hydrolase [G3DSA:3.40.50.300] (237-415)
  IPR027417 P-loop containing nucleoside triphosphate hydrolase [SSF52540] (185-367)
  IPR041249 DZIP3-like HEPN domain [PF18738] (43-194)
  IPR049050 Novel STAND NTPase 3 [PF20720] (241-394)